Protein AF-A0A4Q3JW71-F1 (afdb_monomer_lite)

pLDDT: mean 79.0, std 19.93, range [20.83, 98.12]

Sequence (378 aa):
MLLPPRVASVVAAPVLVPLIALILALAACSSLPSPPLSARQPPAASALAGDWLDGGSSLRRAHLERLLDVASQDPEAIALLERAAKALHRSGPGDLFELLTVCERGEADEGGHTFLKFDIGVFSLDVDSLLTPGKLSPVAQAQLDAASKGDDLMRLERQDFADYIMVKRSRVPHFCLARGIDVASAYEALLHELVHAALRDPHFTTRKASESDDASFLEAFVQAPGDEVDAYLAGSRARIRLERGRGRVHRPLQPLLDDQGNLVAGRLIMARAILAPPPAGLGYAAGALRDARRKSLEAEAAERTTRQRVVDETLALRREQRRVLETNVGVHQHNVAAHRQNAAQAQAAGQAAAAQQSLGKAREAEKLLADTQRQLPA

Foldseek 3Di:
DDDPDDDWDWPFLQLFLQQDDDDDDDDDDDDDDDDDDDDDDDDDDQPLRDPPFPLAAWDDLVLLQVLLVSLCSDPLSLVLLQLLCVQLVHPGSVVCSVQEAADDPRRDPQFKDKRKGKIKTKFFQDPVPLLDDPDGDPVRVVVVVVVCDDPFWRDWDWDDDNTIIMIMTIGQMHMYGYGNGTSLSNSLRVQLNSLLRRWNDSCLLLVLLVVDDLVCSQLCQCLDRSHVLVSLLRSQLSQLVSVVLPRDRLPLCVVQADSNSDGDPDSSVLSCQCCDPPPNHVHRPSVSSVVSSVSSVVSVVVVVVVVVVSNVVSVVNLVVVLVVLVVLLVVLVVLLVVLCVQLVVCVVVVNNVSNVVSVVSSVVSVVVNVVSVVSNDD

Secondary structure (DSSP, 8-state):
--PPPPPPEEE-----------------------PPP--PPPPS--GGGSS---TTSPP-HHHHHHHHHHHHHSHHHHHHHHHHHHHTT-SSGGGGGGGEEEPPTTS-SSSEEEE--EEEEEEEPPHHHHHSTT---HHHHHHHHHHT--TTEEEEEEEE-SSEEEEEEEEPPEEEE-TTS-HHHHHHHHHHHHHHHHH--TTHHHHHHHHS-HHHHHHHHHHSTTSHHHHHHHHHHHHHHHTTT-----TTTGGGB-TTS-BSS-HHHHHHHHHSPTTTS----HHHHHHHHHHHHHHHHHHHHHHHHHHHHHHHHHHHHHHHHHHHHHHHHHHHHHHHHHHHHHHHTT-HHHHHHHHHHHHHHHHHHHHHHHHS--

Radius of gyration: 33.01 Å; chains: 1; bounding box: 85×39×102 Å

Structure (mmCIF, N/CA/C/O backbone):
data_AF-A0A4Q3JW71-F1
#
_entry.id   AF-A0A4Q3JW71-F1
#
loop_
_atom_site.group_PDB
_atom_site.id
_atom_site.type_symbol
_atom_site.label_atom_id
_atom_site.label_alt_id
_atom_site.label_comp_id
_atom_site.label_asym_id
_atom_site.label_entity_id
_atom_site.label_seq_id
_atom_site.pdbx_PDB_ins_code
_atom_site.Cartn_x
_atom_site.Cartn_y
_atom_site.Cartn_z
_atom_site.occupancy
_atom_site.B_iso_or_equiv
_atom_site.auth_seq_id
_atom_site.auth_comp_id
_atom_site.auth_asym_id
_atom_site.auth_atom_id
_atom_site.pdbx_PDB_model_num
ATOM 1 N N . MET A 1 1 ? -30.069 -5.895 22.288 1.00 30.59 1 MET A N 1
ATOM 2 C CA . MET A 1 1 ? -30.273 -5.349 20.928 1.00 30.59 1 MET A CA 1
ATOM 3 C C . MET A 1 1 ? -28.939 -5.414 20.208 1.00 30.59 1 MET A C 1
ATOM 5 O O . MET A 1 1 ? -28.026 -4.714 20.616 1.00 30.59 1 MET A O 1
ATOM 9 N N . LEU A 1 2 ? -28.797 -6.301 19.222 1.00 26.59 2 LEU A N 1
ATOM 10 C CA . LEU A 1 2 ? -27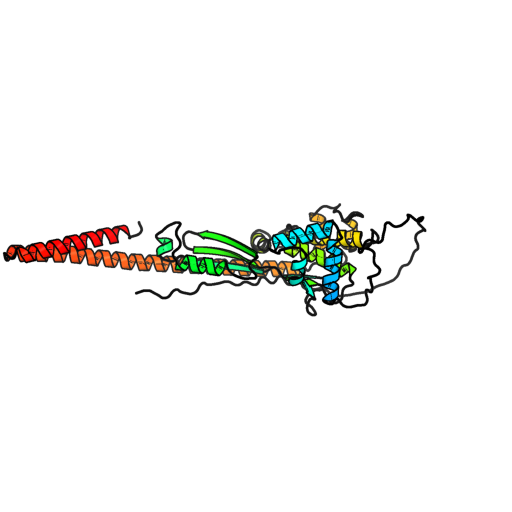.601 -6.373 18.377 1.00 26.59 2 LEU A CA 1
ATOM 11 C C . LEU A 1 2 ? -27.760 -5.327 17.269 1.00 26.59 2 LEU A C 1
ATOM 13 O O . LEU A 1 2 ? -28.672 -5.432 16.450 1.00 26.59 2 LEU A O 1
ATOM 17 N N . LEU A 1 3 ? -26.932 -4.283 17.294 1.00 27.77 3 LEU A N 1
ATOM 18 C CA . LEU A 1 3 ? -26.816 -3.349 16.175 1.00 27.77 3 LEU A CA 1
ATOM 19 C C . LEU A 1 3 ? -26.200 -4.098 14.978 1.00 27.77 3 LEU A C 1
ATOM 21 O O . LEU A 1 3 ? -25.284 -4.896 15.183 1.00 27.77 3 LEU A O 1
ATOM 25 N N . PRO A 1 4 ? -26.679 -3.877 13.742 1.00 26.03 4 PRO A N 1
ATOM 26 C CA . PRO A 1 4 ? -26.087 -4.505 12.567 1.00 26.03 4 PRO A CA 1
ATOM 27 C C . PRO A 1 4 ? -24.628 -4.041 12.384 1.00 26.03 4 PRO A C 1
ATOM 29 O O . PRO A 1 4 ? -24.328 -2.876 12.669 1.00 26.03 4 PRO A O 1
ATOM 32 N N . PRO A 1 5 ? -23.724 -4.910 11.890 1.00 32.38 5 PRO A N 1
ATOM 33 C CA . PRO A 1 5 ? -22.340 -4.535 11.620 1.00 32.38 5 PRO A CA 1
ATOM 34 C C . PRO A 1 5 ? -22.308 -3.438 10.550 1.00 32.38 5 PRO A C 1
ATOM 36 O O . PRO A 1 5 ? -22.814 -3.618 9.440 1.00 32.38 5 PRO A O 1
ATOM 39 N N . ARG A 1 6 ? -21.755 -2.271 10.899 1.00 43.81 6 ARG A N 1
ATOM 40 C CA . ARG A 1 6 ? -21.594 -1.148 9.969 1.00 43.81 6 ARG A CA 1
ATOM 41 C C . ARG A 1 6 ? -20.322 -1.330 9.137 1.00 43.81 6 ARG A C 1
ATOM 43 O O . ARG A 1 6 ? -19.301 -1.809 9.616 1.00 43.81 6 ARG A O 1
ATOM 50 N N . VAL A 1 7 ? -20.471 -1.000 7.859 1.00 37.59 7 VAL A N 1
ATOM 51 C CA . VAL A 1 7 ? -19.587 -1.306 6.730 1.00 37.59 7 VAL A CA 1
ATOM 52 C C . VAL A 1 7 ? -18.175 -0.741 6.926 1.00 37.59 7 VAL A C 1
ATOM 54 O O . VAL A 1 7 ? -18.012 0.411 7.322 1.00 37.59 7 VAL A O 1
ATOM 57 N N . ALA A 1 8 ? -17.163 -1.551 6.600 1.00 43.09 8 ALA A N 1
ATOM 58 C CA . ALA A 1 8 ? -15.767 -1.136 6.518 1.00 43.09 8 ALA A CA 1
ATOM 59 C C . ALA A 1 8 ? -15.613 0.039 5.540 1.00 43.09 8 ALA A C 1
ATOM 61 O O . ALA A 1 8 ? -16.041 -0.035 4.389 1.00 43.09 8 ALA A O 1
ATOM 62 N N . SER A 1 9 ? -14.984 1.125 5.981 1.00 43.78 9 SER A N 1
ATOM 63 C CA . SER A 1 9 ? -14.689 2.257 5.104 1.00 43.78 9 SER A CA 1
ATOM 64 C C . SER A 1 9 ? -13.366 1.993 4.401 1.00 43.78 9 SER A C 1
ATOM 66 O O . SER A 1 9 ? -12.296 2.256 4.946 1.00 43.78 9 SER A O 1
ATOM 68 N N . VAL A 1 10 ? -13.437 1.438 3.195 1.00 40.59 10 VAL A N 1
ATOM 69 C CA . VAL A 1 10 ? -12.266 1.271 2.333 1.00 40.59 10 VAL A CA 1
ATOM 70 C C . VAL A 1 10 ? -12.001 2.605 1.645 1.00 40.59 10 VAL A C 1
ATOM 72 O O . VAL A 1 10 ? -12.790 3.037 0.807 1.00 40.59 10 VAL A O 1
ATOM 75 N N . VAL A 1 11 ? -10.891 3.262 1.985 1.00 41.47 11 VAL A N 1
ATOM 76 C CA . VAL A 1 11 ? -10.364 4.347 1.154 1.00 41.47 11 VAL A CA 1
ATOM 77 C C . VAL A 1 11 ? -9.571 3.679 0.036 1.00 41.47 11 VAL A C 1
ATOM 79 O O . VAL A 1 11 ? -8.381 3.402 0.163 1.00 41.47 11 VAL A O 1
ATOM 82 N N . ALA A 1 12 ? -10.258 3.359 -1.059 1.00 34.16 12 ALA A N 1
ATOM 83 C CA . ALA A 1 12 ? -9.586 3.045 -2.308 1.00 34.16 12 ALA A CA 1
ATOM 84 C C . ALA A 1 12 ? -9.074 4.374 -2.871 1.00 34.16 12 ALA A C 1
ATOM 86 O O . ALA A 1 12 ? -9.824 5.123 -3.494 1.00 34.16 12 ALA A O 1
ATOM 87 N N . ALA A 1 13 ? -7.817 4.703 -2.591 1.00 32.31 13 ALA A N 1
ATOM 88 C CA . ALA A 1 13 ? -7.115 5.742 -3.319 1.00 32.31 13 ALA A CA 1
ATOM 89 C C . ALA A 1 13 ? -6.326 5.035 -4.424 1.00 32.31 13 ALA A C 1
ATOM 91 O O . ALA A 1 13 ? -5.209 4.590 -4.163 1.00 32.31 13 ALA A O 1
ATOM 92 N N . PRO A 1 14 ? -6.867 4.885 -5.649 1.00 29.95 14 PRO A N 1
ATOM 93 C CA . PRO A 1 14 ? -6.023 4.526 -6.769 1.00 29.95 14 PRO A CA 1
ATOM 94 C C . PRO A 1 14 ? -5.051 5.689 -6.965 1.00 29.95 14 PRO A C 1
ATOM 96 O O . PRO A 1 14 ? -5.366 6.680 -7.625 1.00 29.95 14 PRO A O 1
ATOM 99 N N . VAL A 1 15 ? -3.859 5.595 -6.378 1.00 32.19 15 VAL A N 1
ATOM 100 C CA . VAL A 1 15 ? -2.743 6.440 -6.788 1.00 32.19 15 VAL A CA 1
ATOM 101 C C . VAL A 1 15 ? -2.286 5.895 -8.135 1.00 32.19 15 VAL A C 1
ATOM 103 O O . VAL A 1 15 ? -1.305 5.172 -8.247 1.00 32.19 15 VAL A O 1
ATOM 106 N N . LEU A 1 16 ? -3.054 6.218 -9.176 1.00 29.20 16 LEU A N 1
ATOM 107 C CA . LEU A 1 16 ? -2.534 6.245 -10.528 1.00 29.20 16 LEU A CA 1
ATOM 108 C C . LEU A 1 16 ? -1.471 7.341 -10.521 1.00 29.20 16 LEU A C 1
ATOM 110 O O . LEU A 1 16 ? -1.793 8.525 -10.343 1.00 29.20 16 LEU A O 1
ATOM 114 N N . VAL A 1 17 ? -0.219 6.928 -10.681 1.00 31.03 17 VAL A N 1
ATOM 115 C CA . VAL A 1 17 ? 0.873 7.795 -11.113 1.00 31.03 17 VAL A CA 1
ATOM 116 C C . VAL A 1 17 ? 0.899 7.708 -12.640 1.00 31.03 17 VAL A C 1
ATOM 118 O O . VAL A 1 17 ? 1.629 6.880 -13.168 1.00 31.03 17 VAL A O 1
ATOM 121 N N . PRO A 1 18 ? 0.068 8.472 -13.375 1.00 29.88 18 PRO A N 1
ATOM 122 C CA . PRO A 1 18 ? 0.245 8.580 -14.808 1.00 29.88 18 PRO A CA 1
ATOM 123 C C . PRO A 1 18 ? 1.516 9.399 -15.031 1.00 29.88 18 PRO A C 1
ATOM 125 O O . PRO A 1 18 ? 1.629 10.528 -14.546 1.00 29.88 18 PRO A O 1
ATOM 128 N N . LEU A 1 19 ? 2.485 8.822 -15.729 1.00 32.81 19 LEU A N 1
ATOM 129 C CA . LEU A 1 19 ? 3.624 9.579 -16.222 1.00 32.81 19 LEU A CA 1
ATOM 130 C C . LEU A 1 19 ? 3.188 10.168 -17.569 1.00 32.81 19 LEU A C 1
ATOM 132 O O . LEU A 1 19 ? 2.951 9.414 -18.506 1.00 32.81 19 LEU A O 1
ATOM 136 N N . ILE A 1 20 ? 2.955 11.486 -17.637 1.00 27.47 20 ILE A N 1
ATOM 137 C CA . ILE A 1 20 ? 2.435 12.156 -18.845 1.00 27.47 20 ILE A CA 1
ATOM 138 C C . ILE A 1 20 ? 3.343 13.319 -19.289 1.00 27.47 20 ILE A C 1
ATOM 140 O O . ILE A 1 20 ? 3.529 14.286 -18.549 1.00 27.47 20 ILE A O 1
ATOM 144 N N . ALA A 1 21 ? 3.787 13.179 -20.548 1.00 36.34 21 ALA A N 1
ATOM 145 C CA . ALA A 1 21 ? 4.072 14.118 -21.647 1.00 36.34 21 ALA A CA 1
ATOM 146 C C . ALA A 1 21 ? 5.161 15.219 -21.594 1.00 36.34 21 ALA A C 1
ATOM 148 O O . ALA A 1 21 ? 5.059 16.187 -20.838 1.00 36.34 21 ALA A O 1
ATOM 149 N N . LEU A 1 22 ? 6.036 15.197 -22.629 1.00 25.19 22 LEU A N 1
ATOM 150 C CA . LEU A 1 22 ? 6.118 16.240 -23.686 1.00 25.19 22 LEU A CA 1
ATOM 151 C C . LEU A 1 22 ? 6.675 15.701 -25.045 1.00 25.19 22 LEU A C 1
ATOM 153 O O . LEU A 1 22 ? 7.456 14.759 -25.082 1.00 25.19 22 LEU A O 1
ATOM 157 N N . ILE A 1 23 ? 6.270 16.329 -26.165 1.00 30.38 23 ILE A N 1
ATOM 158 C CA . ILE A 1 23 ? 6.213 15.847 -27.570 1.00 30.38 23 ILE A CA 1
ATOM 159 C C . ILE A 1 23 ? 7.303 16.401 -28.549 1.00 30.38 23 ILE A C 1
ATOM 161 O O . ILE A 1 23 ? 7.552 17.601 -28.579 1.00 30.38 23 ILE A O 1
ATOM 165 N N . LEU A 1 24 ? 7.830 15.483 -29.396 1.00 23.69 24 LEU A N 1
ATOM 166 C CA . LEU A 1 24 ? 8.285 15.449 -30.829 1.00 23.69 24 LEU A CA 1
ATOM 167 C C . LEU A 1 24 ? 9.338 16.384 -31.523 1.00 23.69 24 LEU A C 1
ATOM 169 O O . LEU A 1 24 ? 9.130 17.571 -31.733 1.00 23.69 24 LEU A O 1
ATOM 173 N N . ALA A 1 25 ? 10.334 15.679 -32.114 1.00 25.20 25 ALA A N 1
ATOM 174 C CA . ALA A 1 25 ? 10.978 15.736 -33.457 1.00 25.20 25 ALA A CA 1
ATOM 175 C C . ALA A 1 25 ? 11.774 16.960 -33.983 1.00 25.20 25 ALA A C 1
ATOM 177 O O . ALA A 1 25 ? 11.211 18.006 -34.276 1.00 25.20 25 ALA A O 1
ATOM 178 N N . LEU A 1 26 ? 13.048 16.724 -34.362 1.00 23.62 26 LEU A N 1
ATOM 179 C CA . LEU A 1 26 ? 13.481 16.636 -35.776 1.00 23.62 26 LEU A CA 1
ATOM 180 C C . LEU A 1 26 ? 14.954 16.208 -35.940 1.00 23.62 26 LEU A C 1
ATOM 182 O O . LEU A 1 26 ? 15.846 16.597 -35.189 1.00 23.62 26 LEU A O 1
ATOM 186 N N . ALA A 1 27 ? 15.177 15.408 -36.981 1.00 29.83 27 ALA A N 1
ATOM 187 C CA . ALA A 1 27 ? 16.473 15.016 -37.512 1.00 29.83 27 ALA A CA 1
ATOM 188 C C . ALA A 1 27 ? 17.140 16.166 -38.288 1.00 29.83 27 ALA A C 1
ATOM 190 O O . ALA A 1 27 ? 16.469 16.865 -39.042 1.00 29.83 27 ALA A O 1
ATOM 191 N N . ALA A 1 28 ? 18.469 16.279 -38.195 1.00 20.83 28 ALA A N 1
ATOM 192 C CA . ALA A 1 28 ? 19.297 16.839 -39.263 1.00 20.83 28 ALA A CA 1
ATOM 193 C C . ALA A 1 28 ? 20.740 16.297 -39.202 1.00 20.83 28 ALA A C 1
ATOM 195 O O . ALA A 1 28 ? 21.427 16.386 -38.188 1.00 20.83 28 ALA A O 1
ATOM 196 N N . CYS A 1 29 ? 21.131 15.698 -40.327 1.00 23.11 29 CYS A N 1
ATOM 197 C CA . CYS A 1 29 ? 22.448 15.375 -40.876 1.00 23.11 29 CYS A CA 1
ATOM 198 C C . CYS A 1 29 ? 23.724 15.789 -40.121 1.00 23.11 29 CYS A C 1
ATOM 200 O O . CYS A 1 29 ? 23.997 16.975 -39.963 1.00 23.11 29 CYS A O 1
ATOM 202 N N . SER A 1 30 ? 24.628 14.823 -39.907 1.00 22.86 30 SER A N 1
ATOM 203 C CA . SER A 1 30 ? 26.022 14.912 -40.395 1.00 22.86 30 SER A CA 1
ATOM 204 C C . SER A 1 30 ? 26.692 13.530 -40.392 1.00 22.86 30 SER A C 1
ATOM 206 O O . SER A 1 30 ? 26.758 12.841 -39.378 1.00 22.86 30 SER A O 1
ATOM 208 N N . SER A 1 31 ? 27.169 13.127 -41.563 1.00 29.88 31 SER A N 1
ATOM 209 C CA . SER A 1 31 ? 28.030 11.976 -41.837 1.00 29.88 31 SER A CA 1
ATOM 210 C C . SER A 1 31 ? 29.493 12.290 -41.527 1.00 29.88 31 SER A C 1
ATOM 212 O O . SER A 1 31 ? 29.939 13.367 -41.907 1.00 29.88 31 SER A O 1
ATOM 214 N N . LEU A 1 32 ? 30.248 11.329 -40.979 1.00 24.70 32 LEU A N 1
ATOM 215 C CA . LEU A 1 32 ? 31.693 11.140 -41.209 1.00 24.70 32 LEU A CA 1
ATOM 216 C C . LEU A 1 32 ? 32.066 9.664 -40.911 1.00 24.70 32 LEU A C 1
ATOM 218 O O . LEU A 1 32 ? 31.452 9.057 -40.030 1.00 24.70 32 LEU A O 1
ATOM 222 N N . PRO A 1 33 ? 33.013 9.062 -41.658 1.00 30.42 33 PRO A N 1
ATOM 223 C CA . PRO A 1 33 ? 33.310 7.634 -41.607 1.00 30.42 33 PRO A CA 1
ATOM 224 C C . PRO A 1 33 ? 34.338 7.314 -40.515 1.00 30.42 33 PRO A C 1
ATOM 226 O O . PRO A 1 33 ? 35.118 8.167 -40.095 1.00 30.42 33 PRO A O 1
ATOM 229 N N . SER A 1 34 ? 34.378 6.064 -40.063 1.00 26.64 34 SER A N 1
ATOM 230 C CA . SER A 1 34 ? 35.435 5.559 -39.181 1.00 26.64 34 SER A CA 1
ATOM 231 C C . SER A 1 34 ? 35.769 4.099 -39.523 1.00 26.64 34 SER A C 1
ATOM 233 O O . SER A 1 34 ? 34.954 3.422 -40.152 1.00 26.64 34 SER A O 1
ATOM 235 N N . PRO A 1 35 ? 37.010 3.669 -39.233 1.00 27.22 35 PRO A N 1
ATOM 236 C CA . PRO A 1 35 ? 37.833 2.814 -40.094 1.00 27.22 35 PRO A CA 1
ATOM 237 C C . PRO A 1 35 ? 37.520 1.313 -39.956 1.00 27.22 35 PRO A C 1
ATOM 239 O O . PRO A 1 35 ? 36.825 0.913 -39.020 1.00 27.22 35 PRO A O 1
ATOM 242 N N . PRO A 1 36 ? 38.036 0.454 -40.861 1.00 30.03 36 PRO A N 1
ATOM 243 C CA . PRO A 1 36 ? 37.770 -0.975 -40.802 1.00 30.03 36 PRO A CA 1
ATOM 244 C C . PRO A 1 36 ? 38.559 -1.610 -39.654 1.00 30.03 36 PRO A C 1
ATOM 246 O O . PRO A 1 36 ? 39.789 -1.607 -39.645 1.00 30.03 36 PRO A O 1
ATOM 249 N N . LEU A 1 37 ? 37.842 -2.180 -38.688 1.00 32.41 37 LEU A N 1
ATOM 250 C CA . LEU A 1 37 ? 38.421 -3.066 -37.685 1.00 32.41 37 LEU A CA 1
ATOM 251 C C . LEU A 1 37 ? 38.353 -4.508 -38.189 1.00 32.41 37 LEU A C 1
ATOM 253 O O . LEU A 1 37 ? 37.284 -5.026 -38.515 1.00 32.41 37 LEU A O 1
ATOM 257 N N . SER A 1 38 ? 39.535 -5.119 -38.254 1.00 32.25 38 SER A N 1
ATOM 258 C CA . SER A 1 38 ? 39.795 -6.503 -38.633 1.00 32.25 38 SER A CA 1
ATOM 259 C C . SER A 1 38 ? 38.841 -7.504 -37.988 1.00 32.25 38 SER A C 1
ATOM 261 O O . SER A 1 38 ? 38.506 -7.425 -36.805 1.00 32.25 38 SER A O 1
ATOM 263 N N . ALA A 1 39 ? 38.460 -8.487 -38.802 1.00 32.06 39 ALA A N 1
ATOM 264 C CA . ALA A 1 39 ? 37.542 -9.564 -38.484 1.00 32.06 39 ALA A CA 1
ATOM 265 C C . ALA A 1 39 ? 37.998 -10.376 -37.263 1.00 32.06 39 ALA A C 1
ATOM 267 O O . ALA A 1 39 ? 38.888 -11.222 -37.339 1.00 32.06 39 ALA A O 1
ATOM 268 N N . ARG A 1 40 ? 37.313 -10.161 -36.141 1.00 32.84 40 ARG A N 1
ATOM 269 C CA . ARG A 1 40 ? 37.193 -11.155 -35.077 1.00 32.84 40 ARG A CA 1
ATOM 270 C C . ARG A 1 40 ? 36.053 -12.084 -35.496 1.00 32.84 40 ARG A C 1
ATOM 272 O O . ARG A 1 40 ? 34.942 -11.606 -35.719 1.00 32.84 40 ARG A O 1
ATOM 279 N N . GLN A 1 41 ? 36.331 -13.377 -35.671 1.00 31.08 41 GLN A N 1
ATOM 280 C CA . GLN A 1 41 ? 35.292 -14.371 -35.963 1.00 31.08 41 GLN A CA 1
ATOM 281 C C . GLN A 1 41 ? 34.162 -14.253 -34.925 1.00 31.08 41 GLN A C 1
ATOM 283 O O . GLN A 1 41 ? 34.458 -14.231 -33.725 1.00 31.08 41 GLN A O 1
ATOM 288 N N . PRO A 1 42 ? 32.890 -14.134 -35.349 1.00 32.56 42 PRO A N 1
ATOM 289 C CA . PRO A 1 42 ? 31.795 -13.981 -34.412 1.00 32.56 42 PRO A CA 1
ATOM 290 C C . PRO A 1 42 ? 31.590 -15.293 -33.640 1.00 32.56 42 PRO A C 1
ATOM 292 O O . PRO A 1 42 ? 31.593 -16.364 -34.253 1.00 32.56 42 PRO A O 1
ATOM 295 N N . PRO A 1 43 ? 31.381 -15.238 -32.313 1.00 39.03 43 PRO A N 1
ATOM 296 C CA . PRO A 1 43 ? 30.810 -16.370 -31.597 1.00 39.03 43 PRO A CA 1
ATOM 297 C C . PRO A 1 43 ? 29.440 -16.710 -32.205 1.00 39.03 43 PRO A C 1
ATOM 299 O O . PRO A 1 43 ? 28.775 -15.834 -32.770 1.00 39.03 43 PRO A O 1
ATOM 302 N N . ALA A 1 44 ? 29.043 -17.982 -32.103 1.00 38.94 44 ALA A N 1
ATOM 303 C CA . ALA A 1 44 ? 27.761 -18.494 -32.587 1.00 38.94 44 ALA A CA 1
ATOM 304 C C . ALA A 1 44 ? 26.610 -17.517 -32.281 1.00 38.94 44 ALA A C 1
ATOM 306 O O . ALA A 1 44 ? 26.572 -16.918 -31.204 1.00 38.94 44 ALA A O 1
ATOM 307 N N . ALA A 1 45 ? 25.716 -17.312 -33.253 1.00 43.66 45 ALA A N 1
ATOM 308 C CA . ALA A 1 45 ? 24.658 -16.310 -33.194 1.00 43.66 45 ALA A CA 1
ATOM 309 C C . ALA A 1 45 ? 23.764 -16.518 -31.960 1.00 43.66 45 ALA A C 1
ATOM 311 O O . ALA A 1 45 ? 22.857 -17.342 -31.962 1.00 43.66 45 ALA A O 1
ATOM 312 N N . SER A 1 46 ? 24.040 -15.767 -30.892 1.00 51.62 46 SER A N 1
ATOM 313 C CA . SER A 1 46 ? 23.104 -15.575 -29.786 1.00 51.62 46 SER A CA 1
ATOM 314 C C . SER A 1 46 ? 21.770 -15.088 -30.359 1.00 51.62 46 SER A C 1
ATOM 316 O O . SER A 1 46 ? 21.780 -14.249 -31.262 1.00 51.62 46 SER A O 1
ATOM 318 N N . ALA A 1 47 ? 20.632 -15.564 -29.845 1.00 54.00 47 ALA A N 1
ATOM 319 C CA . ALA A 1 47 ? 19.317 -15.047 -30.236 1.00 54.00 47 ALA A CA 1
ATOM 320 C C . ALA A 1 47 ? 19.186 -13.525 -30.011 1.00 54.00 47 ALA A C 1
ATOM 322 O O . ALA A 1 47 ? 18.397 -12.878 -30.696 1.00 54.00 47 ALA A O 1
ATOM 323 N N . LEU A 1 48 ? 20.033 -12.946 -29.144 1.00 53.88 48 LEU A N 1
ATOM 324 C CA . LEU A 1 48 ? 20.209 -11.499 -28.960 1.00 53.88 48 LEU A CA 1
ATOM 325 C C . LEU A 1 48 ? 20.713 -10.780 -30.227 1.00 53.88 48 LEU A C 1
ATOM 327 O O . LEU A 1 48 ? 20.632 -9.563 -30.310 1.00 53.88 48 LEU A O 1
ATOM 331 N N . ALA A 1 49 ? 21.235 -11.514 -31.213 1.00 49.78 49 ALA A N 1
ATOM 332 C CA . ALA A 1 49 ? 21.882 -10.992 -32.414 1.00 49.78 49 ALA A CA 1
ATOM 333 C C . ALA A 1 49 ? 21.165 -11.332 -33.729 1.00 49.78 49 ALA A C 1
ATOM 335 O O . ALA A 1 49 ? 21.776 -11.215 -34.792 1.00 49.78 49 ALA A O 1
ATOM 336 N N . GLY A 1 50 ? 19.915 -11.803 -33.677 1.00 51.38 50 GLY A N 1
ATOM 337 C CA . GLY A 1 50 ? 19.130 -11.990 -34.898 1.00 51.38 50 GLY A CA 1
ATOM 338 C C . GLY A 1 50 ? 18.850 -10.656 -35.609 1.00 51.38 50 GLY A C 1
ATOM 339 O O . GLY A 1 50 ? 18.811 -9.605 -34.974 1.00 51.38 50 GLY A O 1
ATOM 340 N N . ASP A 1 51 ? 18.565 -10.698 -36.908 1.00 49.09 51 ASP A N 1
ATOM 341 C CA . ASP A 1 51 ? 17.987 -9.568 -37.649 1.00 49.09 51 ASP A CA 1
ATOM 342 C C . ASP A 1 51 ? 16.462 -9.529 -37.417 1.00 49.09 51 ASP A C 1
ATOM 344 O O . ASP A 1 51 ? 15.665 -9.897 -38.273 1.00 49.09 51 ASP A O 1
ATOM 348 N N . TRP A 1 52 ? 16.032 -9.167 -36.206 1.00 55.50 52 TRP A N 1
ATOM 349 C CA . TRP A 1 52 ? 14.611 -8.964 -35.843 1.00 55.50 52 TRP A CA 1
ATOM 350 C C . TRP A 1 52 ? 14.213 -7.475 -35.867 1.00 55.50 52 TRP A C 1
ATOM 352 O O . TRP A 1 52 ? 13.091 -7.122 -35.511 1.00 55.50 52 TRP A O 1
ATOM 362 N N . LEU A 1 53 ? 15.135 -6.617 -36.317 1.00 51.66 53 LEU A N 1
ATOM 363 C CA . LEU A 1 53 ? 15.086 -5.152 -36.330 1.00 51.66 53 LEU A CA 1
ATOM 364 C C . LEU A 1 53 ? 14.290 -4.564 -37.511 1.00 51.66 53 LEU A C 1
ATOM 366 O O . LEU A 1 53 ? 14.733 -3.599 -38.132 1.00 51.66 53 LEU A O 1
ATOM 370 N N . ASP A 1 54 ? 13.092 -5.067 -37.805 1.00 52.00 54 ASP A N 1
ATOM 371 C CA . ASP A 1 54 ? 12.175 -4.324 -38.683 1.00 52.00 54 ASP A CA 1
ATOM 372 C C . ASP A 1 54 ? 11.477 -3.223 -37.867 1.00 52.00 54 ASP A C 1
ATOM 374 O O . ASP A 1 54 ? 10.301 -3.313 -37.496 1.00 52.00 54 ASP A O 1
ATOM 378 N N . GLY A 1 55 ? 12.233 -2.152 -37.585 1.00 46.97 55 GLY A N 1
ATOM 379 C CA . GLY A 1 55 ? 11.833 -0.969 -36.805 1.00 46.97 55 GLY A CA 1
ATOM 380 C C . GLY A 1 55 ? 10.675 -0.145 -37.389 1.00 46.97 55 GLY A C 1
ATOM 381 O O . GLY A 1 55 ? 10.386 0.941 -36.899 1.00 46.97 55 GLY A O 1
ATOM 382 N N . GLY A 1 56 ? 10.006 -0.640 -38.435 1.00 52.97 56 GLY A N 1
ATOM 383 C CA . GLY A 1 56 ? 8.805 -0.043 -39.022 1.00 52.97 56 GLY A CA 1
ATOM 384 C C . GLY A 1 56 ? 7.485 -0.685 -38.578 1.00 52.97 56 GLY A C 1
ATOM 385 O O . GLY A 1 56 ? 6.421 -0.224 -38.991 1.00 52.97 56 GLY A O 1
ATOM 386 N N . SER A 1 57 ? 7.514 -1.757 -37.776 1.00 58.97 57 SER A N 1
ATOM 387 C CA . SER A 1 57 ? 6.314 -2.519 -37.405 1.00 58.97 57 SER A CA 1
ATOM 388 C C . SER A 1 57 ? 5.834 -2.210 -35.980 1.00 58.97 57 SER A C 1
ATOM 390 O O . SER A 1 57 ? 6.611 -2.182 -35.035 1.00 58.97 57 SER A O 1
ATOM 392 N N . SER A 1 58 ? 4.528 -1.964 -35.806 1.00 71.50 58 SER A N 1
ATOM 393 C CA . SER A 1 58 ? 3.948 -1.721 -34.476 1.00 71.50 58 SER A CA 1
ATOM 394 C C . SER A 1 58 ? 4.034 -2.959 -33.580 1.00 71.50 58 SER A C 1
ATOM 396 O O . SER A 1 58 ? 3.770 -4.075 -34.042 1.00 71.50 58 SER A O 1
ATOM 398 N N . LEU A 1 59 ? 4.282 -2.753 -32.285 1.00 75.12 59 LEU A N 1
ATOM 399 C CA . LEU A 1 59 ? 4.290 -3.813 -31.280 1.00 75.12 59 LEU A CA 1
ATOM 400 C C . LEU A 1 59 ? 2.930 -4.541 -31.235 1.00 75.12 59 LEU A C 1
ATOM 402 O O . LEU A 1 59 ? 1.864 -3.918 -31.247 1.00 75.12 59 LEU A O 1
ATOM 406 N N . ARG A 1 60 ? 2.968 -5.876 -31.209 1.00 79.44 60 ARG A N 1
ATOM 407 C CA . ARG A 1 60 ? 1.813 -6.780 -31.095 1.00 79.44 60 ARG A CA 1
ATOM 408 C C . ARG A 1 60 ? 2.087 -7.792 -29.987 1.00 79.44 60 ARG A C 1
ATOM 410 O O . ARG A 1 60 ? 3.234 -7.982 -29.601 1.00 79.44 60 ARG A O 1
ATOM 417 N N . ARG A 1 61 ? 1.055 -8.519 -29.551 1.00 79.75 61 ARG A N 1
ATOM 418 C CA . ARG A 1 61 ? 1.177 -9.555 -28.511 1.00 79.75 61 ARG A CA 1
ATOM 419 C C . ARG A 1 61 ? 2.263 -10.603 -28.799 1.00 79.75 61 ARG A C 1
ATOM 421 O O . ARG A 1 61 ? 3.065 -10.876 -27.923 1.00 79.75 61 ARG A O 1
ATOM 428 N N . ALA A 1 62 ? 2.363 -11.097 -30.034 1.00 79.62 62 ALA A N 1
ATOM 429 C CA . ALA A 1 62 ? 3.415 -12.046 -30.424 1.00 79.62 62 ALA A CA 1
ATOM 430 C C . ALA A 1 62 ? 4.843 -11.475 -30.278 1.00 79.62 62 ALA A C 1
ATOM 432 O O . ALA A 1 62 ? 5.802 -12.219 -30.102 1.00 79.62 62 ALA A O 1
ATOM 433 N N . HIS A 1 63 ? 5.007 -10.147 -30.340 1.00 83.44 63 HIS A N 1
ATOM 434 C CA . HIS A 1 63 ? 6.304 -9.513 -30.097 1.00 83.44 63 HIS A CA 1
ATOM 435 C C . HIS A 1 63 ? 6.656 -9.521 -28.605 1.00 83.44 63 HIS A C 1
ATOM 437 O O . HIS A 1 63 ? 7.824 -9.665 -28.272 1.00 83.44 63 HIS A O 1
ATOM 443 N N . LEU A 1 64 ? 5.662 -9.422 -27.717 1.00 84.00 64 LEU A N 1
ATOM 444 C CA . LEU A 1 64 ? 5.858 -9.493 -26.266 1.00 84.00 64 LEU A CA 1
ATOM 445 C C . LEU A 1 64 ? 6.354 -10.881 -25.827 1.00 84.00 64 LEU A C 1
ATOM 447 O O . LEU A 1 64 ? 7.276 -10.970 -25.024 1.00 84.00 64 LEU A O 1
ATOM 451 N N . GLU A 1 65 ? 5.796 -11.953 -26.400 1.00 82.50 65 GLU A N 1
ATOM 452 C CA . GLU A 1 65 ? 6.257 -13.336 -26.163 1.00 82.50 65 GLU A CA 1
ATOM 453 C C . GLU A 1 65 ? 7.729 -13.480 -26.557 1.00 82.50 65 GLU A C 1
ATOM 455 O O . GLU A 1 65 ? 8.568 -13.902 -25.764 1.00 82.50 65 GLU A O 1
ATOM 460 N N . ARG A 1 66 ? 8.069 -12.991 -27.753 1.00 82.12 66 ARG A N 1
ATOM 461 C CA . ARG A 1 66 ? 9.444 -13.012 -28.247 1.00 82.12 66 ARG A CA 1
ATOM 462 C C . ARG A 1 66 ? 10.404 -12.187 -27.382 1.00 82.12 66 ARG A C 1
ATOM 464 O O . ARG A 1 66 ? 11.554 -12.582 -27.229 1.00 82.12 66 ARG A O 1
ATOM 471 N N . LEU A 1 67 ? 9.968 -11.055 -26.825 1.00 86.06 67 LEU A N 1
ATOM 472 C CA . LEU A 1 67 ? 10.791 -10.250 -25.915 1.00 86.06 67 LEU A CA 1
ATOM 473 C C . LEU A 1 67 ? 11.153 -11.024 -24.639 1.00 86.06 67 LEU A C 1
ATOM 475 O O . LEU A 1 67 ? 12.301 -10.961 -24.201 1.00 86.06 67 LEU A O 1
ATOM 479 N N . LEU A 1 68 ? 10.207 -11.779 -24.075 1.00 85.94 68 LEU A N 1
ATOM 480 C CA . LEU A 1 68 ? 10.458 -12.628 -22.907 1.00 85.94 68 LEU A CA 1
ATOM 481 C C . LEU A 1 68 ? 11.377 -13.806 -23.245 1.00 85.94 68 LEU A C 1
ATOM 483 O O . LEU A 1 68 ? 12.290 -14.101 -22.475 1.00 85.94 68 LEU A O 1
ATOM 487 N N . ASP A 1 69 ? 11.210 -14.420 -24.418 1.00 84.50 69 ASP A N 1
ATOM 488 C CA . ASP A 1 69 ? 12.110 -15.475 -24.896 1.00 84.50 69 ASP A CA 1
ATOM 489 C C . ASP A 1 69 ? 13.551 -14.972 -25.034 1.00 84.50 69 ASP A C 1
ATOM 491 O O . ASP A 1 69 ? 14.496 -15.663 -24.651 1.00 84.50 69 ASP A O 1
ATOM 495 N N . VAL A 1 70 ? 13.732 -13.757 -25.557 1.00 84.62 70 VAL A N 1
ATOM 496 C CA . VAL A 1 70 ? 15.044 -13.104 -25.653 1.00 84.62 70 VAL A CA 1
ATOM 497 C C . VAL A 1 70 ? 15.604 -12.802 -24.261 1.00 84.62 70 VAL A C 1
ATOM 499 O O . VAL A 1 70 ? 16.754 -13.142 -23.984 1.00 84.62 70 VAL A O 1
ATOM 502 N N . ALA A 1 71 ? 14.789 -12.240 -23.365 1.00 88.06 71 ALA A N 1
ATOM 503 C CA . ALA A 1 71 ? 15.184 -11.951 -21.987 1.00 88.06 71 ALA A CA 1
ATOM 504 C C . ALA A 1 71 ? 15.592 -13.223 -21.224 1.00 88.06 71 ALA A C 1
ATOM 506 O O . ALA A 1 71 ? 16.529 -13.190 -20.432 1.00 88.06 71 ALA A O 1
ATOM 507 N N . SER A 1 72 ? 14.960 -14.366 -21.506 1.00 87.44 72 SER A N 1
ATOM 508 C CA . SER A 1 72 ? 15.311 -15.647 -20.882 1.00 87.44 72 SER A CA 1
ATOM 509 C C . SER A 1 72 ? 16.714 -16.161 -21.236 1.00 87.44 72 SER A C 1
ATOM 511 O O . SER A 1 72 ? 17.280 -16.979 -20.513 1.00 87.44 72 SER A O 1
ATOM 513 N N . GLN A 1 73 ? 17.290 -15.662 -22.333 1.00 86.69 73 GLN A N 1
ATOM 514 C CA . GLN A 1 73 ? 18.613 -16.035 -22.834 1.00 86.69 73 GLN A CA 1
ATOM 515 C C . GLN A 1 73 ? 19.697 -15.002 -22.488 1.00 86.69 73 GLN A C 1
ATOM 517 O O . GLN A 1 73 ? 20.883 -15.270 -22.690 1.00 86.69 73 GLN A O 1
ATOM 522 N N . ASP A 1 74 ? 19.312 -13.828 -21.980 1.00 87.50 74 ASP A N 1
ATOM 523 C CA . ASP A 1 74 ? 20.216 -12.806 -21.448 1.00 87.50 74 ASP A CA 1
ATOM 524 C C . ASP A 1 74 ? 20.430 -13.056 -19.941 1.00 87.50 74 ASP A C 1
ATOM 526 O O . ASP A 1 74 ? 19.482 -12.917 -19.168 1.00 87.50 74 ASP A O 1
ATOM 530 N N . PRO A 1 75 ? 21.659 -13.391 -19.491 1.00 87.88 75 PRO A N 1
ATOM 531 C CA . PRO A 1 75 ? 21.945 -13.728 -18.094 1.00 87.88 75 PRO A CA 1
ATOM 532 C C . PRO A 1 75 ? 21.525 -12.667 -17.067 1.00 87.88 75 PRO A C 1
ATOM 534 O O . PRO A 1 75 ? 21.149 -13.012 -15.948 1.00 87.88 75 PRO A O 1
ATOM 537 N N . GLU A 1 76 ? 21.586 -11.380 -17.415 1.00 89.00 76 GLU A N 1
ATOM 538 C CA . GLU A 1 76 ? 21.149 -10.316 -16.504 1.00 89.00 76 GLU A CA 1
ATOM 539 C C . GLU A 1 76 ? 19.629 -10.137 -16.531 1.00 89.00 76 GLU A C 1
ATOM 541 O O . GLU A 1 76 ? 19.014 -9.904 -15.488 1.00 89.00 76 GLU A O 1
ATOM 546 N N . ALA A 1 77 ? 19.014 -10.273 -17.707 1.00 91.12 77 ALA A N 1
ATOM 547 C CA . ALA A 1 77 ? 17.571 -10.139 -17.850 1.00 91.12 77 ALA A CA 1
ATOM 548 C C . ALA A 1 77 ? 16.822 -11.321 -17.220 1.00 91.12 77 ALA A C 1
ATOM 550 O O . ALA A 1 77 ? 15.831 -11.099 -16.528 1.00 91.12 77 ALA A O 1
ATOM 551 N N . ILE A 1 78 ? 17.313 -12.558 -17.365 1.00 92.56 78 ILE A N 1
ATOM 552 C CA . ILE A 1 78 ? 16.696 -13.728 -16.724 1.00 92.56 78 ILE A CA 1
ATOM 553 C C . ILE A 1 78 ? 16.762 -13.631 -15.198 1.00 92.56 78 ILE A C 1
ATOM 555 O O . ILE A 1 78 ? 15.765 -13.892 -14.532 1.00 92.56 78 ILE A O 1
ATOM 559 N N . ALA A 1 79 ? 17.867 -13.136 -14.633 1.00 92.12 79 ALA A N 1
ATOM 560 C CA . ALA A 1 79 ? 17.962 -12.896 -13.194 1.00 92.12 79 ALA A CA 1
ATOM 561 C C . ALA A 1 79 ? 16.952 -11.834 -12.711 1.00 92.12 79 ALA A C 1
ATOM 563 O O . ALA A 1 79 ? 16.415 -11.942 -11.603 1.00 92.12 79 ALA A O 1
ATOM 564 N N . LEU A 1 80 ? 16.674 -10.809 -13.529 1.00 93.12 80 LEU A N 1
ATOM 565 C CA . LEU A 1 80 ? 15.624 -9.828 -13.246 1.00 93.12 80 LEU A CA 1
ATOM 566 C C . LEU A 1 80 ? 14.227 -10.452 -13.358 1.00 93.12 80 LEU A C 1
ATOM 568 O O . LEU A 1 80 ? 13.413 -10.244 -12.462 1.00 93.12 80 LEU A O 1
ATOM 572 N N . LEU A 1 81 ? 13.961 -11.251 -14.395 1.00 92.69 81 LEU A N 1
ATOM 573 C CA . LEU A 1 81 ? 12.694 -11.962 -14.576 1.00 92.69 81 LEU A CA 1
ATOM 574 C C . LEU A 1 81 ? 12.408 -12.929 -13.424 1.00 92.69 81 LEU A C 1
ATOM 576 O O . LEU A 1 81 ? 11.305 -12.942 -12.893 1.00 92.69 81 LEU A O 1
ATOM 580 N N . GLU A 1 82 ? 13.387 -13.715 -12.984 1.00 93.31 82 GLU A N 1
ATOM 581 C CA . GLU A 1 82 ? 13.232 -14.620 -11.840 1.00 93.31 82 GLU A CA 1
ATOM 582 C C . GLU A 1 82 ? 12.935 -13.850 -10.550 1.00 93.31 82 GLU A C 1
ATOM 584 O O . GLU A 1 82 ? 12.066 -14.233 -9.760 1.00 93.31 82 GLU A O 1
ATOM 589 N N . ARG A 1 83 ? 13.625 -12.723 -10.345 1.00 91.38 83 ARG A N 1
ATOM 590 C CA . ARG A 1 83 ? 13.381 -11.847 -9.199 1.00 91.38 83 ARG A CA 1
ATOM 591 C C . ARG A 1 83 ? 11.987 -11.225 -9.254 1.00 91.38 83 ARG A C 1
ATOM 593 O O . ARG A 1 83 ? 11.317 -11.194 -8.225 1.00 91.38 83 ARG A O 1
ATOM 600 N N . ALA A 1 84 ? 11.554 -10.776 -10.429 1.00 91.00 84 ALA A N 1
ATOM 601 C CA . ALA A 1 84 ? 10.221 -10.237 -10.663 1.00 91.00 84 ALA A CA 1
ATOM 602 C C . ALA A 1 84 ? 9.148 -11.302 -10.425 1.00 91.00 84 ALA A C 1
ATOM 604 O O . ALA A 1 84 ? 8.224 -11.068 -9.655 1.00 91.00 84 ALA A O 1
ATOM 605 N N . ALA A 1 85 ? 9.308 -12.503 -10.984 1.00 91.25 85 ALA A N 1
ATOM 606 C CA . ALA A 1 85 ? 8.387 -13.613 -10.767 1.00 91.25 85 ALA A CA 1
ATOM 607 C C . ALA A 1 85 ? 8.244 -13.927 -9.272 1.00 91.25 85 ALA A C 1
ATOM 609 O O . ALA A 1 85 ? 7.130 -14.014 -8.761 1.00 91.25 85 ALA A O 1
ATOM 610 N N . LYS A 1 86 ? 9.361 -13.984 -8.537 1.00 90.69 86 LYS A N 1
ATOM 611 C CA . LYS A 1 86 ? 9.344 -14.186 -7.085 1.00 90.69 86 LYS A CA 1
ATOM 612 C C . LYS A 1 86 ? 8.644 -13.048 -6.337 1.00 90.69 86 LYS A C 1
ATOM 614 O O . LYS A 1 86 ? 7.841 -13.323 -5.448 1.00 90.69 86 LYS A O 1
ATOM 619 N N . ALA A 1 87 ? 8.961 -11.794 -6.660 1.00 87.81 87 ALA A N 1
ATOM 620 C CA . ALA A 1 87 ? 8.375 -10.620 -6.010 1.00 87.81 87 ALA A CA 1
ATOM 621 C C . ALA A 1 87 ? 6.860 -10.523 -6.250 1.00 87.81 87 ALA A C 1
ATOM 623 O O . ALA A 1 87 ? 6.118 -10.121 -5.360 1.00 87.81 87 ALA A O 1
ATOM 624 N N . LEU A 1 88 ? 6.411 -10.948 -7.431 1.00 87.50 88 LEU A N 1
ATOM 625 C CA . LEU A 1 88 ? 5.019 -10.893 -7.872 1.00 87.50 88 LEU A CA 1
ATOM 626 C C . LEU A 1 88 ? 4.246 -12.197 -7.620 1.00 87.50 88 LEU A C 1
ATOM 628 O O . LEU A 1 88 ? 3.151 -12.363 -8.158 1.00 87.50 88 LEU A O 1
ATOM 632 N N . HIS A 1 89 ? 4.809 -13.113 -6.822 1.00 88.94 89 HIS A N 1
ATOM 633 C CA . HIS A 1 89 ? 4.220 -14.410 -6.467 1.00 88.94 89 HIS A CA 1
ATOM 634 C C . HIS A 1 89 ? 3.785 -15.257 -7.676 1.00 88.94 89 HIS A C 1
ATOM 636 O O . HIS A 1 89 ? 2.735 -15.895 -7.669 1.00 88.94 89 HIS A O 1
ATOM 642 N N . ARG A 1 90 ? 4.617 -15.272 -8.718 1.00 90.62 90 ARG A N 1
ATOM 643 C CA . ARG A 1 90 ? 4.441 -16.069 -9.935 1.00 90.62 90 ARG A CA 1
ATOM 644 C C . ARG A 1 90 ? 5.277 -17.344 -9.892 1.00 90.62 90 ARG A C 1
ATOM 646 O O . ARG A 1 90 ? 6.311 -17.389 -9.224 1.00 90.62 90 ARG A O 1
ATOM 653 N N . SER A 1 91 ? 4.844 -18.375 -10.618 1.00 88.69 91 SER A N 1
ATOM 654 C CA . SER A 1 91 ? 5.506 -19.689 -10.618 1.00 88.69 91 SER A CA 1
ATOM 655 C C . SER A 1 91 ? 6.850 -19.649 -11.345 1.00 88.69 91 SER A C 1
ATOM 657 O O . SER A 1 91 ? 7.746 -20.434 -11.042 1.00 88.69 91 SER A O 1
ATOM 659 N N . GLY A 1 92 ? 7.004 -18.715 -12.287 1.00 89.38 92 GLY A N 1
ATOM 660 C CA . GLY A 1 92 ? 8.257 -18.464 -12.985 1.00 89.38 92 GLY A CA 1
ATOM 661 C C . GLY A 1 92 ? 8.168 -17.310 -13.988 1.00 89.38 92 GLY A C 1
ATOM 662 O O . GLY A 1 92 ? 7.123 -16.668 -14.100 1.00 89.38 92 GLY A O 1
ATOM 663 N N . PRO A 1 93 ? 9.255 -17.049 -14.738 1.00 85.69 93 PRO A N 1
ATOM 664 C CA . PRO A 1 93 ? 9.324 -15.980 -15.737 1.00 85.69 93 PRO A CA 1
ATOM 665 C C . PRO A 1 93 ? 8.219 -16.008 -16.801 1.00 85.69 93 PRO A C 1
ATOM 667 O O . PRO A 1 93 ? 7.763 -14.950 -17.221 1.00 85.69 93 PRO A O 1
ATOM 670 N N . GLY A 1 94 ? 7.766 -17.197 -17.218 1.00 84.44 94 GLY A N 1
ATOM 671 C CA . GLY A 1 94 ? 6.711 -17.340 -18.232 1.00 84.44 94 GLY A CA 1
ATOM 672 C C . GLY A 1 94 ? 5.370 -16.735 -17.806 1.00 84.44 94 GLY A C 1
ATOM 673 O O . GLY A 1 94 ? 4.678 -16.136 -18.625 1.00 84.44 94 GLY A O 1
ATOM 674 N N . ASP A 1 95 ? 5.049 -16.793 -16.512 1.00 87.19 95 ASP A N 1
ATOM 675 C CA . ASP A 1 95 ? 3.806 -16.250 -15.950 1.00 87.19 95 ASP A CA 1
ATOM 676 C C . ASP A 1 95 ? 3.805 -14.707 -15.914 1.00 87.19 95 ASP A C 1
ATOM 678 O O . ASP A 1 95 ? 2.750 -14.088 -15.780 1.00 87.19 95 ASP A O 1
ATOM 682 N N . LEU A 1 96 ? 4.969 -14.049 -16.047 1.00 86.31 96 LEU A N 1
ATOM 683 C CA . LEU A 1 96 ? 5.051 -12.581 -16.122 1.00 86.31 96 LEU A CA 1
ATOM 684 C C . LEU A 1 96 ? 4.411 -12.031 -17.398 1.00 86.31 96 LEU A C 1
ATOM 686 O O . LEU A 1 96 ? 3.997 -10.873 -17.426 1.00 86.31 96 LEU A O 1
ATOM 690 N N . PHE A 1 97 ? 4.287 -12.861 -18.437 1.00 85.50 97 PHE A N 1
ATOM 691 C CA . PHE A 1 97 ? 3.608 -12.499 -19.675 1.00 85.50 97 PHE A CA 1
ATOM 692 C C . PHE A 1 97 ? 2.157 -12.067 -19.451 1.00 85.50 97 PHE A C 1
ATOM 694 O O . PHE A 1 97 ? 1.663 -11.183 -20.144 1.00 85.50 97 PHE A O 1
ATOM 701 N N . GLU A 1 98 ? 1.476 -12.646 -18.460 1.00 87.12 98 GLU A N 1
ATOM 702 C CA . GLU A 1 98 ? 0.090 -12.296 -18.136 1.00 87.12 98 GLU A CA 1
ATOM 703 C C . GLU A 1 98 ? -0.055 -10.860 -17.610 1.00 87.12 98 GLU A C 1
ATOM 705 O O . GLU A 1 98 ? -1.143 -10.286 -17.667 1.00 87.12 98 GLU A O 1
ATOM 710 N N . LEU A 1 99 ? 1.038 -10.272 -17.113 1.00 87.00 99 LEU A N 1
ATOM 711 C CA . LEU A 1 99 ? 1.084 -8.907 -16.583 1.00 87.00 99 LEU A CA 1
ATOM 712 C C . LEU A 1 99 ? 1.488 -7.872 -17.636 1.00 87.00 99 LEU A C 1
ATOM 714 O O . LEU A 1 99 ? 1.291 -6.675 -17.411 1.00 87.00 99 LEU A O 1
ATOM 718 N N . LEU A 1 100 ? 2.031 -8.338 -18.764 1.00 88.44 100 LEU A N 1
ATOM 719 C CA . LEU A 1 100 ? 2.573 -7.527 -19.842 1.00 88.44 100 LEU A CA 1
ATOM 720 C C . LEU A 1 100 ? 1.530 -7.309 -20.939 1.00 88.44 100 LEU A C 1
ATOM 722 O O . LEU A 1 100 ? 1.013 -8.243 -21.553 1.00 88.44 100 LEU A O 1
ATOM 726 N N . THR A 1 101 ? 1.253 -6.045 -21.235 1.00 89.44 101 THR A N 1
ATOM 727 C CA . THR A 1 101 ? 0.294 -5.649 -22.274 1.00 89.44 101 THR A CA 1
ATOM 728 C C . THR A 1 101 ? 0.911 -4.666 -23.270 1.00 89.44 101 THR A C 1
ATOM 730 O O . THR A 1 101 ? 2.038 -4.203 -23.107 1.00 89.44 101 THR A O 1
ATOM 733 N N . VAL A 1 102 ? 0.193 -4.364 -24.352 1.00 86.88 102 VAL A N 1
ATOM 734 C CA . VAL A 1 102 ? 0.524 -3.222 -25.216 1.00 86.88 102 VAL A CA 1
ATOM 735 C C . VAL A 1 102 ? -0.326 -2.053 -24.745 1.00 86.88 102 VAL A C 1
ATOM 737 O O . VAL A 1 102 ? -1.538 -2.221 -24.624 1.00 86.88 102 VAL A O 1
ATOM 740 N N . CYS A 1 103 ? 0.293 -0.900 -24.499 1.00 85.00 103 CYS A N 1
ATOM 741 C CA . CYS A 1 103 ? -0.414 0.275 -23.997 1.00 85.00 103 CYS A CA 1
ATOM 742 C C . CYS A 1 103 ? -1.515 0.728 -24.970 1.00 85.00 103 CYS A C 1
ATOM 744 O O . CYS A 1 103 ? -1.357 0.636 -26.201 1.00 85.00 103 CYS A O 1
ATOM 746 N N . GLU A 1 104 ? -2.615 1.263 -24.439 1.00 81.94 104 GLU A N 1
ATOM 747 C CA . GLU A 1 104 ? -3.612 1.953 -25.250 1.00 81.94 104 GLU A CA 1
ATOM 748 C C . GLU A 1 104 ? -3.016 3.241 -25.853 1.00 81.94 104 GLU A C 1
ATOM 750 O O . GLU A 1 104 ? -1.939 3.722 -25.480 1.00 81.94 104 GLU A O 1
ATOM 755 N N . ARG A 1 105 ? -3.674 3.801 -26.876 1.00 71.25 105 ARG A N 1
ATOM 756 C CA . ARG A 1 105 ? -3.153 5.004 -27.546 1.00 71.25 105 ARG A CA 1
ATOM 757 C C . ARG A 1 105 ? -3.111 6.177 -26.561 1.00 71.25 105 ARG A C 1
ATOM 759 O O . ARG A 1 105 ? -4.159 6.615 -26.108 1.00 71.25 105 ARG A O 1
ATOM 766 N N . GLY A 1 106 ? -1.915 6.725 -26.340 1.00 64.62 106 GLY A N 1
ATOM 767 C CA . GLY A 1 106 ? -1.689 7.875 -25.459 1.00 64.62 106 GLY A CA 1
ATOM 768 C C . GLY A 1 106 ? -1.368 7.517 -24.005 1.00 64.62 106 GLY A C 1
ATOM 769 O O . GLY A 1 106 ? -1.285 8.424 -23.188 1.00 64.62 106 GLY A O 1
ATOM 770 N N . GLU A 1 107 ? -1.193 6.230 -23.677 1.00 62.19 107 GLU A N 1
ATOM 771 C CA . GLU A 1 107 ? -0.859 5.789 -22.312 1.00 62.19 107 GLU A CA 1
ATOM 772 C C . GLU A 1 107 ? 0.647 5.724 -22.012 1.00 62.19 107 GLU A C 1
ATOM 774 O O . GLU A 1 107 ? 1.020 5.767 -20.844 1.00 62.19 107 GLU A O 1
ATOM 779 N N . ALA A 1 108 ? 1.515 5.624 -23.026 1.00 58.12 108 ALA A N 1
ATOM 780 C CA . ALA A 1 108 ? 2.964 5.557 -22.827 1.00 58.12 108 ALA A CA 1
ATOM 781 C C . ALA A 1 108 ? 3.725 6.357 -23.889 1.00 58.12 108 ALA A C 1
ATOM 783 O O . ALA A 1 108 ? 3.711 6.004 -25.074 1.00 58.12 108 ALA A O 1
ATOM 784 N N . ASP A 1 109 ? 4.418 7.401 -23.433 1.00 59.00 109 ASP A N 1
ATOM 785 C CA . ASP A 1 109 ? 5.309 8.232 -24.248 1.00 59.00 109 ASP A CA 1
ATOM 786 C C . ASP A 1 109 ? 6.775 7.738 -24.195 1.00 59.00 109 ASP A C 1
ATOM 788 O O . ASP A 1 109 ? 7.533 7.972 -25.135 1.00 59.00 109 ASP A O 1
ATOM 792 N N . GLU A 1 110 ? 7.165 6.992 -23.149 1.00 61.72 110 GLU A N 1
ATOM 793 C CA . GLU A 1 110 ? 8.549 6.552 -22.865 1.00 61.72 110 GLU A CA 1
ATOM 794 C C . GLU A 1 110 ? 8.773 5.042 -23.073 1.00 61.72 110 GLU A C 1
ATOM 796 O O . GLU A 1 110 ? 9.513 4.376 -22.359 1.00 61.72 110 GLU A O 1
ATOM 801 N N . GLY A 1 111 ? 8.115 4.460 -24.074 1.00 72.81 111 GLY A N 1
ATOM 802 C CA . GLY A 1 111 ? 8.315 3.053 -24.436 1.00 72.81 111 GLY A CA 1
ATOM 803 C C . GLY A 1 111 ? 7.613 2.037 -23.528 1.00 72.81 111 GLY A C 1
ATOM 804 O O . GLY A 1 111 ? 7.298 0.945 -24.003 1.00 72.81 111 GLY A O 1
ATOM 805 N N . GLY A 1 112 ? 7.264 2.400 -22.294 1.00 83.94 112 GLY A N 1
ATOM 806 C CA . GLY A 1 112 ? 6.476 1.576 -21.382 1.00 83.94 112 GLY A CA 1
ATOM 807 C C . GLY A 1 112 ? 5.814 2.365 -20.253 1.00 83.94 112 GLY A C 1
ATOM 808 O O . GLY A 1 112 ? 5.928 3.589 -20.185 1.00 83.94 112 GLY A O 1
ATOM 809 N N . HIS A 1 113 ? 5.033 1.658 -19.434 1.00 85.44 113 HIS A N 1
ATOM 810 C CA . HIS A 1 113 ? 4.476 2.189 -18.194 1.00 85.44 113 HIS A CA 1
ATOM 811 C C . HIS A 1 113 ? 4.142 1.075 -17.193 1.00 85.44 113 HIS A C 1
ATOM 813 O O . HIS A 1 113 ? 3.518 0.079 -17.568 1.00 85.44 113 HIS A O 1
ATOM 819 N N . THR A 1 114 ? 4.459 1.284 -15.911 1.00 86.88 114 THR A N 1
ATOM 820 C CA . THR A 1 114 ? 4.107 0.384 -14.801 1.00 86.88 114 THR A CA 1
ATOM 821 C C . THR A 1 114 ? 3.094 1.021 -13.858 1.00 86.88 114 THR A C 1
ATOM 823 O O . THR A 1 114 ? 3.360 2.011 -13.176 1.00 86.88 114 THR A O 1
ATOM 826 N N . PHE A 1 115 ? 1.941 0.371 -13.724 1.00 82.75 115 PHE A N 1
ATOM 827 C CA . PHE A 1 115 ? 0.874 0.757 -12.812 1.00 82.75 115 PHE A CA 1
ATOM 828 C C . PHE A 1 115 ? 1.013 0.019 -11.477 1.00 82.75 115 PHE A C 1
ATOM 830 O O . PHE A 1 115 ? 0.555 -1.118 -11.322 1.00 82.75 115 PHE A O 1
ATOM 837 N N . LEU A 1 116 ? 1.597 0.688 -10.483 1.00 82.75 116 LEU A N 1
ATOM 838 C CA . LEU A 1 116 ? 1.588 0.216 -9.098 1.00 82.75 116 LEU A CA 1
ATOM 839 C C . LEU A 1 116 ? 0.278 0.620 -8.417 1.00 82.75 116 LEU A C 1
ATOM 841 O O . LEU A 1 116 ? -0.106 1.788 -8.436 1.00 82.75 116 LEU A O 1
ATOM 845 N N . LYS A 1 117 ? -0.405 -0.338 -7.787 1.00 81.88 117 LYS A N 1
ATOM 846 C CA . L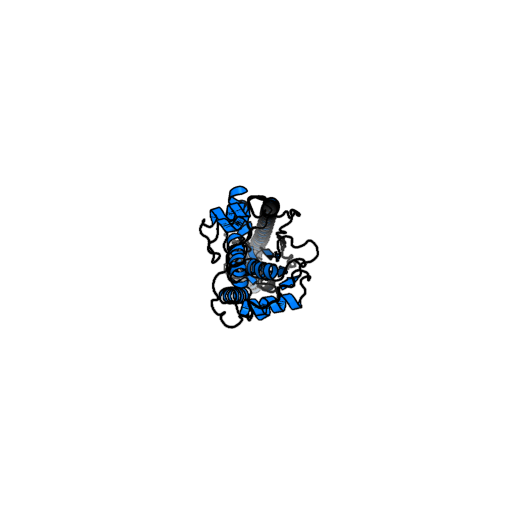YS A 1 117 ? -1.646 -0.088 -7.044 1.00 81.88 117 LYS A CA 1
ATOM 847 C C . LYS A 1 117 ? -1.475 -0.496 -5.590 1.00 81.88 117 LYS A C 1
ATOM 849 O O . LYS A 1 117 ? -1.020 -1.602 -5.297 1.00 81.88 117 LYS A O 1
ATOM 854 N N . PHE A 1 118 ? -1.895 0.374 -4.683 1.00 85.69 118 PHE A N 1
ATOM 855 C CA . PHE A 1 118 ? -2.018 0.043 -3.273 1.00 85.69 118 PHE A CA 1
ATOM 856 C C . PHE A 1 118 ? -3.297 0.642 -2.690 1.00 85.69 118 PHE A C 1
ATOM 858 O O . PHE A 1 118 ? -3.770 1.671 -3.157 1.00 85.69 118 PHE A O 1
ATOM 865 N N . ASP A 1 119 ? -3.839 -0.001 -1.660 1.00 85.06 119 ASP A N 1
ATOM 866 C CA . ASP A 1 119 ? -4.997 0.477 -0.909 1.00 85.06 119 ASP A CA 1
ATOM 867 C C . ASP A 1 119 ? -4.687 0.485 0.586 1.00 85.06 119 ASP A C 1
ATOM 869 O O . ASP A 1 119 ? -3.908 -0.338 1.074 1.00 85.06 119 ASP A O 1
ATOM 873 N N . ILE A 1 120 ? -5.346 1.373 1.327 1.00 85.31 120 ILE A N 1
ATOM 874 C CA . ILE A 1 120 ? -5.263 1.417 2.787 1.00 85.31 120 ILE A CA 1
ATOM 875 C C . ILE A 1 120 ? -6.670 1.224 3.354 1.00 85.31 120 ILE A C 1
ATOM 877 O O . ILE A 1 120 ? -7.594 1.985 3.068 1.00 85.31 120 ILE A O 1
ATOM 881 N N . GLY A 1 121 ? -6.839 0.173 4.150 1.00 86.31 121 GLY A N 1
ATOM 882 C CA . GLY A 1 121 ? -8.049 -0.105 4.911 1.00 86.31 121 GLY A CA 1
ATOM 883 C C . GLY A 1 121 ? -7.859 0.263 6.377 1.00 86.31 121 GLY A C 1
ATOM 884 O O . GLY A 1 121 ? -6.826 -0.053 6.966 1.00 86.31 121 GLY A O 1
ATOM 885 N N . VAL A 1 122 ? -8.865 0.902 6.972 1.00 87.12 122 VAL A N 1
ATOM 886 C CA . VAL A 1 122 ? -8.926 1.164 8.415 1.00 87.12 122 VAL A CA 1
ATOM 887 C C . VAL A 1 122 ? -10.186 0.497 8.959 1.00 87.12 122 VAL A C 1
ATOM 889 O O . VAL A 1 122 ? -11.297 0.814 8.531 1.00 87.12 122 VAL A O 1
ATOM 892 N N . PHE A 1 123 ? -10.008 -0.433 9.891 1.00 86.31 123 PHE A N 1
ATOM 893 C CA . PHE A 1 123 ? -11.072 -1.247 10.469 1.00 86.31 123 PHE A CA 1
ATOM 894 C C . PHE A 1 123 ? -11.243 -0.883 11.938 1.00 86.31 123 PHE A C 1
ATOM 896 O O . PHE A 1 123 ? -10.308 -1.024 12.725 1.00 86.31 123 PHE A O 1
ATOM 903 N N . SER A 1 124 ? -12.432 -0.418 12.315 1.00 84.06 124 SER A N 1
ATOM 904 C CA . SER A 1 124 ? -12.790 -0.233 13.721 1.00 84.06 124 SER A CA 1
ATOM 905 C C . SER A 1 124 ? -12.780 -1.578 14.438 1.00 84.06 124 SER A C 1
ATOM 907 O O . SER A 1 124 ? -13.343 -2.549 13.927 1.00 84.06 124 SER A O 1
ATOM 909 N N . LEU A 1 125 ? -12.210 -1.626 15.638 1.00 85.62 125 LEU A N 1
ATOM 910 C CA . LEU A 1 125 ? -12.403 -2.772 16.516 1.00 85.62 125 LEU A CA 1
ATOM 911 C C . LEU A 1 125 ? -13.807 -2.716 17.119 1.00 85.62 125 LEU A C 1
ATOM 913 O O . LEU A 1 125 ? -14.272 -1.661 17.552 1.00 85.62 125 LEU A O 1
ATOM 917 N N . ASP A 1 126 ? -14.483 -3.859 17.152 1.00 83.56 126 ASP A N 1
ATOM 918 C CA . ASP A 1 126 ? -15.715 -3.968 17.917 1.00 83.56 126 ASP A CA 1
ATOM 919 C C . ASP A 1 126 ? -15.432 -4.122 19.412 1.00 83.56 126 ASP A C 1
ATOM 921 O O . ASP A 1 126 ? -14.307 -4.336 19.858 1.00 83.56 126 ASP A O 1
ATOM 925 N N . VAL A 1 127 ? -16.500 -4.020 20.189 1.00 80.25 127 VAL A N 1
ATOM 926 C CA . VAL A 1 127 ? -16.501 -4.131 21.648 1.00 80.25 127 VAL A CA 1
ATOM 927 C C . VAL A 1 127 ? -15.694 -5.322 22.135 1.00 80.25 127 VAL A C 1
ATOM 929 O O . VAL A 1 127 ? -14.836 -5.168 22.998 1.00 80.25 127 VAL A O 1
ATOM 932 N N . ASP A 1 128 ? -15.997 -6.507 21.612 1.00 82.12 128 ASP A N 1
ATOM 933 C CA . ASP A 1 128 ? -15.438 -7.752 22.124 1.00 82.12 128 ASP A CA 1
ATOM 934 C C . ASP A 1 128 ? -13.920 -7.777 21.913 1.00 82.12 128 ASP A C 1
ATOM 936 O O . ASP A 1 128 ? -13.170 -8.201 22.799 1.00 82.12 128 ASP A O 1
ATOM 940 N N . SER A 1 129 ? -13.469 -7.230 20.778 1.00 86.00 129 SER A N 1
ATOM 941 C CA . SER A 1 129 ? -12.052 -7.038 20.466 1.00 86.00 129 SER A CA 1
ATOM 942 C C . SER A 1 129 ? -11.393 -5.986 21.365 1.00 86.00 129 SER A C 1
ATOM 944 O O . SER A 1 129 ? -10.248 -6.152 21.780 1.00 86.00 129 SER A O 1
ATOM 946 N N . LEU A 1 130 ? -12.106 -4.908 21.708 1.00 81.81 130 LEU A N 1
ATOM 947 C CA . LEU A 1 130 ? -11.599 -3.851 22.593 1.00 81.81 130 LEU A CA 1
ATOM 948 C C . LEU A 1 130 ? -11.474 -4.319 24.049 1.00 81.81 130 LEU A C 1
ATOM 950 O O . LEU A 1 130 ? -10.573 -3.875 24.758 1.00 81.81 130 LEU A O 1
ATOM 954 N N . LEU A 1 131 ? -12.372 -5.199 24.498 1.00 79.44 131 LEU A N 1
ATOM 955 C CA . LEU A 1 131 ? -12.374 -5.750 25.856 1.00 79.44 131 LEU A CA 1
ATOM 956 C C . LEU A 1 131 ? -11.368 -6.893 26.039 1.00 79.44 131 LEU A C 1
ATOM 958 O O . LEU A 1 131 ? -11.026 -7.225 27.175 1.00 79.44 131 LEU A O 1
ATOM 962 N N . THR A 1 132 ? -10.877 -7.482 24.944 1.00 81.44 132 THR A N 1
ATOM 963 C CA . THR A 1 132 ? -9.976 -8.640 24.985 1.00 81.44 132 THR A CA 1
ATOM 964 C C . THR A 1 132 ? -8.679 -8.361 24.221 1.00 81.44 132 THR A C 1
ATOM 966 O O . THR A 1 132 ? -8.522 -8.816 23.085 1.00 81.44 132 THR A O 1
ATOM 969 N N . PRO A 1 133 ? -7.708 -7.648 24.827 1.00 74.19 133 PRO A N 1
ATOM 970 C CA . PRO A 1 133 ? -6.446 -7.323 24.171 1.00 74.19 133 PRO A CA 1
ATOM 971 C C . PRO A 1 133 ? -5.777 -8.555 23.550 1.00 74.19 133 PRO A C 1
ATOM 973 O O . PRO A 1 133 ? -5.625 -9.595 24.193 1.00 74.19 133 PRO A O 1
ATOM 976 N N . GLY A 1 134 ? -5.385 -8.438 22.282 1.00 77.69 134 GLY A N 1
ATOM 977 C CA . GLY A 1 134 ? -4.744 -9.518 21.528 1.00 77.69 134 GLY A CA 1
ATOM 978 C C . GLY A 1 134 ? -5.699 -10.558 20.929 1.00 77.69 134 GLY A C 1
ATOM 979 O O . GLY A 1 134 ? -5.224 -11.473 20.258 1.00 77.69 134 GLY A O 1
ATOM 980 N N . LYS A 1 135 ? -7.022 -10.435 21.115 1.00 86.56 135 LYS A N 1
ATOM 981 C CA . LYS A 1 135 ? -8.014 -11.278 20.433 1.00 86.56 135 LYS A CA 1
ATOM 982 C C . LYS A 1 135 ? -8.974 -10.428 19.613 1.00 86.56 135 LYS A C 1
ATOM 984 O O . LYS A 1 135 ? -9.616 -9.526 20.133 1.00 86.56 135 LYS A O 1
ATOM 989 N N . LEU A 1 136 ? -9.091 -10.760 18.331 1.00 88.38 136 LEU A N 1
ATOM 990 C CA . LEU A 1 136 ? -10.125 -10.205 17.468 1.00 88.38 136 LEU A CA 1
ATOM 991 C C . LEU A 1 136 ? -11.416 -10.991 17.655 1.00 88.38 136 LEU A C 1
ATOM 993 O O . LEU A 1 136 ? -11.396 -12.219 17.786 1.00 88.38 136 LEU A O 1
ATOM 997 N N . SER A 1 137 ? -12.539 -10.287 17.640 1.00 87.81 137 SER A N 1
ATOM 998 C CA . SER A 1 137 ? -13.841 -10.922 17.515 1.00 87.81 137 SER A CA 1
ATOM 999 C C . SER A 1 137 ? -13.945 -11.675 16.181 1.00 87.81 137 SER A C 1
ATOM 1001 O O . SER A 1 137 ? -13.218 -11.372 15.227 1.00 87.81 137 SER A O 1
ATOM 1003 N N . PRO A 1 138 ? -14.903 -12.607 16.046 1.00 89.88 138 PRO A N 1
ATOM 1004 C CA . PRO A 1 138 ? -15.178 -13.252 14.765 1.00 89.88 138 PRO A CA 1
ATOM 1005 C C . PRO A 1 138 ? -15.498 -12.260 13.637 1.00 89.88 138 PRO A C 1
ATOM 1007 O O . PRO A 1 138 ? -15.167 -12.521 12.484 1.00 89.88 138 PRO A O 1
ATOM 1010 N N . VAL A 1 139 ? -16.115 -11.114 13.952 1.00 85.44 139 VAL A N 1
ATOM 1011 C CA . VAL A 1 139 ? -16.469 -10.090 12.957 1.00 85.44 139 VAL A CA 1
ATOM 1012 C C . VAL A 1 139 ? -15.224 -9.338 12.491 1.00 85.44 139 VAL A C 1
ATOM 1014 O O . VAL A 1 139 ? -15.004 -9.219 11.286 1.00 85.44 139 VAL A O 1
ATOM 1017 N N . ALA A 1 140 ? -14.389 -8.875 13.425 1.00 85.88 140 ALA A N 1
ATOM 1018 C CA . ALA A 1 140 ? -13.137 -8.195 13.104 1.00 85.88 140 ALA A CA 1
ATOM 1019 C C . ALA A 1 140 ? -12.170 -9.132 12.360 1.00 85.88 140 ALA A C 1
ATOM 1021 O O . ALA A 1 140 ? -11.546 -8.730 11.377 1.00 85.88 140 ALA A O 1
ATOM 1022 N N . GLN A 1 141 ? -12.107 -10.405 12.765 1.00 91.25 141 GLN A N 1
ATOM 1023 C CA . GLN A 1 141 ? -11.329 -11.424 12.065 1.00 91.25 141 GLN A CA 1
ATOM 1024 C C . GLN A 1 141 ? -11.856 -11.654 10.645 1.00 91.25 141 GLN A C 1
ATOM 1026 O O . GLN A 1 141 ? -11.069 -11.640 9.707 1.00 91.25 141 GLN A O 1
ATOM 1031 N N . ALA A 1 142 ? -13.174 -11.778 10.452 1.00 89.88 142 ALA A N 1
ATOM 1032 C CA . ALA A 1 142 ? -13.756 -11.950 9.122 1.00 89.88 142 ALA A CA 1
ATOM 1033 C C . ALA A 1 142 ? -13.486 -10.751 8.195 1.00 89.88 142 ALA A C 1
ATOM 1035 O O . ALA A 1 142 ? -13.262 -10.938 7.000 1.00 89.88 142 ALA A O 1
ATOM 1036 N N . GLN A 1 143 ? -13.478 -9.522 8.725 1.00 86.19 143 GLN A N 1
ATOM 1037 C CA . GLN A 1 143 ? -13.104 -8.329 7.957 1.00 86.19 143 GLN A CA 1
ATOM 1038 C C . GLN A 1 143 ? -11.628 -8.350 7.551 1.00 86.19 143 GLN A C 1
ATOM 1040 O O . GLN A 1 143 ? -11.307 -8.059 6.397 1.00 86.19 143 GLN A O 1
ATOM 1045 N N . LEU A 1 144 ? -10.737 -8.730 8.469 1.00 88.81 144 LEU A N 1
ATOM 1046 C CA . LEU A 1 144 ? -9.314 -8.874 8.175 1.00 88.81 144 LEU A CA 1
ATOM 1047 C C . LEU A 1 144 ? -9.060 -9.993 7.151 1.00 88.81 144 LEU A C 1
ATOM 1049 O O . LEU A 1 144 ? -8.293 -9.796 6.211 1.00 88.81 144 LEU A O 1
ATOM 1053 N N . ASP A 1 145 ? -9.753 -11.123 7.287 1.00 91.50 145 ASP A N 1
ATOM 1054 C CA . ASP A 1 145 ? -9.699 -12.249 6.352 1.00 91.50 145 ASP A CA 1
ATOM 1055 C C . ASP A 1 145 ? -10.261 -11.881 4.974 1.00 91.50 145 ASP A C 1
ATOM 1057 O O . ASP A 1 145 ? -9.834 -12.422 3.959 1.00 91.50 145 ASP A O 1
ATOM 1061 N N . ALA A 1 146 ? -11.241 -10.979 4.908 1.00 88.75 146 ALA A N 1
ATOM 1062 C CA . ALA A 1 146 ? -11.725 -10.445 3.641 1.00 88.75 146 ALA A CA 1
ATOM 1063 C C . ALA A 1 146 ? -10.699 -9.492 3.010 1.00 88.75 146 ALA A C 1
ATOM 1065 O O . ALA A 1 146 ? -10.516 -9.503 1.795 1.00 88.75 146 ALA A O 1
ATOM 1066 N N . ALA A 1 147 ? -10.001 -8.692 3.821 1.00 86.62 147 ALA A N 1
ATOM 1067 C CA . ALA A 1 147 ? -8.965 -7.777 3.349 1.00 86.62 147 ALA A CA 1
ATOM 1068 C C . ALA A 1 147 ? -7.701 -8.497 2.849 1.00 86.62 147 ALA A C 1
ATOM 1070 O O . ALA A 1 147 ? -6.994 -7.943 2.006 1.00 86.62 147 ALA A O 1
ATOM 1071 N N . SER A 1 148 ? -7.433 -9.708 3.351 1.00 87.56 148 SER A N 1
ATOM 1072 C CA . SER A 1 148 ? -6.310 -10.568 2.956 1.00 87.56 148 SER A CA 1
ATOM 1073 C C . SER A 1 148 ? -6.597 -11.467 1.749 1.00 87.56 148 SER A C 1
ATOM 1075 O O . SER A 1 148 ? -5.739 -12.258 1.359 1.00 87.56 148 SER A O 1
ATOM 1077 N N . LYS A 1 149 ? -7.786 -11.353 1.146 1.00 87.38 149 LYS A N 1
ATOM 1078 C CA . LYS A 1 149 ? -8.183 -12.091 -0.059 1.00 87.38 149 LYS A CA 1
ATOM 1079 C C . LYS A 1 149 ? -8.174 -11.182 -1.288 1.00 87.38 149 LYS A C 1
ATOM 1081 O O . LYS A 1 149 ? -8.466 -9.991 -1.196 1.00 87.38 149 LYS A O 1
ATOM 1086 N N . GLY A 1 150 ? -7.891 -11.778 -2.441 1.00 81.94 150 GLY A N 1
ATOM 1087 C CA . GLY A 1 150 ? -7.922 -11.136 -3.753 1.00 81.94 150 GLY A CA 1
ATOM 1088 C C . GLY A 1 150 ? -6.882 -11.757 -4.676 1.00 81.94 150 GLY A C 1
ATOM 1089 O O . GLY A 1 150 ? -5.731 -11.908 -4.275 1.00 81.94 150 GLY A O 1
ATOM 1090 N N . ASP A 1 151 ? -7.283 -12.099 -5.900 1.00 80.12 151 ASP A N 1
ATOM 1091 C CA . ASP A 1 151 ? -6.390 -12.714 -6.897 1.00 80.12 151 ASP A CA 1
ATOM 1092 C C . ASP A 1 151 ? -5.260 -11.763 -7.331 1.00 80.12 151 ASP A C 1
ATOM 1094 O O . ASP A 1 151 ? -4.235 -12.189 -7.859 1.00 80.12 151 ASP A O 1
ATOM 1098 N N . ASP A 1 152 ? -5.433 -10.464 -7.081 1.00 85.12 152 ASP A N 1
ATOM 1099 C CA . ASP A 1 152 ? -4.459 -9.414 -7.339 1.00 85.12 152 ASP A CA 1
ATOM 1100 C C . ASP A 1 152 ? -3.720 -8.945 -6.078 1.00 85.12 152 ASP A C 1
ATOM 1102 O O . ASP A 1 152 ? -2.989 -7.964 -6.156 1.00 85.12 152 ASP A O 1
ATOM 1106 N N . LEU A 1 153 ? -3.872 -9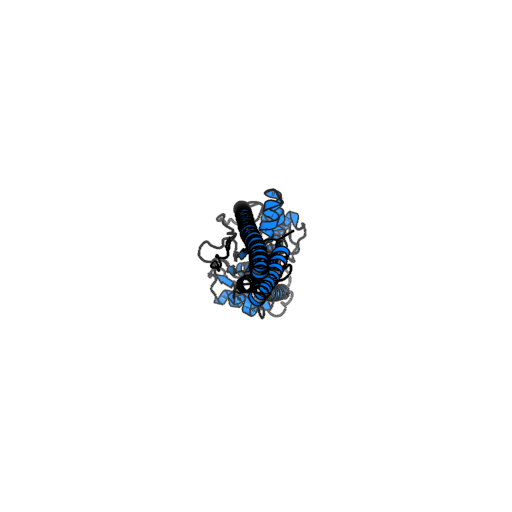.584 -4.913 1.00 88.31 153 LEU A N 1
ATOM 1107 C CA . LEU A 1 153 ? -3.151 -9.177 -3.704 1.00 88.31 153 LEU A CA 1
ATOM 1108 C C . LEU A 1 153 ? -1.704 -9.689 -3.739 1.00 88.31 153 LEU A C 1
ATOM 1110 O O . LEU A 1 153 ? -1.458 -10.890 -3.713 1.00 88.31 153 LEU A O 1
ATOM 1114 N N . MET A 1 154 ? -0.738 -8.770 -3.729 1.00 87.44 154 MET A N 1
ATOM 1115 C CA . MET A 1 154 ? 0.692 -9.095 -3.679 1.00 87.44 154 MET A CA 1
ATOM 1116 C C . MET A 1 154 ? 1.228 -9.067 -2.246 1.00 87.44 154 MET A C 1
ATOM 1118 O O . MET A 1 154 ? 1.935 -9.972 -1.822 1.00 87.44 154 MET A O 1
ATOM 1122 N N . ARG A 1 155 ? 0.913 -8.018 -1.478 1.00 88.75 155 ARG A N 1
ATOM 1123 C CA . ARG A 1 155 ? 1.434 -7.846 -0.115 1.00 88.75 155 ARG A CA 1
ATOM 1124 C C . ARG A 1 155 ? 0.376 -7.262 0.801 1.00 88.75 155 ARG A C 1
ATOM 1126 O O . ARG A 1 155 ? -0.345 -6.345 0.418 1.00 88.75 155 ARG A O 1
ATOM 1133 N N . LEU A 1 156 ? 0.340 -7.765 2.030 1.00 89.56 156 LEU A N 1
ATOM 1134 C CA . LEU A 1 156 ? -0.508 -7.269 3.103 1.00 89.56 156 LEU A CA 1
ATOM 1135 C C . LEU A 1 156 ? 0.362 -6.840 4.282 1.00 89.56 156 LEU A C 1
ATOM 1137 O O . LEU A 1 156 ? 1.091 -7.656 4.841 1.00 89.56 156 LEU A O 1
ATOM 1141 N N . GLU A 1 157 ? 0.267 -5.581 4.690 1.00 91.38 157 GLU A N 1
ATOM 1142 C CA . GLU A 1 157 ? 0.875 -5.096 5.927 1.00 91.38 157 GLU A CA 1
ATOM 1143 C C . GLU A 1 157 ? -0.212 -4.753 6.934 1.00 91.38 157 GLU A C 1
ATOM 1145 O O . GLU A 1 157 ? -1.070 -3.913 6.668 1.00 91.38 157 GLU A O 1
ATOM 1150 N N . ARG A 1 158 ? -0.162 -5.384 8.106 1.00 92.69 158 ARG A N 1
ATOM 1151 C CA . ARG A 1 158 ? -1.084 -5.129 9.212 1.00 92.69 158 ARG A CA 1
ATOM 1152 C C . ARG A 1 158 ? -0.392 -4.295 10.284 1.00 92.69 158 ARG A C 1
ATOM 1154 O O . ARG A 1 158 ? 0.734 -4.597 10.673 1.00 92.69 158 ARG A O 1
ATOM 1161 N N . GLN A 1 159 ? -1.086 -3.276 10.774 1.00 91.56 159 GLN A N 1
ATOM 1162 C CA . GLN A 1 159 ? -0.677 -2.463 11.914 1.00 91.56 159 GLN A CA 1
ATOM 1163 C C . GLN A 1 159 ? -1.836 -2.376 12.906 1.00 91.56 159 GLN A C 1
ATOM 1165 O O . GLN A 1 159 ? -2.929 -1.929 12.554 1.00 91.56 159 GLN A O 1
ATOM 1170 N N . ASP A 1 160 ? -1.586 -2.809 14.137 1.00 90.44 160 ASP A N 1
ATOM 1171 C CA . ASP A 1 160 ? -2.587 -2.832 15.198 1.00 90.44 160 ASP A CA 1
ATOM 1172 C C . ASP A 1 160 ? -2.475 -1.582 16.069 1.00 90.44 160 ASP A C 1
ATOM 1174 O O . ASP A 1 160 ? -1.397 -1.243 16.559 1.00 90.44 160 ASP A O 1
ATOM 1178 N N . PHE A 1 161 ? -3.607 -0.916 16.283 1.00 89.81 161 PHE A N 1
ATOM 1179 C CA . PHE A 1 161 ? -3.748 0.213 17.195 1.00 89.81 161 PHE A CA 1
ATOM 1180 C C . PHE A 1 161 ? -4.752 -0.135 18.294 1.00 89.81 161 PHE A C 1
ATOM 1182 O O . PHE A 1 161 ? -5.508 -1.100 18.192 1.00 89.81 161 PHE A O 1
ATOM 1189 N N . ALA A 1 162 ? -4.781 0.674 19.354 1.00 86.75 162 ALA A N 1
ATOM 1190 C CA . ALA A 1 162 ? -5.668 0.443 20.495 1.00 86.75 162 ALA A CA 1
ATOM 1191 C C . ALA A 1 162 ? -7.165 0.436 20.122 1.00 86.75 162 ALA A C 1
ATOM 1193 O O . ALA A 1 162 ? -7.959 -0.224 20.789 1.00 86.75 162 ALA A O 1
ATOM 1194 N N . ASP A 1 163 ? -7.545 1.170 19.072 1.00 85.88 163 ASP A N 1
ATOM 1195 C CA . ASP A 1 163 ? -8.948 1.414 18.714 1.00 85.88 163 ASP A CA 1
ATOM 1196 C C . ASP A 1 163 ? -9.326 0.902 17.314 1.00 85.88 163 ASP A C 1
ATOM 1198 O O . ASP A 1 163 ? -10.507 0.867 16.958 1.00 85.88 163 ASP A O 1
ATOM 1202 N N . TYR A 1 164 ? -8.334 0.528 16.504 1.00 89.38 164 TYR A N 1
ATOM 1203 C CA . TYR A 1 164 ? -8.522 0.129 15.113 1.00 89.38 164 TYR A CA 1
ATOM 1204 C C . TYR A 1 164 ? -7.362 -0.725 14.599 1.00 89.38 164 TYR A C 1
ATOM 1206 O O . TYR A 1 164 ? -6.280 -0.763 15.181 1.00 89.38 164 TYR A O 1
ATOM 1214 N N . ILE A 1 165 ? -7.578 -1.375 13.461 1.00 90.44 165 ILE A N 1
ATOM 1215 C CA . ILE A 1 165 ? -6.543 -2.056 12.683 1.00 90.44 165 ILE A CA 1
ATOM 1216 C C . ILE A 1 165 ? -6.380 -1.301 11.374 1.00 90.44 165 ILE A C 1
ATOM 1218 O O . ILE A 1 165 ? -7.365 -1.006 10.695 1.00 90.44 165 ILE A O 1
ATOM 1222 N N . MET A 1 166 ? -5.143 -1.006 10.996 1.00 90.75 166 MET A N 1
ATOM 1223 C CA . MET A 1 166 ? -4.826 -0.512 9.664 1.00 90.75 166 MET A CA 1
ATOM 1224 C C . MET A 1 166 ? -4.206 -1.632 8.838 1.00 90.75 166 MET A C 1
ATOM 1226 O O . MET A 1 166 ? -3.331 -2.362 9.303 1.00 90.75 166 MET A O 1
ATOM 1230 N N . VAL A 1 167 ? -4.646 -1.748 7.592 1.00 91.06 167 VAL A N 1
ATOM 1231 C CA . VAL A 1 167 ? -4.137 -2.727 6.639 1.00 91.06 167 VAL A CA 1
ATOM 1232 C C . VAL A 1 167 ? -3.725 -2.003 5.369 1.00 91.06 167 VAL A C 1
ATOM 1234 O O . VAL A 1 167 ? -4.540 -1.317 4.757 1.00 91.06 167 VAL A O 1
ATOM 1237 N N . LYS A 1 168 ? -2.473 -2.168 4.952 1.00 89.94 168 LYS A N 1
ATOM 1238 C CA . LYS A 1 168 ? -1.975 -1.680 3.665 1.00 89.94 168 LYS A CA 1
ATOM 1239 C C . LYS A 1 168 ? -1.877 -2.855 2.708 1.00 89.94 168 LYS A C 1
ATOM 1241 O O . LYS A 1 168 ? -1.295 -3.884 3.045 1.00 89.94 168 LYS A O 1
ATOM 1246 N N . ARG A 1 169 ? -2.487 -2.718 1.538 1.00 89.25 169 ARG A N 1
ATOM 1247 C CA . ARG A 1 169 ? -2.548 -3.759 0.515 1.00 89.25 169 ARG A CA 1
ATOM 1248 C C . ARG A 1 169 ? -1.796 -3.279 -0.703 1.00 89.25 169 ARG A C 1
ATOM 1250 O O . ARG A 1 169 ? -2.196 -2.277 -1.283 1.00 89.25 169 ARG A O 1
ATOM 1257 N N . SER A 1 170 ? -0.769 -3.999 -1.115 1.00 89.69 170 SER A N 1
ATOM 1258 C CA . SER A 1 170 ? -0.144 -3.806 -2.420 1.00 89.69 170 SER A CA 1
ATOM 1259 C C . SER A 1 170 ? -0.717 -4.830 -3.376 1.00 89.69 170 SER A C 1
ATOM 1261 O O . SER A 1 170 ? -0.788 -6.015 -3.039 1.00 89.69 170 SER A O 1
ATOM 1263 N N . ARG A 1 171 ? -1.132 -4.381 -4.554 1.00 89.12 171 ARG A N 1
ATOM 1264 C CA . ARG A 1 171 ? -1.679 -5.255 -5.586 1.00 89.12 171 ARG A CA 1
ATOM 1265 C C . ARG A 1 171 ? -0.615 -5.624 -6.609 1.00 89.12 171 ARG A C 1
ATOM 1267 O O . ARG A 1 171 ? 0.394 -4.931 -6.738 1.00 89.12 171 ARG A O 1
ATOM 1274 N N . VAL A 1 172 ? -0.864 -6.708 -7.331 1.00 88.38 172 VAL A N 1
ATOM 1275 C CA . VAL A 1 172 ? -0.076 -7.121 -8.486 1.00 88.38 172 VAL A CA 1
ATOM 1276 C C . VAL A 1 172 ? -0.053 -5.953 -9.480 1.00 88.38 172 VAL A C 1
ATOM 1278 O O . VAL A 1 172 ? -1.116 -5.445 -9.853 1.00 88.38 172 VAL A O 1
ATOM 1281 N N . PRO A 1 173 ? 1.138 -5.485 -9.879 1.00 88.62 173 PRO A N 1
ATOM 1282 C CA . PRO A 1 173 ? 1.254 -4.418 -10.847 1.00 88.62 173 PRO A CA 1
ATOM 1283 C C . PRO A 1 173 ? 0.916 -4.933 -12.243 1.00 88.62 173 PRO A C 1
ATOM 1285 O O . PRO A 1 173 ? 1.141 -6.096 -12.577 1.00 88.62 173 PRO A O 1
ATOM 1288 N N . HIS A 1 174 ? 0.415 -4.027 -13.069 1.00 84.50 174 HIS A N 1
ATOM 1289 C CA . HIS A 1 174 ? 0.305 -4.247 -14.505 1.00 84.50 174 HIS A CA 1
ATOM 1290 C C . HIS A 1 174 ? 1.277 -3.310 -15.192 1.00 84.50 174 HIS A C 1
ATOM 1292 O O . HIS A 1 174 ? 1.436 -2.172 -14.752 1.00 84.50 174 HIS A O 1
ATOM 1298 N N . PHE A 1 175 ? 1.899 -3.765 -16.268 1.00 88.06 175 PHE A N 1
ATOM 1299 C CA . PHE A 1 175 ? 2.758 -2.907 -17.064 1.00 88.06 175 PHE A CA 1
ATOM 1300 C C . PHE A 1 175 ? 2.504 -3.127 -18.548 1.00 88.06 175 PHE A C 1
ATOM 1302 O O . PHE A 1 175 ? 2.040 -4.182 -18.994 1.00 88.06 175 PHE A O 1
ATOM 1309 N N . CYS A 1 176 ? 2.736 -2.079 -19.318 1.00 88.81 176 CYS A N 1
ATOM 1310 C CA . CYS A 1 176 ? 2.483 -2.078 -20.743 1.00 88.81 176 CYS A CA 1
ATOM 1311 C C . CYS A 1 176 ? 3.680 -1.508 -21.494 1.00 88.81 176 CYS A C 1
ATOM 1313 O O . CYS A 1 176 ? 4.448 -0.726 -20.943 1.00 88.81 176 CYS A O 1
ATOM 1315 N N . LEU A 1 177 ? 3.829 -1.903 -22.758 1.00 88.81 177 LEU A N 1
ATOM 1316 C CA . LEU A 1 177 ? 4.825 -1.343 -23.671 1.00 88.81 177 LEU A CA 1
ATOM 1317 C C . LEU A 1 177 ? 4.148 -0.527 -24.767 1.00 88.81 177 LEU A C 1
ATOM 1319 O O . LEU A 1 177 ? 3.092 -0.905 -25.291 1.00 88.81 177 LEU A O 1
ATOM 1323 N N . ALA A 1 178 ? 4.760 0.595 -25.131 1.00 85.38 178 ALA A N 1
ATOM 1324 C CA . ALA A 1 178 ? 4.237 1.495 -26.139 1.00 85.38 178 ALA A CA 1
ATOM 1325 C C . ALA A 1 178 ? 4.157 0.794 -27.502 1.00 85.38 178 ALA A C 1
ATOM 1327 O O . ALA A 1 178 ? 5.037 0.048 -27.924 1.00 85.38 178 ALA A O 1
ATOM 1328 N N . ARG A 1 179 ? 3.081 1.059 -28.244 1.00 81.00 179 ARG A N 1
ATOM 1329 C CA . ARG A 1 179 ? 2.811 0.376 -29.519 1.00 81.00 179 ARG A CA 1
ATOM 1330 C C . ARG A 1 179 ? 3.754 0.786 -30.660 1.00 81.00 179 ARG A C 1
ATOM 1332 O O . ARG A 1 179 ? 3.898 0.037 -31.626 1.00 81.00 179 ARG A O 1
ATOM 1339 N N . GLY A 1 180 ? 4.319 1.989 -30.591 1.00 75.44 180 GLY A N 1
ATOM 1340 C CA . GLY A 1 180 ? 5.053 2.642 -31.682 1.00 75.44 180 GLY A CA 1
ATOM 1341 C C . GLY A 1 180 ? 6.576 2.578 -31.584 1.00 75.44 180 GLY A C 1
ATOM 1342 O O . GLY A 1 180 ? 7.233 3.356 -32.268 1.00 75.44 180 GLY A O 1
ATOM 1343 N N . ILE A 1 181 ? 7.128 1.716 -30.731 1.00 76.81 181 ILE A N 1
ATOM 1344 C CA . ILE A 1 181 ? 8.577 1.582 -30.539 1.00 76.81 181 ILE A CA 1
ATOM 1345 C C . ILE A 1 181 ? 9.140 0.401 -31.326 1.00 76.81 181 ILE A C 1
ATOM 1347 O O . ILE A 1 181 ? 8.448 -0.595 -31.553 1.00 76.81 181 ILE A O 1
ATOM 1351 N N . ASP A 1 182 ? 10.408 0.515 -31.720 1.00 75.62 182 ASP A N 1
ATOM 1352 C CA . ASP A 1 182 ? 11.145 -0.614 -32.276 1.00 75.62 182 ASP A CA 1
ATOM 1353 C C . ASP A 1 182 ? 11.401 -1.685 -31.206 1.00 75.62 182 ASP A C 1
ATOM 1355 O O . ASP A 1 182 ? 11.245 -1.460 -30.003 1.00 75.62 182 ASP A O 1
ATOM 1359 N N . VAL A 1 183 ? 11.781 -2.884 -31.641 1.00 76.00 183 VAL A N 1
ATOM 1360 C CA . VAL A 1 183 ? 11.877 -4.023 -30.727 1.00 76.00 183 VAL A CA 1
ATOM 1361 C C . VAL A 1 183 ? 13.064 -3.919 -29.759 1.00 76.00 183 VAL A C 1
ATOM 1363 O O . VAL A 1 183 ? 12.994 -4.465 -28.660 1.00 76.00 183 VAL A O 1
ATOM 1366 N N . ALA A 1 184 ? 14.125 -3.186 -30.111 1.00 76.38 184 ALA A N 1
ATOM 1367 C CA . ALA A 1 184 ? 15.244 -2.944 -29.203 1.00 76.38 184 ALA A CA 1
ATOM 1368 C C . ALA A 1 184 ? 14.838 -1.981 -28.078 1.00 76.38 184 ALA A C 1
ATOM 1370 O O . ALA A 1 184 ? 15.117 -2.245 -26.910 1.00 76.38 184 ALA A O 1
ATOM 1371 N N . SER A 1 185 ? 14.103 -0.921 -28.417 1.00 80.25 185 SER A N 1
ATOM 1372 C CA . SER A 1 185 ? 13.460 -0.031 -27.450 1.00 80.25 185 SER A CA 1
ATOM 1373 C C . SER A 1 185 ? 12.393 -0.753 -26.627 1.00 80.25 185 SER A C 1
ATOM 1375 O O . SER A 1 185 ? 12.275 -0.491 -25.438 1.00 80.25 185 SER A O 1
ATOM 1377 N N . ALA A 1 186 ? 11.651 -1.701 -27.207 1.00 83.94 186 ALA A N 1
ATOM 1378 C CA . ALA A 1 186 ? 10.699 -2.520 -26.457 1.00 83.94 186 ALA A CA 1
ATOM 1379 C C . ALA A 1 186 ? 11.390 -3.462 -25.462 1.00 83.94 186 ALA A C 1
ATOM 1381 O O . ALA A 1 186 ? 10.871 -3.684 -24.374 1.00 83.94 186 ALA A O 1
ATOM 1382 N N . TYR A 1 187 ? 12.558 -4.005 -25.813 1.00 86.38 187 TYR A N 1
ATOM 1383 C CA . TYR A 1 187 ? 13.364 -4.825 -24.908 1.00 86.38 187 TYR A CA 1
ATOM 1384 C C . TYR A 1 187 ? 13.942 -4.004 -23.752 1.00 86.38 187 TYR A C 1
ATOM 1386 O O . TYR A 1 187 ? 13.864 -4.418 -22.598 1.00 86.38 187 TYR A O 1
ATOM 1394 N N . GLU A 1 188 ? 14.468 -2.816 -24.052 1.00 87.56 188 GLU A N 1
ATOM 1395 C CA . GLU A 1 188 ? 14.903 -1.842 -23.048 1.00 87.56 188 GLU A CA 1
ATOM 1396 C C . GLU A 1 188 ? 13.756 -1.464 -22.100 1.00 87.56 188 GLU A C 1
ATOM 1398 O O . GLU A 1 188 ? 13.901 -1.597 -20.883 1.00 87.56 188 GLU A O 1
ATOM 1403 N N . ALA A 1 189 ? 12.601 -1.085 -22.654 1.00 89.06 189 ALA A N 1
ATOM 1404 C CA . ALA A 1 189 ? 11.415 -0.724 -21.887 1.00 89.06 189 ALA A CA 1
ATOM 1405 C C . ALA A 1 189 ? 10.879 -1.901 -21.058 1.00 89.06 189 ALA A C 1
ATOM 1407 O O . ALA A 1 189 ? 10.530 -1.719 -19.900 1.00 89.06 189 ALA A O 1
ATOM 1408 N N . LEU A 1 190 ? 10.881 -3.132 -21.584 1.00 91.25 190 LEU A N 1
ATOM 1409 C CA . LEU A 1 190 ? 10.474 -4.318 -20.823 1.00 91.25 190 LEU A CA 1
ATOM 1410 C C . LEU A 1 190 ? 11.267 -4.453 -19.521 1.00 91.25 190 LEU A C 1
ATOM 1412 O O . LEU A 1 190 ? 10.682 -4.666 -18.461 1.00 91.25 190 LEU A O 1
ATOM 1416 N N . LEU A 1 191 ? 12.593 -4.346 -19.589 1.00 92.94 191 LEU A N 1
ATOM 1417 C CA . LEU A 1 191 ? 13.424 -4.496 -18.397 1.00 92.94 191 LEU A CA 1
ATOM 1418 C C . LEU A 1 191 ? 13.330 -3.281 -17.475 1.00 92.94 191 LEU A C 1
ATOM 1420 O O . LEU A 1 191 ? 13.369 -3.458 -16.260 1.00 92.94 191 LEU A O 1
ATOM 1424 N N . HIS A 1 192 ? 13.156 -2.083 -18.035 1.00 92.94 192 HIS A N 1
ATOM 1425 C CA . HIS A 1 192 ? 12.859 -0.871 -17.275 1.00 92.94 192 HIS A CA 1
ATOM 1426 C C . HIS A 1 192 ? 11.581 -1.052 -16.435 1.00 92.94 192 HIS A C 1
ATOM 1428 O O . HIS A 1 192 ? 11.619 -0.962 -15.208 1.00 92.94 192 HIS A O 1
ATOM 1434 N N . GLU A 1 193 ? 10.469 -1.428 -17.067 1.00 91.50 193 GLU A N 1
ATOM 1435 C CA . GLU A 1 193 ? 9.193 -1.636 -16.377 1.00 91.50 193 GLU A CA 1
ATOM 1436 C C . GLU A 1 193 ? 9.242 -2.808 -15.387 1.00 91.50 193 GLU A C 1
ATOM 1438 O O . GLU A 1 193 ? 8.682 -2.741 -14.292 1.00 91.50 193 GLU A O 1
ATOM 1443 N N . LEU A 1 194 ? 9.975 -3.878 -15.707 1.00 92.31 194 LEU A N 1
ATOM 1444 C CA . LEU A 1 194 ? 10.168 -4.991 -14.776 1.00 92.31 194 LEU A CA 1
ATOM 1445 C C . LEU A 1 194 ? 10.926 -4.580 -13.514 1.00 92.31 194 LEU A C 1
ATOM 1447 O O . LEU A 1 194 ? 10.644 -5.126 -12.446 1.00 92.31 194 LEU A O 1
ATOM 1451 N N . VAL A 1 195 ? 11.859 -3.626 -13.595 1.00 93.81 195 VAL A N 1
ATOM 1452 C CA . VAL A 1 195 ? 12.501 -3.068 -12.398 1.00 93.81 195 VAL A CA 1
ATOM 1453 C C . VAL A 1 195 ? 11.461 -2.398 -11.504 1.00 93.81 195 VAL A C 1
ATOM 1455 O O . VAL A 1 195 ? 11.421 -2.704 -10.308 1.00 93.81 195 VAL A O 1
ATOM 1458 N N . HIS A 1 196 ? 10.583 -1.567 -12.067 1.00 91.06 196 HIS A N 1
ATOM 1459 C CA . HIS A 1 196 ? 9.498 -0.954 -11.305 1.00 91.06 196 HIS A CA 1
ATOM 1460 C C . HIS A 1 196 ? 8.572 -1.998 -10.689 1.00 91.06 196 HIS A C 1
ATOM 1462 O O . HIS A 1 196 ? 8.296 -1.948 -9.492 1.00 91.06 196 HIS A O 1
ATOM 1468 N N . ALA A 1 197 ? 8.127 -2.976 -11.474 1.00 87.75 197 ALA A N 1
ATOM 1469 C CA . ALA A 1 197 ? 7.216 -4.006 -10.999 1.00 87.75 197 ALA A CA 1
ATOM 1470 C C . ALA A 1 197 ? 7.833 -4.873 -9.884 1.00 87.75 197 ALA A C 1
ATOM 1472 O O . ALA A 1 197 ? 7.144 -5.245 -8.937 1.00 87.75 197 ALA A O 1
ATOM 1473 N N . ALA A 1 198 ? 9.125 -5.198 -9.982 1.00 87.75 198 ALA A N 1
ATOM 1474 C CA . ALA A 1 198 ? 9.780 -6.151 -9.089 1.00 87.75 198 ALA A CA 1
ATOM 1475 C C . ALA A 1 198 ? 10.370 -5.526 -7.822 1.00 87.75 198 ALA A C 1
ATOM 1477 O O . ALA A 1 198 ? 10.432 -6.186 -6.783 1.00 87.75 198 ALA A O 1
ATOM 1478 N N . LEU A 1 199 ? 10.902 -4.308 -7.927 1.00 89.38 199 LEU A N 1
ATOM 1479 C CA . LEU A 1 199 ? 11.782 -3.738 -6.906 1.00 89.38 199 LEU A CA 1
ATOM 1480 C C . LEU A 1 199 ? 11.203 -2.507 -6.221 1.00 89.38 199 LEU A C 1
ATOM 1482 O O . LEU A 1 199 ? 11.630 -2.188 -5.110 1.00 89.38 199 LEU A O 1
ATOM 1486 N N . ARG A 1 200 ? 10.256 -1.817 -6.860 1.00 87.75 200 ARG A N 1
ATOM 1487 C CA . ARG A 1 200 ? 9.732 -0.560 -6.338 1.00 87.75 200 ARG A CA 1
ATOM 1488 C C . ARG A 1 200 ? 8.826 -0.810 -5.145 1.00 87.75 200 ARG A C 1
ATOM 1490 O O . ARG A 1 200 ? 7.904 -1.622 -5.194 1.00 87.75 200 ARG A O 1
ATOM 1497 N N . ASP A 1 201 ? 9.062 -0.073 -4.065 1.00 85.69 201 ASP A N 1
ATOM 1498 C CA . ASP A 1 201 ? 8.162 -0.082 -2.916 1.00 85.69 201 ASP A CA 1
ATOM 1499 C C . ASP A 1 201 ? 6.931 0.796 -3.216 1.00 85.69 201 ASP A C 1
ATOM 1501 O O . ASP A 1 201 ? 7.062 2.024 -3.287 1.00 85.69 201 ASP A O 1
ATOM 1505 N N . PRO A 1 202 ? 5.720 0.216 -3.336 1.00 81.50 202 PRO A N 1
ATOM 1506 C CA . PRO A 1 202 ? 4.512 0.971 -3.664 1.00 81.50 202 PRO A CA 1
ATOM 1507 C C . PRO A 1 202 ? 4.123 1.988 -2.580 1.00 81.50 202 PRO A C 1
ATOM 1509 O O . PRO A 1 202 ? 3.359 2.911 -2.848 1.00 81.50 202 PRO A O 1
ATOM 1512 N N . HIS A 1 203 ? 4.652 1.862 -1.359 1.00 81.56 203 HIS A N 1
ATOM 1513 C CA . HIS A 1 203 ? 4.403 2.794 -0.260 1.00 81.56 203 HIS A CA 1
ATOM 1514 C C . HIS A 1 203 ? 5.455 3.905 -0.148 1.00 81.56 203 HIS A C 1
ATOM 1516 O O . HIS A 1 203 ? 5.301 4.796 0.694 1.00 81.56 203 HIS A O 1
ATOM 1522 N N . PHE A 1 204 ? 6.516 3.881 -0.964 1.00 85.50 204 PHE A N 1
ATOM 1523 C CA . PHE A 1 204 ? 7.597 4.866 -0.893 1.00 85.50 204 PHE A CA 1
ATOM 1524 C C . PHE A 1 204 ? 7.083 6.295 -1.088 1.00 85.50 204 PHE A C 1
ATOM 1526 O O . PHE A 1 204 ? 7.371 7.166 -0.264 1.00 85.50 204 PHE A O 1
ATOM 1533 N N . THR A 1 205 ? 6.274 6.516 -2.129 1.00 80.88 205 THR A N 1
ATOM 1534 C CA . THR A 1 205 ? 5.734 7.834 -2.486 1.00 80.88 205 THR A CA 1
ATOM 1535 C C . THR A 1 205 ? 4.985 8.463 -1.319 1.00 80.88 205 THR A C 1
ATOM 1537 O O . THR A 1 205 ? 5.275 9.597 -0.955 1.00 80.88 205 THR A O 1
ATOM 1540 N N . THR A 1 206 ? 4.083 7.716 -0.675 1.00 79.06 206 THR A N 1
ATOM 1541 C CA . THR A 1 206 ? 3.300 8.217 0.463 1.00 79.06 206 THR A CA 1
ATOM 1542 C C . THR A 1 206 ? 4.187 8.564 1.654 1.00 79.06 206 THR A C 1
ATOM 1544 O O . THR A 1 206 ? 4.002 9.618 2.249 1.00 79.06 206 THR A O 1
ATOM 1547 N N . ARG A 1 207 ? 5.187 7.730 1.983 1.00 83.94 207 ARG A N 1
ATOM 1548 C CA . ARG A 1 207 ? 6.112 8.027 3.093 1.00 83.94 207 ARG A CA 1
ATOM 1549 C C . ARG A 1 207 ? 6.961 9.266 2.816 1.00 83.94 207 ARG A C 1
ATOM 1551 O O . ARG A 1 207 ? 7.172 10.075 3.708 1.00 83.94 207 ARG A O 1
ATOM 1558 N N . LYS A 1 208 ? 7.452 9.432 1.584 1.00 86.31 208 LYS A N 1
ATOM 1559 C CA . LYS A 1 208 ? 8.326 10.561 1.239 1.00 86.31 208 LYS A CA 1
ATOM 1560 C C . LYS A 1 208 ? 7.602 11.860 0.947 1.00 86.31 208 LYS A C 1
ATOM 1562 O O . LYS A 1 208 ? 8.177 12.917 1.209 1.00 86.31 208 LYS A O 1
ATOM 1567 N N . ALA A 1 209 ? 6.370 11.804 0.451 1.00 85.00 209 ALA A N 1
ATOM 1568 C CA . ALA A 1 209 ? 5.616 12.992 0.075 1.00 85.00 209 ALA A CA 1
ATOM 1569 C C . ALA A 1 209 ? 5.480 13.991 1.236 1.00 85.00 209 ALA A C 1
ATOM 1571 O O . ALA A 1 209 ? 5.652 15.190 1.015 1.00 85.00 209 ALA A O 1
ATOM 1572 N N . SER A 1 210 ? 5.235 13.514 2.460 1.00 83.62 210 SER A N 1
ATOM 1573 C CA . SER A 1 210 ? 5.063 14.360 3.650 1.00 83.62 210 SER A CA 1
ATOM 1574 C C . SER A 1 210 ? 6.357 14.710 4.391 1.00 83.62 210 SER A C 1
ATOM 1576 O O . SER A 1 210 ? 6.376 15.686 5.136 1.00 83.62 210 SER A O 1
ATOM 1578 N N . GLU A 1 211 ? 7.445 13.967 4.175 1.00 86.06 211 GLU A N 1
ATOM 1579 C CA . GLU A 1 211 ? 8.732 14.162 4.865 1.00 86.06 211 GLU A CA 1
ATOM 1580 C C . GLU A 1 211 ? 9.664 15.182 4.192 1.00 86.06 211 GLU A C 1
ATOM 1582 O O . GLU A 1 211 ? 10.678 15.563 4.775 1.00 86.06 211 GLU A O 1
ATOM 1587 N N . SER A 1 212 ? 9.382 15.583 2.951 1.00 85.38 212 SER A N 1
ATOM 1588 C CA . SER A 1 212 ? 10.334 16.326 2.119 1.00 85.38 212 SER A CA 1
ATOM 1589 C C . SER A 1 212 ? 9.680 17.458 1.331 1.00 85.38 212 SER A C 1
ATOM 1591 O O . SER A 1 212 ? 8.487 17.405 1.019 1.00 85.38 212 SER A O 1
ATOM 1593 N N . ASP A 1 213 ? 10.463 18.495 1.018 1.00 90.88 213 ASP A N 1
ATOM 1594 C CA . ASP A 1 213 ? 10.084 19.507 0.029 1.00 90.88 213 ASP A CA 1
ATOM 1595 C C . ASP A 1 213 ? 10.027 18.909 -1.391 1.00 90.88 213 ASP A C 1
ATOM 1597 O O . ASP A 1 213 ? 10.428 17.767 -1.612 1.00 90.88 213 ASP A O 1
ATOM 1601 N N . ASP A 1 214 ? 9.526 19.673 -2.364 1.00 88.56 214 ASP A N 1
ATOM 1602 C CA . ASP A 1 214 ? 9.360 19.187 -3.739 1.00 88.56 214 ASP A CA 1
ATOM 1603 C C . ASP A 1 214 ? 10.674 18.725 -4.384 1.00 88.56 214 ASP A C 1
ATOM 1605 O O . ASP A 1 214 ? 10.688 17.698 -5.055 1.00 88.56 214 ASP A O 1
ATOM 1609 N N . ALA A 1 215 ? 11.777 19.455 -4.210 1.00 88.19 215 ALA A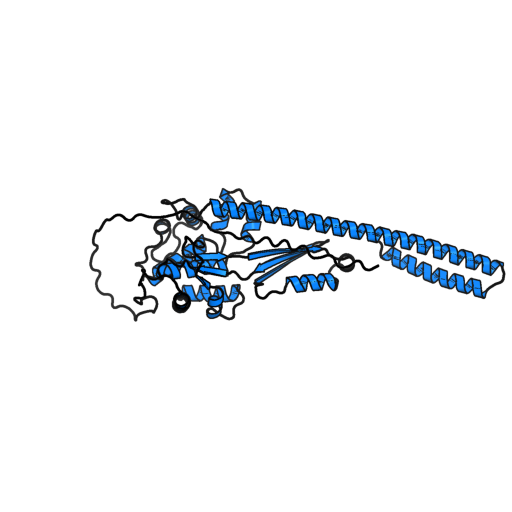 N 1
ATOM 1610 C CA . ALA A 1 215 ? 13.043 19.107 -4.853 1.00 88.19 215 ALA A CA 1
ATOM 1611 C C . ALA A 1 215 ? 13.638 17.835 -4.233 1.00 88.19 215 ALA A C 1
ATOM 1613 O O . ALA A 1 215 ? 14.010 16.902 -4.947 1.00 88.19 215 ALA A O 1
ATOM 1614 N N . SER A 1 216 ? 13.641 17.778 -2.903 1.00 89.50 216 SER A N 1
ATOM 1615 C CA . SER A 1 216 ? 14.083 16.630 -2.118 1.00 89.50 216 SER A CA 1
ATOM 1616 C C . SER A 1 216 ? 13.227 15.390 -2.396 1.00 89.50 216 SER A C 1
ATOM 1618 O O . SER A 1 216 ? 13.761 14.287 -2.503 1.00 89.50 216 SER A O 1
ATOM 1620 N N . PHE A 1 217 ? 11.911 15.556 -2.566 1.00 90.56 217 PHE A N 1
ATOM 1621 C CA . PHE A 1 217 ? 11.000 14.476 -2.943 1.00 90.56 217 PHE A CA 1
ATOM 1622 C C . PHE A 1 217 ? 11.350 13.901 -4.318 1.00 90.56 217 PHE A C 1
ATOM 1624 O O . PHE A 1 217 ? 11.485 12.686 -4.445 1.00 90.56 217 PHE A O 1
ATOM 1631 N N . LEU A 1 218 ? 11.513 14.758 -5.333 1.00 90.06 218 LEU A N 1
ATOM 1632 C CA . LEU A 1 218 ? 11.813 14.332 -6.703 1.00 90.06 218 LEU A CA 1
ATOM 1633 C C . LEU A 1 218 ? 13.132 13.555 -6.770 1.00 90.06 218 LEU A C 1
ATOM 1635 O O . LEU A 1 218 ? 13.177 12.467 -7.343 1.00 90.06 218 LEU A O 1
ATOM 1639 N N . GLU A 1 219 ? 14.189 14.085 -6.147 1.00 89.81 219 GLU A N 1
ATOM 1640 C CA . GLU A 1 219 ? 15.487 13.408 -6.098 1.00 89.81 219 GLU A CA 1
ATOM 1641 C C . GLU A 1 219 ? 15.406 12.085 -5.322 1.00 89.81 219 GLU A C 1
ATOM 1643 O O . GLU A 1 219 ? 15.998 11.094 -5.751 1.00 89.81 219 GLU A O 1
ATOM 1648 N N . ALA A 1 220 ? 14.693 12.040 -4.191 1.00 90.50 220 ALA A N 1
ATOM 1649 C CA . ALA A 1 220 ? 14.557 10.823 -3.392 1.00 90.50 220 ALA A CA 1
ATOM 1650 C C . ALA A 1 220 ? 13.741 9.740 -4.109 1.00 90.50 220 ALA A C 1
ATOM 1652 O O . ALA A 1 220 ? 14.083 8.565 -4.005 1.00 90.50 220 ALA A O 1
ATOM 1653 N N . PHE A 1 221 ? 12.688 10.134 -4.827 1.00 89.75 221 PHE A N 1
ATOM 1654 C CA . PHE A 1 221 ? 11.831 9.244 -5.604 1.00 89.75 221 PHE A CA 1
ATOM 1655 C C . PHE A 1 221 ? 12.618 8.543 -6.702 1.00 89.75 221 PHE A C 1
ATOM 1657 O O . PHE A 1 221 ? 12.755 7.330 -6.665 1.00 89.75 221 PHE A O 1
ATOM 1664 N N . VAL A 1 222 ? 13.252 9.308 -7.589 1.00 91.19 222 VAL A N 1
ATOM 1665 C CA . VAL A 1 222 ? 14.014 8.775 -8.731 1.00 91.19 222 VAL A CA 1
ATOM 1666 C C . VAL A 1 222 ? 15.192 7.891 -8.294 1.00 91.19 222 VAL A C 1
ATOM 1668 O O . VAL A 1 222 ? 15.614 6.994 -9.022 1.00 91.19 222 VAL A O 1
ATOM 1671 N N . GLN A 1 223 ? 15.739 8.125 -7.096 1.00 92.38 223 GLN A N 1
ATOM 1672 C CA . GLN A 1 223 ? 16.834 7.327 -6.533 1.00 92.38 223 GLN A CA 1
ATOM 1673 C C . GLN A 1 223 ? 16.379 6.103 -5.739 1.00 92.38 223 GLN A C 1
ATOM 1675 O O . GLN A 1 223 ? 17.240 5.284 -5.380 1.00 92.38 223 GLN A O 1
ATOM 1680 N N . ALA A 1 224 ? 15.086 5.988 -5.425 1.00 91.69 224 ALA A N 1
ATOM 1681 C CA . ALA A 1 224 ? 14.569 4.902 -4.614 1.00 91.69 224 ALA A CA 1
ATOM 1682 C C . ALA A 1 224 ? 14.868 3.544 -5.275 1.00 91.69 224 ALA A C 1
ATOM 1684 O O . ALA A 1 224 ? 14.928 3.451 -6.504 1.00 91.69 224 ALA A O 1
ATOM 1685 N N . PRO A 1 225 ? 15.094 2.481 -4.485 1.00 91.62 225 PRO A N 1
ATOM 1686 C CA . PRO A 1 225 ? 15.281 1.148 -5.041 1.00 91.62 225 PRO A CA 1
ATOM 1687 C C . PRO A 1 225 ? 14.104 0.753 -5.938 1.00 91.62 225 PRO A C 1
ATOM 1689 O O . PRO A 1 225 ? 12.949 0.850 -5.522 1.00 91.62 225 PRO A O 1
ATOM 1692 N N . GLY A 1 226 ? 14.407 0.310 -7.156 1.00 90.50 226 GLY A N 1
ATOM 1693 C CA . GLY A 1 226 ? 13.403 -0.051 -8.157 1.00 90.50 226 GLY A CA 1
ATOM 1694 C C . GLY A 1 226 ? 12.732 1.119 -8.871 1.00 90.50 226 GLY A C 1
ATOM 1695 O O . GLY A 1 226 ? 11.773 0.905 -9.607 1.00 90.50 226 GLY A O 1
ATOM 1696 N N . ASP A 1 227 ? 13.196 2.344 -8.650 1.00 91.12 227 ASP A N 1
ATOM 1697 C CA . ASP A 1 227 ? 12.704 3.538 -9.335 1.00 91.12 227 ASP A CA 1
ATOM 1698 C C . ASP A 1 227 ? 13.616 3.900 -10.526 1.00 91.12 227 ASP A C 1
ATOM 1700 O O . ASP A 1 227 ? 14.456 3.096 -10.945 1.00 91.12 227 ASP A O 1
ATOM 1704 N N . GLU A 1 228 ? 13.439 5.088 -11.100 1.00 90.75 228 GLU A N 1
ATOM 1705 C CA . GLU A 1 228 ? 13.972 5.444 -12.422 1.00 90.75 228 GLU A CA 1
ATOM 1706 C C . GLU A 1 228 ? 15.477 5.207 -12.601 1.00 90.75 228 GLU A C 1
ATOM 1708 O O . GLU A 1 228 ? 15.905 4.723 -13.647 1.00 90.75 228 GLU A O 1
ATOM 1713 N N . VAL A 1 229 ? 16.316 5.494 -11.597 1.00 92.50 229 VAL A N 1
ATOM 1714 C CA . VAL A 1 229 ? 17.766 5.242 -11.720 1.00 92.50 229 VAL A CA 1
ATOM 1715 C C . VAL A 1 229 ? 18.052 3.758 -11.951 1.00 92.50 229 VAL A C 1
ATOM 1717 O O . VAL A 1 229 ? 18.878 3.424 -12.798 1.00 92.50 229 VAL A O 1
ATOM 1720 N N . ASP A 1 230 ? 17.389 2.862 -11.220 1.00 93.31 230 ASP A N 1
ATOM 1721 C CA . ASP A 1 230 ? 17.597 1.419 -11.380 1.00 93.31 230 ASP A CA 1
ATOM 1722 C C . ASP A 1 230 ? 17.008 0.922 -12.702 1.00 93.31 230 ASP A C 1
ATOM 1724 O O . ASP A 1 230 ? 17.623 0.092 -13.378 1.00 93.31 230 ASP A O 1
ATOM 1728 N N . ALA A 1 231 ? 15.847 1.456 -13.085 1.00 92.06 231 ALA A N 1
ATOM 1729 C CA . ALA A 1 231 ? 15.138 1.082 -14.300 1.00 92.06 231 ALA A CA 1
ATOM 1730 C C . ALA A 1 231 ? 15.922 1.488 -15.559 1.00 92.06 231 ALA A C 1
ATOM 1732 O O . ALA A 1 231 ? 16.164 0.659 -16.440 1.00 92.06 231 ALA A O 1
ATOM 1733 N N . TYR A 1 232 ? 16.448 2.717 -15.599 1.00 90.12 232 TYR A N 1
ATOM 1734 C CA . TYR A 1 232 ? 17.321 3.182 -16.678 1.00 90.12 232 TYR A CA 1
ATOM 1735 C C . TYR A 1 232 ? 18.643 2.422 -16.750 1.00 90.12 232 TYR A C 1
ATOM 1737 O O . TYR A 1 232 ? 19.133 2.167 -17.852 1.00 90.12 232 TYR A O 1
ATOM 1745 N N . LEU A 1 233 ? 19.225 2.032 -15.611 1.00 91.44 233 LEU A N 1
ATOM 1746 C CA . LEU A 1 233 ? 20.429 1.200 -15.607 1.00 91.44 233 LEU A CA 1
ATOM 1747 C C . LEU A 1 233 ? 20.152 -0.186 -16.198 1.00 91.44 233 LEU A C 1
ATOM 1749 O O . LEU A 1 233 ? 20.925 -0.653 -17.034 1.00 91.44 233 LEU A O 1
ATOM 1753 N N . ALA A 1 234 ? 19.051 -0.833 -15.810 1.00 92.19 234 ALA A N 1
ATOM 1754 C CA . ALA A 1 234 ? 18.673 -2.134 -16.356 1.00 92.19 234 ALA A CA 1
ATOM 1755 C C . ALA A 1 234 ? 18.402 -2.063 -17.868 1.00 92.19 234 ALA A C 1
ATOM 1757 O O . ALA A 1 234 ? 18.977 -2.846 -18.629 1.00 92.19 234 ALA A O 1
ATOM 1758 N N . GLY A 1 235 ? 17.599 -1.087 -18.305 1.00 89.19 235 GLY A N 1
ATOM 1759 C CA . GLY A 1 235 ? 17.278 -0.872 -19.716 1.00 89.19 235 GLY A CA 1
ATOM 1760 C C . GLY A 1 235 ? 18.512 -0.550 -20.569 1.00 89.19 235 GLY A C 1
ATOM 1761 O O . GLY A 1 235 ? 18.752 -1.202 -21.587 1.00 89.19 235 GLY A O 1
ATOM 1762 N N . SER A 1 236 ? 19.364 0.378 -20.117 1.00 86.62 236 SER A N 1
ATOM 1763 C CA . SER A 1 236 ? 20.559 0.800 -20.868 1.00 86.62 236 SER A CA 1
ATOM 1764 C C . SER A 1 236 ? 21.569 -0.337 -21.042 1.00 86.62 236 SER A C 1
ATOM 1766 O O . SER A 1 236 ? 22.105 -0.537 -22.134 1.00 86.62 236 SER A O 1
ATOM 1768 N N . ARG A 1 237 ? 21.822 -1.123 -19.988 1.00 88.31 237 ARG A N 1
ATOM 1769 C CA . ARG A 1 237 ? 22.717 -2.291 -20.065 1.00 88.31 237 ARG A CA 1
ATOM 1770 C C . ARG A 1 237 ? 22.200 -3.332 -21.048 1.00 88.31 237 ARG A C 1
ATOM 1772 O O . ARG A 1 237 ? 22.964 -3.895 -21.833 1.00 88.31 237 ARG A O 1
ATOM 1779 N N . ALA A 1 238 ? 20.893 -3.554 -21.038 1.00 85.44 238 ALA A N 1
ATOM 1780 C CA . ALA A 1 238 ? 20.248 -4.475 -21.951 1.00 85.44 238 ALA A CA 1
ATOM 1781 C C . ALA A 1 238 ? 20.348 -4.018 -23.405 1.00 85.44 238 ALA A C 1
ATOM 1783 O O . ALA A 1 238 ? 20.745 -4.815 -24.254 1.00 85.44 238 ALA A O 1
ATOM 1784 N N . ARG A 1 239 ? 20.105 -2.730 -23.681 1.00 82.12 239 ARG A N 1
ATOM 1785 C CA . ARG A 1 239 ? 20.328 -2.116 -24.999 1.00 82.12 239 ARG A CA 1
ATOM 1786 C C . ARG A 1 239 ? 21.756 -2.353 -25.495 1.00 82.12 239 ARG A C 1
ATOM 1788 O O . ARG A 1 239 ? 21.956 -2.810 -26.620 1.00 82.12 239 ARG A O 1
ATOM 1795 N N . ILE A 1 240 ? 22.750 -2.074 -24.649 1.00 81.00 240 ILE A N 1
ATOM 1796 C CA . ILE A 1 240 ? 24.171 -2.257 -24.970 1.00 81.00 240 ILE A CA 1
ATOM 1797 C C . ILE A 1 240 ? 24.466 -3.715 -25.329 1.00 81.00 240 ILE A C 1
ATOM 1799 O O . ILE A 1 240 ? 25.106 -3.968 -26.351 1.00 81.00 240 ILE A O 1
ATOM 1803 N N . ARG A 1 241 ? 23.999 -4.684 -24.531 1.00 82.12 241 ARG A N 1
ATOM 1804 C CA . ARG A 1 241 ? 24.220 -6.114 -24.805 1.00 82.12 241 ARG A CA 1
ATOM 1805 C C . ARG A 1 241 ? 23.537 -6.567 -26.091 1.00 82.12 241 ARG A C 1
ATOM 1807 O O . ARG A 1 241 ? 24.170 -7.249 -26.898 1.00 82.12 241 ARG A O 1
ATOM 1814 N N . LEU A 1 242 ? 22.286 -6.155 -26.291 1.00 76.56 242 LEU A N 1
ATOM 1815 C CA . LEU A 1 242 ? 21.483 -6.477 -27.468 1.00 76.56 242 LEU A CA 1
ATOM 1816 C C . LEU A 1 242 ? 22.174 -6.018 -28.758 1.00 76.56 242 LEU A C 1
ATOM 1818 O O . LEU A 1 242 ? 22.334 -6.781 -29.705 1.00 76.56 242 LEU A O 1
ATOM 1822 N N . GLU A 1 243 ? 22.688 -4.790 -28.759 1.00 73.62 243 GLU A N 1
ATOM 1823 C CA . GLU A 1 243 ? 23.407 -4.214 -29.897 1.00 73.62 243 GLU A CA 1
ATOM 1824 C C . GLU A 1 243 ? 24.924 -4.520 -29.876 1.00 73.62 243 GLU A C 1
ATOM 1826 O O . GLU A 1 243 ? 25.694 -3.928 -30.635 1.00 73.62 243 GLU A O 1
ATOM 1831 N N . ARG A 1 244 ? 25.391 -5.455 -29.029 1.00 68.44 244 ARG A N 1
ATOM 1832 C CA . ARG A 1 244 ? 26.804 -5.880 -28.896 1.00 68.44 244 ARG A CA 1
ATOM 1833 C C . ARG A 1 244 ? 27.792 -4.716 -28.707 1.00 68.44 244 ARG A C 1
ATOM 1835 O O . ARG A 1 244 ? 28.845 -4.674 -29.344 1.00 68.44 244 ARG A O 1
ATOM 1842 N N . GLY A 1 245 ? 27.438 -3.748 -27.868 1.00 59.47 245 GLY A N 1
ATOM 1843 C CA . GLY A 1 245 ? 28.240 -2.550 -27.601 1.00 59.47 245 GLY A CA 1
ATOM 1844 C C . GLY A 1 245 ? 28.136 -1.464 -28.674 1.00 59.47 245 GLY A C 1
ATOM 1845 O O . GLY A 1 245 ? 28.800 -0.440 -28.568 1.00 59.47 245 GLY A O 1
ATOM 1846 N N . ARG A 1 246 ? 27.307 -1.657 -29.711 1.00 61.50 246 ARG A N 1
ATOM 1847 C CA . ARG A 1 246 ? 26.978 -0.612 -30.703 1.00 61.50 246 ARG A CA 1
ATOM 1848 C C . ARG A 1 246 ? 25.750 0.217 -30.307 1.00 61.50 246 ARG A C 1
ATOM 1850 O O . ARG A 1 246 ? 25.465 1.216 -30.967 1.00 61.50 246 ARG A O 1
ATOM 1857 N N . GLY A 1 247 ? 25.103 -0.187 -29.209 1.00 60.78 247 GLY A N 1
ATOM 1858 C CA . GLY A 1 247 ? 23.990 0.471 -28.532 1.00 60.78 247 GLY A CA 1
ATOM 1859 C C . GLY A 1 247 ? 24.239 1.942 -28.294 1.00 60.78 247 GLY A C 1
ATOM 1860 O O . GLY A 1 247 ? 25.097 2.298 -27.489 1.00 60.78 247 GLY A O 1
ATOM 1861 N N . ARG A 1 248 ? 23.455 2.812 -28.933 1.00 66.19 248 ARG A N 1
ATOM 1862 C CA . ARG A 1 248 ? 23.377 4.207 -28.492 1.00 66.19 248 ARG A CA 1
ATOM 1863 C C . ARG A 1 248 ? 22.473 4.259 -27.268 1.00 66.19 248 ARG A C 1
ATOM 1865 O O . ARG A 1 248 ? 21.256 4.277 -27.408 1.00 66.19 248 ARG A O 1
ATOM 1872 N N . VAL A 1 249 ? 23.079 4.296 -26.082 1.00 65.94 249 VAL A N 1
ATOM 1873 C CA . VAL A 1 249 ? 22.397 4.737 -24.857 1.00 65.94 249 VAL A CA 1
ATOM 1874 C C . VAL A 1 249 ? 21.728 6.085 -25.135 1.00 65.94 249 VAL A C 1
ATOM 1876 O O . VAL A 1 249 ? 22.262 6.895 -25.905 1.00 65.94 249 VAL A O 1
ATOM 1879 N N . HIS A 1 250 ? 20.577 6.345 -24.509 1.00 68.31 250 HIS A N 1
ATOM 1880 C CA . HIS A 1 250 ? 19.951 7.664 -24.533 1.00 68.31 250 HIS A CA 1
ATOM 1881 C C . HIS A 1 250 ? 21.003 8.764 -24.327 1.00 68.31 250 HIS A C 1
ATOM 1883 O O . HIS A 1 250 ? 21.726 8.771 -23.332 1.00 68.31 250 HIS A O 1
ATOM 1889 N N . ARG A 1 251 ? 21.108 9.694 -25.288 1.00 70.12 251 ARG A N 1
ATOM 1890 C CA . ARG A 1 251 ? 22.175 10.715 -25.323 1.00 70.12 251 ARG A CA 1
ATOM 1891 C C . ARG A 1 251 ? 22.388 11.456 -23.994 1.00 70.12 251 ARG A C 1
ATOM 1893 O O . ARG A 1 251 ? 23.550 11.661 -23.658 1.00 70.12 251 ARG A O 1
ATOM 1900 N N . PRO A 1 252 ? 21.343 11.836 -23.232 1.00 76.19 252 PRO A N 1
ATOM 1901 C CA . PRO A 1 252 ? 21.535 12.490 -21.936 1.00 76.19 252 PRO A CA 1
ATOM 1902 C C . PRO A 1 252 ? 22.212 11.604 -20.879 1.00 76.19 252 PRO A C 1
ATOM 1904 O O . PRO A 1 252 ? 22.863 12.119 -19.975 1.00 76.19 252 PRO A O 1
ATOM 1907 N N . LEU A 1 253 ? 22.091 10.279 -20.999 1.00 80.88 253 LEU A N 1
ATOM 1908 C CA . LEU A 1 253 ? 22.651 9.298 -20.068 1.00 80.88 253 LEU A CA 1
ATOM 1909 C C . LEU A 1 253 ? 24.023 8.771 -20.490 1.00 80.88 253 LEU A C 1
ATOM 1911 O O . LEU A 1 253 ? 24.772 8.289 -19.647 1.00 80.88 253 LEU A O 1
ATOM 1915 N N . GLN A 1 254 ? 24.377 8.884 -21.772 1.00 83.25 254 GLN A N 1
ATOM 1916 C CA . GLN A 1 254 ? 25.653 8.402 -22.303 1.00 83.25 254 GLN A CA 1
ATOM 1917 C C . GLN A 1 254 ? 26.887 8.904 -21.519 1.00 83.25 254 GLN A C 1
ATOM 1919 O O . GLN A 1 254 ? 27.775 8.096 -21.275 1.00 83.25 254 GLN A O 1
ATOM 1924 N N . PRO A 1 255 ? 26.973 10.172 -21.057 1.00 85.94 255 PRO A N 1
ATOM 1925 C CA . PRO A 1 255 ? 28.115 10.633 -20.259 1.00 85.94 255 PRO A CA 1
ATOM 1926 C C . PRO A 1 255 ? 28.175 10.043 -18.842 1.00 85.94 255 PRO A C 1
ATOM 1928 O O . PRO A 1 255 ? 29.154 10.254 -18.130 1.00 85.94 255 PRO A O 1
ATOM 1931 N N . LEU A 1 256 ? 27.105 9.381 -18.397 1.00 89.44 256 LEU A N 1
ATOM 1932 C CA . LEU A 1 256 ? 26.934 8.892 -17.029 1.00 89.44 256 LEU A CA 1
ATOM 1933 C C . LEU A 1 256 ? 27.180 7.390 -16.913 1.00 89.44 256 LEU A C 1
ATOM 1935 O O . LEU A 1 256 ? 27.305 6.898 -15.788 1.00 89.44 256 LEU A O 1
ATOM 1939 N N . LEU A 1 257 ? 27.257 6.684 -18.043 1.00 89.44 257 LEU A N 1
ATOM 1940 C CA . LEU A 1 257 ? 27.443 5.241 -18.118 1.00 89.44 257 LEU A CA 1
ATOM 1941 C C . LEU A 1 257 ? 28.746 4.885 -18.851 1.00 89.44 257 LEU A C 1
ATOM 1943 O O . LEU A 1 257 ? 29.165 5.605 -19.754 1.00 89.44 257 LEU A O 1
ATOM 1947 N N . ASP A 1 258 ? 29.379 3.775 -18.470 1.00 87.75 258 ASP A N 1
ATOM 1948 C CA . ASP A 1 258 ? 30.471 3.171 -19.244 1.00 87.75 258 ASP A CA 1
ATOM 1949 C C . ASP A 1 258 ? 29.948 2.359 -20.450 1.00 87.75 258 ASP A C 1
ATOM 1951 O O . ASP A 1 258 ? 28.739 2.220 -20.663 1.00 87.75 258 ASP A O 1
ATOM 1955 N N . ASP A 1 259 ? 30.865 1.784 -21.233 1.00 83.50 259 ASP A N 1
ATOM 1956 C CA . ASP A 1 259 ? 30.550 0.968 -22.417 1.00 83.50 259 ASP A CA 1
ATOM 1957 C C . ASP A 1 259 ? 29.802 -0.339 -22.082 1.00 83.50 259 ASP A C 1
ATOM 1959 O O . ASP A 1 259 ? 29.349 -1.050 -22.981 1.00 83.50 259 ASP A O 1
ATOM 1963 N N . GLN A 1 260 ? 29.681 -0.681 -20.798 1.00 84.44 260 GLN A N 1
ATOM 1964 C CA . GLN A 1 260 ? 28.921 -1.815 -20.284 1.00 84.44 260 GLN A CA 1
ATOM 1965 C C . GLN A 1 260 ? 27.587 -1.380 -19.658 1.00 84.44 260 GLN A C 1
ATOM 1967 O O . GLN A 1 260 ? 26.822 -2.236 -19.221 1.00 84.44 260 GLN A O 1
ATOM 1972 N N . GLY A 1 261 ? 27.285 -0.078 -19.617 1.00 85.25 261 GLY A N 1
ATOM 1973 C CA . GLY A 1 261 ? 26.079 0.476 -19.004 1.00 85.25 261 GLY A CA 1
ATOM 1974 C C . GLY A 1 261 ? 26.152 0.580 -17.478 1.00 85.25 261 GLY A C 1
ATOM 1975 O O . GLY A 1 261 ? 25.118 0.660 -16.813 1.00 85.25 261 GLY A O 1
ATOM 1976 N N . ASN A 1 262 ? 27.342 0.528 -16.879 1.00 89.00 262 ASN A N 1
ATOM 1977 C CA . ASN A 1 262 ? 27.523 0.787 -15.454 1.00 89.00 262 ASN A CA 1
ATOM 1978 C C . ASN A 1 262 ? 27.621 2.280 -15.180 1.00 89.00 262 ASN A C 1
ATOM 1980 O O . ASN A 1 262 ? 28.219 3.036 -15.936 1.00 89.00 262 ASN A O 1
ATOM 1984 N N . LEU A 1 263 ? 27.083 2.687 -14.037 1.00 91.81 263 LEU A N 1
ATOM 1985 C CA . LEU A 1 263 ? 27.090 4.072 -13.604 1.00 91.81 263 LEU A CA 1
ATOM 1986 C C . LEU A 1 263 ? 28.496 4.543 -13.206 1.00 91.81 263 LEU A C 1
ATOM 1988 O O . LEU A 1 263 ? 29.069 4.014 -12.255 1.00 91.81 263 LEU A O 1
ATOM 1992 N N . VAL A 1 264 ? 29.003 5.590 -13.864 1.00 92.88 264 VAL A N 1
ATOM 1993 C CA . VAL A 1 264 ? 30.307 6.210 -13.548 1.00 92.88 264 VAL A CA 1
ATOM 1994 C C . VAL A 1 264 ? 30.184 7.529 -12.777 1.00 92.88 264 VAL A C 1
ATOM 1996 O O . VAL A 1 264 ? 31.080 7.886 -12.020 1.00 92.88 264 VAL A O 1
ATOM 1999 N N . ALA A 1 265 ? 29.057 8.237 -12.911 1.00 84.38 265 ALA A N 1
ATOM 2000 C CA . ALA A 1 265 ? 28.838 9.554 -12.299 1.00 84.38 265 ALA A CA 1
ATOM 2001 C C . ALA A 1 265 ? 28.103 9.507 -10.937 1.00 84.38 265 ALA A C 1
ATOM 2003 O O . ALA A 1 265 ? 27.843 10.537 -10.320 1.00 84.38 265 ALA A O 1
ATOM 2004 N N . GLY A 1 266 ? 27.763 8.315 -10.439 1.00 90.31 266 GLY A N 1
ATOM 2005 C CA . GLY A 1 266 ? 26.988 8.135 -9.206 1.00 90.31 266 GLY A CA 1
ATOM 2006 C C . GLY A 1 266 ? 25.483 8.418 -9.359 1.00 90.31 266 GLY A C 1
ATOM 2007 O O . GLY A 1 266 ? 25.026 9.063 -10.304 1.00 90.31 266 GLY A O 1
ATOM 2008 N N . ARG A 1 267 ? 24.680 7.890 -8.421 1.00 93.00 267 ARG A N 1
ATOM 2009 C CA . ARG A 1 267 ? 23.201 7.849 -8.524 1.00 93.00 267 ARG A CA 1
ATOM 2010 C C . ARG A 1 267 ? 22.551 9.226 -8.517 1.00 93.00 267 ARG A C 1
ATOM 2012 O O . ARG A 1 267 ? 21.609 9.452 -9.265 1.00 93.00 267 ARG A O 1
ATOM 2019 N N . LEU A 1 268 ? 23.073 10.149 -7.713 1.00 91.00 268 LEU A N 1
ATOM 2020 C CA . LEU A 1 268 ? 22.521 11.499 -7.613 1.00 91.00 268 LEU A CA 1
ATOM 2021 C C . LEU A 1 268 ? 22.672 12.279 -8.928 1.00 91.00 268 LEU A C 1
ATOM 2023 O O . LEU A 1 268 ? 21.758 12.997 -9.325 1.00 91.00 268 LEU A O 1
ATOM 2027 N N . ILE A 1 269 ? 23.803 12.124 -9.626 1.00 91.38 269 ILE A N 1
ATOM 2028 C CA . ILE A 1 269 ? 24.018 12.787 -10.921 1.00 91.38 269 ILE A CA 1
ATOM 2029 C C . ILE A 1 269 ? 23.085 12.188 -11.979 1.00 91.38 269 ILE A C 1
ATOM 2031 O O . ILE A 1 269 ? 22.456 12.939 -12.722 1.00 91.38 269 ILE A O 1
ATOM 2035 N N . MET A 1 270 ? 22.915 10.860 -11.981 1.00 90.19 270 MET A N 1
ATOM 2036 C CA . MET A 1 270 ? 21.921 10.176 -12.817 1.00 90.19 270 MET A CA 1
ATOM 2037 C C . MET A 1 270 ? 20.503 10.695 -12.566 1.00 90.19 270 MET A C 1
ATOM 2039 O O . MET A 1 270 ? 19.809 11.063 -13.506 1.00 90.19 270 MET A O 1
ATOM 2043 N N . ALA A 1 271 ? 20.092 10.789 -11.301 1.00 90.31 271 ALA A N 1
ATOM 2044 C CA . ALA A 1 271 ? 18.762 11.260 -10.934 1.00 90.31 271 ALA A CA 1
ATOM 2045 C C . ALA A 1 271 ? 18.489 12.681 -11.439 1.00 90.31 271 ALA A C 1
ATOM 2047 O O . ALA A 1 271 ? 17.427 12.962 -11.990 1.00 90.31 271 ALA A O 1
ATOM 2048 N N . ARG A 1 272 ? 19.478 13.572 -11.316 1.00 89.25 272 ARG A N 1
ATOM 2049 C CA . ARG A 1 272 ? 19.382 14.939 -11.840 1.00 89.25 272 ARG A CA 1
ATOM 2050 C C . ARG A 1 272 ? 19.290 14.979 -13.360 1.00 89.25 272 ARG A C 1
ATOM 2052 O O . ARG A 1 272 ? 18.549 15.803 -13.879 1.00 89.25 272 ARG A O 1
ATOM 2059 N N . ALA A 1 273 ? 20.001 14.101 -14.065 1.00 88.19 273 ALA A N 1
ATOM 2060 C CA . ALA A 1 273 ? 19.913 14.000 -15.521 1.00 88.19 273 ALA A CA 1
ATOM 2061 C C . ALA A 1 273 ? 18.565 13.429 -15.993 1.00 88.19 273 ALA A C 1
ATOM 2063 O O . ALA A 1 273 ? 18.031 13.884 -17.000 1.00 88.19 273 ALA A O 1
ATOM 2064 N N . ILE A 1 274 ? 17.983 12.484 -15.250 1.00 87.50 274 ILE A N 1
ATOM 2065 C CA . ILE A 1 274 ? 16.628 11.973 -15.507 1.00 87.50 274 ILE A CA 1
ATOM 2066 C C . ILE A 1 274 ? 15.605 13.110 -15.357 1.00 87.50 274 ILE A C 1
ATOM 2068 O O . ILE A 1 274 ? 14.815 13.358 -16.265 1.00 87.50 274 ILE A O 1
ATOM 2072 N N . LEU A 1 275 ? 15.674 13.855 -14.248 1.00 87.25 275 LEU A N 1
ATOM 2073 C CA . LEU A 1 275 ? 14.753 14.954 -13.926 1.00 87.25 275 LEU A CA 1
ATOM 2074 C C . LEU A 1 275 ? 14.969 16.229 -14.759 1.00 87.25 275 LEU A C 1
ATOM 2076 O O . LEU A 1 275 ? 14.101 17.106 -14.775 1.00 87.25 275 LEU A O 1
ATOM 2080 N N . ALA A 1 276 ? 16.129 16.386 -15.400 1.00 86.44 276 ALA A N 1
ATOM 2081 C CA . ALA A 1 276 ? 16.432 17.575 -16.184 1.00 86.44 276 ALA A CA 1
ATOM 2082 C C . ALA A 1 276 ? 15.567 17.626 -17.459 1.00 86.44 276 ALA A C 1
ATOM 2084 O O . ALA A 1 276 ? 15.366 16.604 -18.120 1.00 86.44 276 ALA A O 1
ATOM 2085 N N . PRO A 1 277 ? 15.058 18.812 -17.841 1.00 83.31 277 PRO A N 1
ATOM 2086 C CA . PRO A 1 277 ? 14.263 18.955 -19.053 1.00 83.31 277 PRO A CA 1
ATOM 2087 C C . PRO A 1 277 ? 15.115 18.714 -20.312 1.00 83.31 277 PRO A C 1
ATOM 2089 O O . PRO A 1 277 ? 16.330 18.958 -20.298 1.00 83.31 277 PRO A O 1
ATOM 2092 N N . PRO A 1 278 ? 14.506 18.303 -21.438 1.00 76.75 278 PRO A N 1
ATOM 2093 C CA . PRO A 1 278 ? 15.218 18.196 -22.703 1.00 76.75 278 PRO A CA 1
ATOM 2094 C C . PRO A 1 278 ? 15.757 19.573 -23.141 1.00 76.75 278 PRO A C 1
ATOM 2096 O O . PRO A 1 278 ? 15.133 20.597 -22.855 1.00 76.75 278 PRO A O 1
ATOM 2099 N N . PRO A 1 279 ? 16.902 19.635 -23.846 1.00 74.56 279 PRO A N 1
ATOM 2100 C CA . PRO A 1 279 ? 17.737 18.510 -24.278 1.00 74.56 279 PRO A CA 1
ATOM 2101 C C . PRO A 1 279 ? 18.765 18.051 -23.225 1.00 74.56 279 PRO A C 1
ATOM 2103 O O . PRO A 1 279 ? 19.541 17.140 -23.501 1.00 74.56 279 PRO A O 1
ATOM 2106 N N . ALA A 1 280 ? 18.821 18.702 -22.057 1.00 69.12 280 ALA A N 1
ATOM 2107 C CA . ALA A 1 280 ? 19.847 18.476 -21.034 1.00 69.12 280 ALA A CA 1
ATOM 2108 C C . ALA A 1 280 ? 19.607 17.219 -20.178 1.00 69.12 280 ALA A C 1
ATOM 2110 O O . ALA A 1 280 ? 20.514 16.774 -19.477 1.00 69.12 280 ALA A O 1
ATOM 2111 N N . GLY A 1 281 ? 18.404 16.655 -20.242 1.00 76.88 281 GLY A N 1
ATOM 2112 C CA . GLY A 1 281 ? 18.011 15.433 -19.557 1.00 76.88 281 GLY A CA 1
ATOM 2113 C C . GLY A 1 281 ? 16.973 14.646 -20.342 1.00 76.88 281 GLY A C 1
ATOM 2114 O O . GLY A 1 281 ? 16.722 14.928 -21.517 1.00 76.88 281 GLY A O 1
ATOM 2115 N N . LEU A 1 282 ? 16.382 13.649 -19.689 1.00 77.06 282 LEU A N 1
ATOM 2116 C CA . LEU A 1 282 ? 15.351 12.800 -20.296 1.00 77.06 282 LEU A CA 1
ATOM 2117 C C . LEU A 1 282 ? 13.982 13.472 -20.322 1.00 77.06 282 LEU A C 1
ATOM 2119 O O . LEU A 1 282 ? 13.135 13.101 -21.125 1.00 77.06 282 LEU A O 1
ATOM 2123 N N . GLY A 1 283 ? 13.791 14.513 -19.512 1.00 66.81 283 GLY A N 1
ATOM 2124 C CA . GLY A 1 283 ? 12.532 15.233 -19.477 1.00 66.81 283 GLY A CA 1
ATOM 2125 C C . GLY A 1 283 ? 11.426 14.501 -18.743 1.00 66.81 283 GLY A C 1
ATOM 2126 O O . GLY A 1 283 ? 10.269 14.845 -18.979 1.00 66.81 283 GLY A O 1
ATOM 2127 N N . TYR A 1 284 ? 11.771 13.576 -17.834 1.00 70.31 284 TYR A N 1
ATOM 2128 C CA . TYR A 1 284 ? 10.808 13.005 -16.896 1.00 70.31 284 TYR A CA 1
ATOM 2129 C C . TYR A 1 284 ? 10.013 14.156 -16.295 1.00 70.31 284 TYR A C 1
ATOM 2131 O O . TYR A 1 284 ? 10.588 15.069 -15.687 1.00 70.31 284 TYR A O 1
ATOM 2139 N N . ALA A 1 285 ? 8.701 14.166 -16.533 1.00 64.50 285 ALA A N 1
ATOM 2140 C CA . ALA A 1 285 ? 7.885 15.317 -16.209 1.00 64.50 285 ALA A CA 1
ATOM 2141 C C . ALA A 1 285 ? 7.884 15.504 -14.687 1.00 64.50 285 ALA A C 1
ATOM 2143 O O . ALA A 1 285 ? 7.099 14.896 -13.962 1.00 64.50 285 ALA A O 1
ATOM 2144 N N . ALA A 1 286 ? 8.734 16.405 -14.186 1.00 76.38 286 ALA A N 1
ATOM 2145 C CA . ALA A 1 286 ? 8.716 16.828 -12.789 1.00 76.38 286 ALA A CA 1
ATOM 2146 C C . ALA A 1 286 ? 7.302 17.281 -12.377 1.00 76.38 286 ALA A C 1
ATOM 2148 O O . ALA A 1 286 ? 6.929 17.162 -11.216 1.00 76.38 286 ALA A O 1
ATOM 2149 N N . GLY A 1 287 ? 6.493 17.750 -13.338 1.00 78.69 287 GLY A N 1
ATOM 2150 C CA . GLY A 1 287 ? 5.053 17.956 -13.182 1.00 78.69 287 GLY A CA 1
ATOM 2151 C C . GLY A 1 287 ? 4.290 16.687 -12.784 1.00 78.69 287 GLY A C 1
ATOM 2152 O O . GLY A 1 287 ? 3.619 16.706 -11.760 1.00 78.69 287 GLY A O 1
ATOM 2153 N N . ALA A 1 288 ? 4.440 15.577 -13.514 1.00 78.12 288 ALA A N 1
ATOM 2154 C CA . ALA A 1 288 ? 3.784 14.305 -13.201 1.00 78.12 288 ALA A CA 1
ATOM 2155 C C . ALA A 1 288 ? 4.199 13.755 -11.825 1.00 78.12 288 ALA A C 1
ATOM 2157 O O . ALA A 1 288 ? 3.357 13.290 -11.058 1.00 78.12 288 ALA A O 1
ATOM 2158 N N . LEU A 1 289 ? 5.478 13.877 -11.458 1.00 83.00 289 LEU A N 1
ATOM 2159 C CA . LEU A 1 289 ? 5.949 13.476 -10.130 1.00 83.00 289 LEU A CA 1
ATOM 2160 C C . LEU A 1 289 ? 5.435 14.402 -9.014 1.00 83.00 289 LEU A C 1
ATOM 2162 O O . LEU A 1 289 ? 5.076 13.925 -7.938 1.00 83.00 289 LEU A O 1
ATOM 2166 N N . ARG A 1 290 ? 5.326 15.715 -9.255 1.00 85.50 290 ARG A N 1
ATOM 2167 C CA . ARG A 1 290 ? 4.663 16.646 -8.321 1.00 85.50 290 ARG A CA 1
ATOM 2168 C C . ARG A 1 290 ? 3.169 16.357 -8.196 1.00 85.50 290 ARG A C 1
ATOM 2170 O O . ARG A 1 290 ? 2.624 16.441 -7.099 1.00 85.50 290 ARG A O 1
ATOM 2177 N N . ASP A 1 291 ? 2.509 15.983 -9.285 1.00 84.88 291 ASP A N 1
ATOM 2178 C CA . ASP A 1 291 ? 1.111 15.559 -9.271 1.00 84.88 291 ASP A CA 1
ATOM 2179 C C . ASP A 1 291 ? 0.940 14.262 -8.476 1.00 84.88 291 ASP A C 1
ATOM 2181 O O . ASP A 1 291 ? 0.019 14.161 -7.665 1.00 84.88 291 ASP A O 1
ATOM 2185 N N . ALA A 1 292 ? 1.853 13.301 -8.638 1.00 82.56 292 ALA A N 1
ATOM 2186 C CA . ALA A 1 292 ? 1.906 12.093 -7.823 1.00 82.56 292 ALA A CA 1
ATOM 2187 C C . ALA A 1 292 ? 2.103 12.429 -6.338 1.00 82.56 292 ALA A C 1
ATOM 2189 O O . ALA A 1 292 ? 1.359 11.924 -5.501 1.00 82.56 292 ALA A O 1
ATOM 2190 N N . ARG A 1 293 ? 3.025 13.349 -6.011 1.00 87.00 293 ARG A N 1
ATOM 2191 C CA . ARG A 1 293 ? 3.220 13.856 -4.643 1.00 87.00 293 ARG A CA 1
ATOM 2192 C C . ARG A 1 293 ? 1.935 14.457 -4.084 1.00 87.00 293 ARG A C 1
ATOM 2194 O O . ARG A 1 293 ? 1.527 14.097 -2.984 1.00 87.00 293 ARG A O 1
ATOM 2201 N N . ARG A 1 294 ? 1.277 15.342 -4.840 1.00 89.50 294 ARG A N 1
ATOM 2202 C CA . ARG A 1 294 ? 0.018 15.983 -4.436 1.00 89.50 294 ARG A CA 1
ATOM 2203 C C . ARG A 1 294 ? -1.066 14.942 -4.159 1.00 89.50 294 ARG A C 1
ATOM 2205 O O . ARG A 1 294 ? -1.648 14.966 -3.081 1.00 89.50 294 ARG A O 1
ATOM 2212 N N . LYS A 1 295 ? -1.275 13.988 -5.071 1.00 86.81 295 LYS A N 1
ATOM 2213 C CA . LYS A 1 295 ? -2.230 12.884 -4.881 1.00 86.81 295 LYS A CA 1
ATOM 2214 C C . LYS A 1 295 ? -1.892 12.032 -3.657 1.00 86.81 295 LYS A C 1
ATOM 2216 O O . LYS A 1 295 ? -2.793 11.636 -2.925 1.00 86.81 295 LYS A O 1
ATOM 2221 N N . SER A 1 296 ? -0.610 11.763 -3.402 1.00 85.19 296 SER A N 1
ATOM 2222 C CA . SER A 1 296 ? -0.177 11.052 -2.195 1.00 85.19 296 SER A CA 1
ATOM 2223 C C . SER A 1 296 ? -0.472 11.839 -0.917 1.00 85.19 296 SER A C 1
ATOM 2225 O O . SER A 1 296 ? -0.936 11.243 0.050 1.00 85.19 296 SER A O 1
ATOM 2227 N N . LEU A 1 297 ? -0.272 13.161 -0.910 1.00 87.31 297 LEU A N 1
ATOM 2228 C CA . LEU A 1 297 ? -0.626 14.023 0.226 1.00 87.31 297 LEU A CA 1
ATOM 2229 C C . LEU A 1 297 ? -2.144 14.081 0.456 1.00 87.31 297 LEU A C 1
ATOM 2231 O O . LEU A 1 297 ? -2.595 14.021 1.598 1.00 87.31 297 LEU A O 1
ATOM 2235 N N . GLU A 1 298 ? -2.938 14.163 -0.614 1.00 88.25 298 GLU A N 1
ATOM 2236 C CA . GLU A 1 298 ? -4.405 14.105 -0.553 1.00 88.25 298 GLU A CA 1
ATOM 2237 C C . GLU A 1 298 ? -4.890 12.757 -0.000 1.00 88.25 298 GLU A C 1
ATOM 2239 O O . GLU A 1 298 ? -5.742 12.720 0.890 1.00 88.25 298 GLU A O 1
ATOM 2244 N N . ALA A 1 299 ? -4.311 11.650 -0.476 1.00 84.19 299 ALA A N 1
ATOM 2245 C CA . ALA A 1 299 ? -4.608 10.309 0.019 1.00 84.19 299 ALA A CA 1
ATOM 2246 C C . ALA A 1 299 ? -4.227 10.152 1.497 1.00 84.19 299 ALA A C 1
ATOM 2248 O O . ALA A 1 299 ? -5.005 9.600 2.275 1.00 84.19 299 ALA A O 1
ATOM 2249 N N . GLU A 1 300 ? -3.073 10.684 1.910 1.00 85.81 300 GLU A N 1
ATOM 2250 C CA . GLU A 1 300 ? -2.660 10.682 3.311 1.00 85.81 300 GLU A CA 1
ATOM 2251 C C . GLU A 1 300 ? -3.641 11.489 4.171 1.00 85.81 300 GLU A C 1
ATOM 2253 O O . GLU A 1 300 ? -4.068 11.014 5.222 1.00 85.81 300 GLU A O 1
ATOM 2258 N N . ALA A 1 301 ? -4.059 12.678 3.725 1.00 88.31 301 ALA A N 1
ATOM 2259 C CA . ALA A 1 301 ? -5.057 13.485 4.424 1.00 88.31 301 ALA A CA 1
ATOM 2260 C C . ALA A 1 301 ? -6.394 12.736 4.581 1.00 88.31 301 ALA A C 1
ATOM 2262 O O . ALA A 1 301 ? -6.941 12.691 5.685 1.00 88.31 301 ALA A O 1
ATOM 2263 N N . ALA A 1 302 ? -6.878 12.084 3.518 1.00 86.12 302 ALA A N 1
ATOM 2264 C CA . ALA A 1 302 ? -8.087 11.260 3.551 1.00 86.12 302 ALA A CA 1
ATOM 2265 C C . ALA A 1 302 ? -7.956 10.055 4.503 1.00 86.12 302 ALA A C 1
ATOM 2267 O O . ALA A 1 302 ? -8.899 9.731 5.237 1.00 86.12 302 ALA A O 1
ATOM 2268 N N . GLU A 1 303 ? -6.781 9.419 4.546 1.00 85.81 303 GLU A N 1
ATOM 2269 C CA . GLU A 1 303 ? -6.455 8.385 5.531 1.00 85.81 303 GLU A CA 1
ATOM 2270 C C . GLU A 1 303 ? -6.548 8.954 6.953 1.00 85.81 303 GLU A C 1
ATOM 2272 O O . GLU A 1 303 ? -7.232 8.374 7.798 1.00 85.81 303 GLU A O 1
ATOM 2277 N N . ARG A 1 304 ? -5.939 10.121 7.228 1.00 89.75 304 ARG A N 1
ATOM 2278 C CA . ARG A 1 304 ? -5.996 10.750 8.562 1.00 89.75 304 ARG A CA 1
ATOM 2279 C C . ARG A 1 304 ? -7.435 11.020 8.995 1.00 89.75 304 ARG A C 1
ATOM 2281 O O . ARG A 1 304 ? -7.791 10.678 10.121 1.00 89.75 304 ARG A O 1
ATOM 2288 N N . THR A 1 305 ? -8.259 11.575 8.107 1.00 89.94 305 THR A N 1
ATOM 2289 C CA . THR A 1 305 ? -9.686 11.817 8.367 1.00 89.94 305 THR A CA 1
ATOM 2290 C C . THR A 1 305 ? -10.432 10.519 8.663 1.00 89.94 305 THR A C 1
ATOM 2292 O O . THR A 1 305 ? -11.218 10.462 9.607 1.00 89.94 305 THR A O 1
ATOM 2295 N N . THR A 1 306 ? -10.162 9.455 7.905 1.00 86.88 306 THR A N 1
ATOM 2296 C CA . THR A 1 306 ? -10.793 8.145 8.121 1.00 86.88 306 THR A CA 1
ATOM 2297 C C . THR A 1 306 ? -10.397 7.546 9.467 1.00 86.88 306 THR A C 1
ATOM 2299 O O . THR A 1 306 ? -11.268 7.078 10.198 1.00 86.88 306 THR A O 1
ATOM 2302 N N . ARG A 1 307 ? -9.111 7.616 9.836 1.00 88.81 307 ARG A N 1
ATOM 2303 C CA . ARG A 1 307 ? -8.624 7.172 11.152 1.00 88.81 307 ARG A CA 1
ATOM 2304 C C . ARG A 1 307 ? -9.297 7.944 12.281 1.00 88.81 307 ARG A C 1
ATOM 2306 O O . ARG A 1 307 ? -9.790 7.321 13.214 1.00 88.81 307 ARG A O 1
ATOM 2313 N N . GLN A 1 308 ? -9.369 9.273 12.176 1.00 92.19 308 GLN A N 1
ATOM 2314 C CA . GLN A 1 308 ? -10.024 10.100 13.189 1.00 92.19 308 GLN A CA 1
ATOM 2315 C C . GLN A 1 308 ? -11.498 9.717 13.350 1.00 92.19 308 GLN A C 1
ATOM 2317 O O . GLN A 1 308 ? -11.945 9.480 14.467 1.00 92.19 308 GLN A O 1
ATOM 2322 N N . ARG A 1 309 ? -12.227 9.562 12.238 1.00 90.62 309 ARG A N 1
ATOM 2323 C CA . ARG A 1 309 ? -13.630 9.134 12.264 1.00 90.62 309 ARG A CA 1
ATOM 2324 C C . ARG A 1 309 ? -13.802 7.779 12.956 1.00 90.62 309 ARG A C 1
ATOM 2326 O O . ARG A 1 309 ? -14.697 7.632 13.780 1.00 90.62 309 ARG A O 1
ATOM 2333 N N . VAL A 1 310 ? -12.947 6.804 12.643 1.00 86.19 310 VAL A N 1
ATOM 2334 C CA . VAL A 1 310 ? -12.981 5.476 13.276 1.00 86.19 310 VAL A CA 1
ATOM 2335 C C . VAL A 1 310 ? -12.711 5.571 14.780 1.00 86.19 310 VAL A C 1
ATOM 2337 O O . VAL A 1 310 ? -13.422 4.947 15.562 1.00 86.19 310 VAL A O 1
ATOM 2340 N N . VAL A 1 311 ? -11.734 6.378 15.202 1.00 88.44 311 VAL A N 1
ATOM 2341 C CA . VAL A 1 311 ? -11.458 6.617 16.628 1.00 88.44 311 VAL A CA 1
ATOM 2342 C C . VAL A 1 311 ? -12.668 7.246 17.321 1.00 88.44 311 VAL A C 1
ATOM 2344 O O . VAL A 1 311 ? -13.079 6.769 18.377 1.00 88.44 311 VAL A O 1
ATOM 2347 N N . ASP A 1 312 ? -13.278 8.269 16.723 1.00 89.94 312 ASP A N 1
ATOM 2348 C CA . ASP A 1 312 ? -14.450 8.947 17.287 1.00 89.94 312 ASP A CA 1
ATOM 2349 C C . ASP A 1 312 ? -15.646 7.991 17.431 1.00 89.94 312 ASP A C 1
ATOM 2351 O O . ASP A 1 312 ? -16.320 7.983 18.466 1.00 89.94 312 ASP A O 1
ATOM 2355 N N . GLU A 1 313 ? -15.880 7.139 16.430 1.00 87.25 313 GLU A N 1
ATOM 2356 C CA . GLU A 1 313 ? -16.912 6.098 16.455 1.00 87.25 313 GLU A CA 1
ATOM 2357 C C . GLU A 1 313 ? -16.647 5.059 17.556 1.00 87.25 313 GLU A C 1
ATOM 2359 O O . GLU A 1 313 ? -17.550 4.742 18.337 1.00 87.25 313 GLU A O 1
ATOM 2364 N N . THR A 1 314 ? -15.406 4.581 17.682 1.00 84.44 314 THR A N 1
ATOM 2365 C CA . THR A 1 314 ? -14.997 3.647 18.741 1.00 84.44 314 THR A CA 1
ATOM 2366 C C . THR A 1 314 ? -15.167 4.263 20.134 1.00 84.44 314 THR A C 1
ATOM 2368 O O . THR A 1 314 ? -15.675 3.616 21.056 1.00 84.44 314 THR A O 1
ATOM 2371 N N . LEU A 1 315 ? -14.804 5.537 20.310 1.00 87.06 315 LEU A N 1
ATOM 2372 C CA . LEU A 1 315 ? -14.993 6.255 21.572 1.00 87.06 315 LEU A CA 1
ATOM 2373 C C . LEU A 1 315 ? -16.475 6.450 21.908 1.00 87.06 315 LEU A C 1
ATOM 2375 O O . LEU A 1 315 ? -16.863 6.285 23.067 1.00 87.06 315 LEU A O 1
ATOM 2379 N N . ALA A 1 316 ? -17.310 6.774 20.919 1.00 88.62 316 ALA A N 1
ATOM 2380 C CA . ALA A 1 316 ? -18.754 6.878 21.105 1.00 88.62 316 ALA A CA 1
ATOM 2381 C C . ALA A 1 316 ? -19.359 5.537 21.546 1.00 88.62 316 ALA A C 1
ATOM 2383 O O . ALA A 1 316 ? -20.155 5.504 22.487 1.00 88.62 316 ALA A O 1
ATOM 2384 N N . LEU A 1 317 ? -18.919 4.431 20.937 1.00 85.12 317 LEU A N 1
ATOM 2385 C CA . LEU A 1 317 ? -19.342 3.087 21.318 1.00 85.12 317 LEU A CA 1
ATOM 2386 C C . LEU A 1 317 ? -18.954 2.770 22.767 1.00 85.12 317 LEU A C 1
ATOM 2388 O O . LEU A 1 317 ? -19.816 2.391 23.554 1.00 85.12 317 LEU A O 1
ATOM 2392 N N . ARG A 1 318 ? -17.700 3.021 23.165 1.00 84.50 318 ARG A N 1
ATOM 2393 C CA . ARG A 1 318 ? -17.248 2.818 24.555 1.00 84.50 318 ARG A CA 1
ATOM 2394 C C . ARG A 1 318 ? -18.068 3.624 25.567 1.00 84.50 318 ARG A C 1
ATOM 2396 O O . ARG A 1 318 ? -18.413 3.107 26.629 1.00 84.50 318 ARG A O 1
ATOM 2403 N N . ARG A 1 319 ? -18.404 4.880 25.251 1.00 90.12 319 ARG A N 1
ATOM 2404 C CA . ARG A 1 319 ? -19.242 5.728 26.120 1.00 90.12 319 ARG A CA 1
ATOM 2405 C C . ARG A 1 319 ? -20.648 5.159 26.279 1.00 90.12 319 ARG A C 1
ATOM 2407 O O . ARG A 1 319 ? -21.152 5.102 27.397 1.00 90.12 319 ARG A O 1
ATOM 2414 N N . GLU A 1 320 ? -21.258 4.715 25.184 1.00 89.50 320 GLU A N 1
ATOM 2415 C CA . GLU A 1 320 ? -22.589 4.108 25.223 1.00 89.50 320 GLU A CA 1
ATOM 2416 C C . GLU A 1 320 ? -22.598 2.828 26.063 1.00 89.50 320 GLU A C 1
ATOM 2418 O O . GLU A 1 320 ? -23.486 2.617 26.886 1.00 89.50 320 GLU A O 1
ATOM 2423 N N . GLN A 1 321 ? -21.571 1.997 25.928 1.00 85.38 321 GLN A N 1
ATOM 2424 C CA . GLN A 1 321 ? -21.457 0.775 26.716 1.00 85.38 321 GLN A CA 1
ATOM 2425 C C . GLN A 1 321 ? -21.265 1.030 28.194 1.00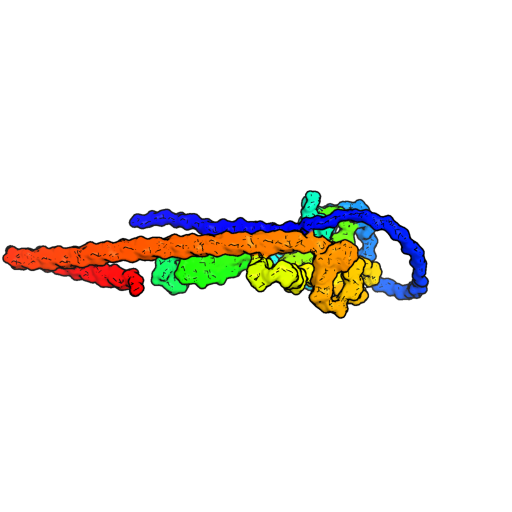 85.38 321 GLN A C 1
ATOM 2427 O O . GLN A 1 321 ? -21.919 0.390 29.016 1.00 85.38 321 GLN A O 1
ATOM 2432 N N . ARG A 1 322 ? -20.412 1.996 28.535 1.00 88.44 322 ARG A N 1
ATOM 2433 C CA . ARG A 1 322 ? -20.258 2.441 29.914 1.00 88.44 322 ARG A CA 1
ATOM 2434 C C . ARG A 1 322 ? -21.602 2.889 30.488 1.00 88.44 322 ARG A C 1
ATOM 2436 O O . ARG A 1 322 ? -21.962 2.434 31.566 1.00 88.44 322 ARG A O 1
ATOM 2443 N N . ARG A 1 323 ? -22.383 3.679 29.741 1.00 93.56 323 ARG A N 1
ATOM 2444 C CA . ARG A 1 323 ? -23.729 4.114 30.153 1.00 93.56 323 ARG A CA 1
ATOM 2445 C C . ARG A 1 323 ? -24.673 2.934 30.410 1.00 93.56 323 ARG A C 1
ATOM 2447 O O . ARG A 1 323 ? -25.406 2.935 31.400 1.00 93.56 323 ARG A O 1
ATOM 2454 N N . VAL A 1 324 ? -24.660 1.920 29.542 1.00 89.50 324 VAL A N 1
ATOM 2455 C CA . VAL A 1 324 ? -25.467 0.699 29.718 1.00 89.50 324 VAL A CA 1
ATOM 2456 C C . VAL A 1 324 ? -25.027 -0.078 30.961 1.00 89.50 324 VAL A C 1
ATOM 2458 O O . VAL A 1 324 ? -25.874 -0.480 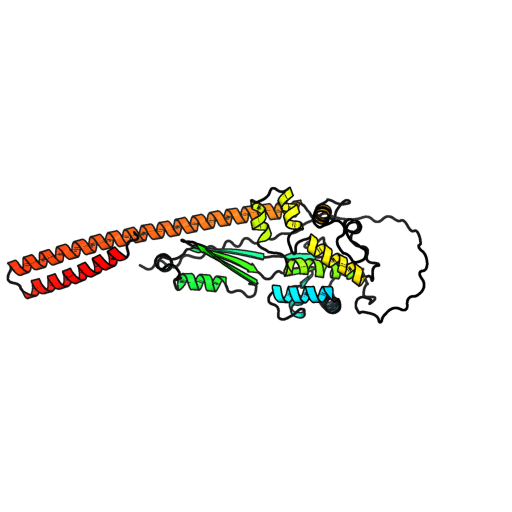31.756 1.00 89.50 324 VAL A O 1
ATOM 2461 N N . LEU A 1 325 ? -23.720 -0.254 31.172 1.00 88.75 325 LEU A N 1
ATOM 2462 C CA . LEU A 1 325 ? -23.183 -0.941 32.349 1.00 88.75 325 LEU A CA 1
ATOM 2463 C C . LEU A 1 325 ? -23.507 -0.188 33.646 1.00 88.75 325 LEU A C 1
ATOM 2465 O O . LEU A 1 325 ? -23.954 -0.808 34.606 1.00 88.75 325 LEU A O 1
ATOM 2469 N N . GLU A 1 326 ? -23.362 1.137 33.669 1.00 93.38 326 GLU A N 1
ATOM 2470 C CA . GLU A 1 326 ? -23.740 1.986 34.809 1.00 93.38 326 GLU A CA 1
ATOM 2471 C C . GLU A 1 326 ? -25.244 1.879 35.114 1.00 93.38 326 GLU A C 1
ATOM 2473 O O . GLU A 1 326 ? -25.640 1.745 36.274 1.00 93.38 326 GLU A O 1
ATOM 2478 N N . THR A 1 327 ? -26.088 1.843 34.077 1.00 95.00 327 THR A N 1
ATOM 2479 C CA . THR A 1 327 ? -27.536 1.621 34.229 1.00 95.00 327 THR A CA 1
ATOM 2480 C C . THR A 1 327 ? -27.824 0.245 34.832 1.00 95.00 327 THR A C 1
ATOM 2482 O O . THR A 1 327 ? -28.601 0.135 35.783 1.00 95.00 327 THR A O 1
ATOM 2485 N N . ASN A 1 328 ? -27.167 -0.806 34.334 1.00 91.94 328 ASN A N 1
ATOM 2486 C CA . ASN A 1 328 ? -27.316 -2.164 34.856 1.00 91.94 328 ASN A CA 1
ATOM 2487 C C . ASN A 1 328 ? -26.850 -2.265 36.313 1.00 91.94 328 ASN A C 1
ATOM 2489 O O . ASN A 1 328 ? -27.529 -2.894 37.121 1.00 91.94 328 ASN A O 1
ATOM 2493 N N . VAL A 1 329 ? -25.751 -1.600 36.683 1.00 94.88 329 VAL A N 1
ATOM 2494 C CA . VAL A 1 329 ? -25.303 -1.493 38.080 1.00 94.88 329 VAL A CA 1
ATOM 2495 C C . VAL A 1 329 ? -26.405 -0.896 38.955 1.00 94.88 329 VAL A C 1
ATOM 2497 O O . VAL A 1 329 ? -26.732 -1.485 39.986 1.00 94.88 329 VAL A O 1
ATOM 2500 N N . GLY A 1 330 ? -27.034 0.204 38.529 1.00 94.62 330 GLY A N 1
ATOM 2501 C CA . GLY A 1 330 ? -28.156 0.811 39.253 1.00 94.62 330 GLY A CA 1
ATOM 2502 C C . GLY A 1 330 ? -29.357 -0.132 39.407 1.00 94.62 330 GLY A C 1
ATOM 2503 O O . GLY A 1 330 ? -29.909 -0.266 40.501 1.00 94.62 330 GLY A O 1
ATOM 2504 N N . VAL A 1 331 ? -29.726 -0.853 38.343 1.00 96.19 331 VAL A N 1
ATOM 2505 C CA . VAL A 1 331 ? -30.807 -1.857 38.373 1.00 96.19 331 VAL A CA 1
ATOM 2506 C C . VAL A 1 331 ? -30.475 -3.005 39.329 1.00 96.19 331 VAL A C 1
ATOM 2508 O O . VAL A 1 331 ? -31.314 -3.397 40.141 1.00 96.19 331 VAL A O 1
ATOM 2511 N N . HIS A 1 332 ? -29.255 -3.541 39.281 1.00 94.50 332 HIS A N 1
ATOM 2512 C CA . HIS A 1 332 ? -28.845 -4.630 40.163 1.00 94.50 332 HIS A CA 1
ATOM 2513 C C . HIS A 1 332 ? -28.793 -4.184 41.629 1.00 94.50 332 HIS A C 1
ATOM 2515 O O . HIS A 1 332 ? -29.288 -4.907 42.491 1.00 94.50 332 HIS A O 1
ATOM 2521 N N . GLN A 1 333 ? -28.299 -2.977 41.919 1.00 97.44 333 GLN A N 1
ATOM 2522 C CA . GLN A 1 333 ? -28.347 -2.393 43.264 1.00 97.44 333 GLN A CA 1
ATOM 2523 C C . GLN A 1 333 ? -29.787 -2.262 43.781 1.00 97.44 333 GLN A C 1
ATOM 2525 O O . GLN A 1 333 ? -30.068 -2.659 44.915 1.00 97.44 333 GLN A O 1
ATOM 2530 N N . HIS A 1 334 ? -30.708 -1.768 42.946 1.00 97.25 334 HIS A N 1
ATOM 2531 C CA . HIS A 1 334 ? -32.126 -1.678 43.293 1.00 97.25 334 HIS A CA 1
ATOM 2532 C C . HIS A 1 334 ? -32.732 -3.058 43.590 1.00 97.25 334 HIS A C 1
ATOM 2534 O O . HIS A 1 334 ? -33.383 -3.235 44.619 1.00 97.25 334 HIS A O 1
ATOM 2540 N N . ASN A 1 335 ? -32.465 -4.059 42.746 1.00 96.81 335 ASN A N 1
ATOM 2541 C CA . ASN A 1 335 ? -32.973 -5.421 42.931 1.00 96.81 335 ASN A CA 1
ATOM 2542 C C . ASN A 1 335 ? -32.442 -6.076 44.213 1.00 96.81 335 ASN A C 1
ATOM 2544 O O . ASN A 1 335 ? -33.206 -6.726 44.929 1.00 96.81 335 ASN A O 1
ATOM 2548 N N . VAL A 1 336 ? -31.159 -5.882 44.541 1.00 97.81 336 VAL A N 1
ATOM 2549 C CA . VAL A 1 336 ? -30.579 -6.355 45.810 1.00 97.81 336 VAL A CA 1
ATOM 2550 C C . VAL A 1 336 ? -31.316 -5.733 46.996 1.00 97.81 336 VAL A C 1
ATOM 2552 O O . VAL A 1 336 ? -31.729 -6.454 47.908 1.00 97.81 336 VAL A O 1
ATOM 2555 N N . ALA A 1 337 ? -31.529 -4.414 46.981 1.00 98.00 337 ALA A N 1
ATOM 2556 C CA . ALA A 1 337 ? -32.247 -3.717 48.045 1.00 98.00 337 ALA A CA 1
ATOM 2557 C C . ALA A 1 337 ? -33.703 -4.200 48.173 1.00 98.00 337 ALA A C 1
ATOM 2559 O O . ALA A 1 337 ? -34.137 -4.546 49.273 1.00 98.00 337 ALA A O 1
ATOM 2560 N N . ALA A 1 338 ? -34.426 -4.308 47.055 1.00 97.88 338 ALA A N 1
ATOM 2561 C CA . ALA A 1 338 ? -35.813 -4.763 47.019 1.00 97.88 338 ALA A CA 1
ATOM 2562 C C . ALA A 1 338 ? -35.965 -6.200 47.544 1.00 97.88 338 ALA A C 1
ATOM 2564 O O . ALA A 1 338 ? -36.829 -6.474 48.375 1.00 97.88 338 ALA A O 1
ATOM 2565 N N . HIS A 1 339 ? -35.098 -7.128 47.127 1.00 97.94 339 HIS A N 1
ATOM 2566 C CA . HIS A 1 339 ? -35.142 -8.508 47.612 1.00 97.94 339 HIS A CA 1
ATOM 2567 C C . HIS A 1 339 ? -34.798 -8.629 49.099 1.00 97.94 339 HIS A C 1
ATOM 2569 O O . HIS A 1 339 ? -35.432 -9.416 49.805 1.00 97.94 339 HIS A O 1
ATOM 2575 N N . ARG A 1 340 ? -33.856 -7.824 49.604 1.00 98.06 340 ARG A N 1
ATOM 2576 C CA . ARG A 1 340 ? -33.556 -7.757 51.043 1.00 98.06 340 ARG A CA 1
ATOM 2577 C C . ARG A 1 340 ? -34.733 -7.192 51.843 1.00 98.06 340 ARG A C 1
ATOM 2579 O O . ARG A 1 340 ? -35.072 -7.745 52.886 1.00 98.06 340 ARG A O 1
ATOM 2586 N N . GLN A 1 341 ? -35.396 -6.150 51.342 1.00 97.94 341 GLN A N 1
ATOM 2587 C CA . GLN A 1 341 ? -36.597 -5.591 51.967 1.00 97.94 341 GLN A CA 1
ATOM 2588 C C . GLN A 1 341 ? -37.752 -6.602 51.988 1.00 97.94 341 GLN A C 1
ATOM 2590 O O . GLN A 1 341 ? -38.364 -6.805 53.036 1.00 97.94 341 GLN A O 1
ATOM 2595 N N . ASN A 1 342 ? -38.012 -7.286 50.870 1.00 97.44 342 ASN A N 1
ATOM 2596 C CA . ASN A 1 342 ? -39.043 -8.324 50.785 1.00 97.44 342 ASN A CA 1
ATOM 2597 C C . ASN A 1 342 ? -38.754 -9.488 51.740 1.00 97.44 342 ASN A C 1
ATOM 2599 O O . ASN A 1 342 ? -39.669 -10.001 52.381 1.00 97.44 342 ASN A O 1
ATOM 2603 N N . ALA A 1 343 ? -37.482 -9.879 51.881 1.00 97.94 343 ALA A N 1
ATOM 2604 C CA . ALA A 1 343 ? -37.081 -10.890 52.852 1.00 97.94 343 ALA A CA 1
ATOM 2605 C C . ALA A 1 343 ? -37.394 -10.454 54.292 1.00 97.94 343 ALA A C 1
ATOM 2607 O O . ALA A 1 343 ? -37.969 -11.234 55.050 1.00 97.94 343 ALA A O 1
ATOM 2608 N N . ALA A 1 344 ? -37.078 -9.204 54.650 1.00 97.56 344 ALA A N 1
ATOM 2609 C CA . ALA A 1 344 ? -37.368 -8.653 55.972 1.00 97.56 344 ALA A CA 1
ATOM 2610 C C . ALA A 1 344 ? -38.880 -8.575 56.254 1.00 97.56 344 ALA A C 1
ATOM 2612 O O . ALA A 1 344 ? -39.326 -8.949 57.337 1.00 97.56 344 ALA A O 1
ATOM 2613 N N . GLN A 1 345 ? -39.682 -8.149 55.271 1.00 97.88 345 GLN A N 1
ATOM 2614 C CA . GLN A 1 345 ? -41.144 -8.108 55.384 1.00 97.88 345 GLN A CA 1
ATOM 2615 C C . GLN A 1 345 ? -41.748 -9.509 55.547 1.00 97.88 345 GLN A C 1
ATOM 2617 O O . GLN A 1 345 ? -42.575 -9.721 56.433 1.00 97.88 345 GLN A O 1
ATOM 2622 N N . ALA A 1 346 ? -41.305 -10.483 54.747 1.00 97.06 346 ALA A N 1
ATOM 2623 C CA . ALA A 1 346 ? -41.749 -11.871 54.862 1.00 97.06 346 ALA A CA 1
ATOM 2624 C C . ALA A 1 346 ? -41.373 -12.480 56.222 1.00 97.06 346 ALA A C 1
ATOM 2626 O O . ALA A 1 346 ? -42.178 -13.186 56.828 1.00 97.06 346 ALA A O 1
ATOM 2627 N N . GLN A 1 347 ? -40.180 -12.169 56.738 1.00 97.19 347 GLN A N 1
ATOM 2628 C CA . GLN A 1 347 ? -39.751 -12.594 58.068 1.00 97.19 347 GLN A CA 1
ATOM 2629 C C . GLN A 1 347 ? -40.633 -11.986 59.168 1.00 97.19 347 GLN A C 1
ATOM 2631 O O . GLN A 1 347 ? -41.081 -12.716 60.051 1.00 97.19 347 GLN A O 1
ATOM 2636 N N . ALA A 1 348 ? -40.936 -10.687 59.089 1.00 97.31 348 ALA A N 1
ATOM 2637 C CA . ALA A 1 348 ? -41.838 -10.015 60.026 1.00 97.31 348 ALA A CA 1
ATOM 2638 C C . ALA A 1 348 ? -43.267 -10.594 59.992 1.00 97.31 348 ALA A C 1
ATOM 2640 O O . ALA A 1 348 ? -43.935 -10.643 61.020 1.00 97.31 348 ALA A O 1
ATOM 2641 N N . ALA A 1 349 ? -43.714 -11.084 58.833 1.00 97.62 349 ALA A N 1
ATOM 2642 C CA . ALA A 1 349 ? -45.008 -11.741 58.653 1.00 97.62 349 ALA A CA 1
ATOM 2643 C C . ALA A 1 349 ? -45.018 -13.244 59.019 1.00 97.62 349 ALA A C 1
ATOM 2645 O O . ALA A 1 349 ? -46.035 -13.908 58.826 1.00 97.62 349 ALA A O 1
ATOM 2646 N N . GLY A 1 350 ? -43.904 -13.813 59.499 1.00 97.25 350 GLY A N 1
ATOM 2647 C CA . GLY A 1 350 ? -43.800 -15.242 59.829 1.00 97.25 350 GLY A CA 1
ATOM 2648 C C . GLY A 1 350 ? -43.727 -16.183 58.615 1.00 97.25 350 GLY A C 1
ATOM 2649 O O . GLY A 1 350 ? -43.920 -17.390 58.749 1.00 97.25 350 GLY A O 1
ATOM 2650 N N . GLN A 1 351 ? -43.433 -15.665 57.420 1.00 98.00 351 GLN A N 1
ATOM 2651 C CA . GLN A 1 351 ? -43.402 -16.413 56.159 1.00 98.00 351 GLN A CA 1
ATOM 2652 C C . GLN A 1 351 ? -41.975 -16.870 55.801 1.00 98.00 351 GLN A C 1
ATOM 2654 O O . GLN A 1 351 ? -41.354 -16.368 54.860 1.00 98.00 351 GLN A O 1
ATOM 2659 N N . ALA A 1 352 ? -41.440 -17.846 56.540 1.00 96.50 352 ALA A N 1
ATOM 2660 C CA . ALA A 1 352 ? -40.037 -18.274 56.421 1.00 96.50 352 ALA A CA 1
ATOM 2661 C C . ALA A 1 352 ? -39.610 -18.685 54.993 1.00 96.50 352 ALA A C 1
ATOM 2663 O O . ALA A 1 352 ? -38.543 -18.284 54.528 1.00 96.50 352 ALA A O 1
ATOM 2664 N N . ALA A 1 353 ? -40.452 -19.429 54.265 1.00 96.88 353 ALA A N 1
ATOM 2665 C CA . ALA A 1 353 ? -40.142 -19.871 52.902 1.00 96.88 353 ALA A CA 1
ATOM 2666 C C . ALA A 1 353 ? -40.013 -18.695 51.912 1.00 96.88 353 ALA A C 1
ATOM 2668 O O . ALA A 1 353 ? -39.083 -18.657 51.106 1.00 96.88 353 ALA A O 1
ATOM 2669 N N . ALA A 1 354 ? -40.902 -17.700 52.011 1.00 96.31 354 ALA A N 1
ATOM 2670 C CA . ALA A 1 354 ? -40.860 -16.501 51.172 1.00 96.31 354 ALA A CA 1
ATOM 2671 C C . ALA A 1 354 ? -39.637 -15.621 51.490 1.00 96.31 354 ALA A C 1
ATOM 2673 O O . ALA A 1 354 ? -39.011 -15.067 50.578 1.00 96.31 354 ALA A O 1
ATOM 2674 N N . ALA A 1 355 ? -39.251 -15.542 52.770 1.00 96.38 355 ALA A N 1
ATOM 2675 C CA . ALA A 1 355 ? -38.033 -14.857 53.191 1.00 96.38 355 ALA A CA 1
ATOM 2676 C C . ALA A 1 355 ? -36.780 -15.527 52.599 1.00 96.38 355 ALA A C 1
ATOM 2678 O O . ALA A 1 355 ? -35.946 -14.853 51.991 1.00 96.38 355 ALA A O 1
ATOM 2679 N N . GLN A 1 356 ? -36.679 -16.858 52.688 1.00 97.69 356 GLN A N 1
ATOM 2680 C CA . GLN A 1 356 ? -35.556 -17.615 52.128 1.00 97.69 356 GLN A CA 1
ATOM 2681 C C . GLN A 1 356 ? -35.472 -17.487 50.601 1.00 97.69 356 GLN A C 1
ATOM 2683 O O . GLN A 1 356 ? -34.383 -17.277 50.064 1.00 97.69 356 GLN A O 1
ATOM 2688 N N . GLN A 1 357 ? -36.606 -17.552 49.898 1.00 97.81 357 GLN A N 1
ATOM 2689 C CA . GLN A 1 357 ? -36.649 -17.348 48.449 1.00 97.81 357 GLN A CA 1
ATOM 2690 C C . GLN A 1 357 ? -36.162 -15.944 48.059 1.00 97.81 357 GLN A C 1
ATOM 2692 O O . GLN A 1 357 ? -35.384 -15.798 47.115 1.00 97.81 357 GLN A O 1
ATOM 2697 N N . SER A 1 358 ? -36.585 -14.911 48.793 1.00 96.88 358 SER A N 1
ATOM 2698 C CA . SER A 1 358 ? -36.164 -13.527 48.539 1.00 96.88 358 SER A CA 1
ATOM 2699 C C . SER A 1 358 ? -34.664 -13.333 48.785 1.00 96.88 358 SER A C 1
ATOM 2701 O O . SER A 1 358 ? -33.994 -12.697 47.977 1.00 96.88 358 SER A O 1
ATOM 2703 N N . LEU A 1 359 ? -34.101 -13.954 49.828 1.00 97.81 359 LEU A N 1
ATOM 2704 C CA . LEU A 1 359 ? -32.652 -13.957 50.065 1.00 97.81 359 LEU A CA 1
ATOM 2705 C C . LEU A 1 359 ? -31.872 -14.683 48.962 1.00 97.81 359 LEU A C 1
ATOM 2707 O O . LEU A 1 359 ? -30.794 -14.228 48.585 1.00 97.81 359 LEU A O 1
ATOM 2711 N N . GLY A 1 360 ? -32.411 -15.781 48.422 1.00 97.62 360 GLY A N 1
ATOM 2712 C CA . GLY A 1 360 ? -31.833 -16.459 47.258 1.00 97.62 360 GLY A CA 1
ATOM 2713 C C . GLY A 1 360 ? -31.700 -15.515 46.061 1.00 97.62 360 GLY A C 1
ATOM 2714 O O . GLY A 1 360 ? -30.604 -15.344 45.529 1.00 97.62 360 GLY A O 1
ATOM 2715 N N . LYS A 1 361 ? -32.783 -14.805 45.721 1.00 97.31 361 LYS A N 1
ATOM 2716 C CA . LYS A 1 361 ? -32.788 -13.804 44.639 1.00 97.31 361 LYS A CA 1
ATOM 2717 C C . LYS A 1 361 ? -31.857 -12.618 44.912 1.00 97.31 361 LYS A C 1
ATOM 2719 O O . LYS A 1 361 ? -31.223 -12.117 43.988 1.00 97.31 361 LYS A O 1
ATOM 2724 N N . ALA A 1 362 ? -31.730 -12.181 46.170 1.00 97.38 362 ALA A N 1
ATOM 2725 C CA . ALA A 1 362 ? -30.777 -11.132 46.542 1.00 97.38 362 ALA A CA 1
ATOM 2726 C C . ALA A 1 362 ? -29.328 -11.548 46.237 1.00 97.38 362 ALA A C 1
ATOM 2728 O O . ALA A 1 362 ? -28.587 -10.767 45.647 1.00 97.38 362 ALA A O 1
ATOM 2729 N N . ARG A 1 363 ? -28.941 -12.790 46.564 1.00 98.12 363 ARG A N 1
ATOM 2730 C CA . ARG A 1 363 ? -27.596 -13.321 46.271 1.00 98.12 363 ARG A CA 1
ATOM 2731 C C . ARG A 1 363 ? -27.328 -13.442 44.771 1.00 98.12 363 ARG A C 1
ATOM 2733 O O . ARG A 1 363 ? -26.226 -13.148 44.318 1.00 98.12 363 ARG A O 1
ATOM 2740 N N . GLU A 1 364 ? -28.325 -13.858 43.992 1.00 97.31 364 GLU A N 1
ATOM 2741 C CA . GLU A 1 364 ? -28.219 -13.881 42.527 1.00 97.31 364 GLU A CA 1
ATOM 2742 C C . GLU A 1 364 ? -28.005 -12.471 41.960 1.00 97.31 364 GLU A C 1
ATOM 2744 O O . GLU A 1 364 ? -27.110 -12.265 41.139 1.00 97.31 364 GLU A O 1
ATOM 2749 N N . ALA A 1 365 ? -28.762 -11.480 42.442 1.00 95.69 365 ALA A N 1
ATOM 2750 C CA . ALA A 1 365 ? -28.598 -10.086 42.039 1.00 95.69 365 ALA A CA 1
ATOM 2751 C C . ALA A 1 365 ? -27.243 -9.492 42.477 1.00 95.69 365 ALA A C 1
ATOM 2753 O O . ALA A 1 365 ? -26.641 -8.741 41.714 1.00 95.69 365 ALA A O 1
ATOM 2754 N N . GLU A 1 366 ? -26.725 -9.858 43.655 1.00 97.38 366 GLU A N 1
ATOM 2755 C CA . GLU A 1 366 ? -25.378 -9.481 44.119 1.00 97.38 366 GLU A CA 1
ATOM 2756 C C . GLU A 1 366 ? -24.282 -10.046 43.213 1.00 97.38 366 GLU A C 1
ATOM 2758 O O . GLU A 1 366 ? -23.328 -9.340 42.884 1.00 97.38 366 GLU A O 1
ATOM 2763 N N . LYS A 1 367 ? -24.429 -11.299 42.764 1.00 97.44 367 LYS A N 1
ATOM 2764 C CA . LYS A 1 367 ? -23.500 -11.904 41.805 1.00 97.44 367 LYS A CA 1
ATOM 2765 C C . LYS A 1 367 ? -23.503 -11.138 40.481 1.00 97.44 367 LYS A C 1
ATOM 2767 O O . LYS A 1 367 ? -22.436 -10.779 39.995 1.00 97.44 367 LYS A O 1
ATOM 2772 N N . LEU A 1 368 ? -24.683 -10.837 39.935 1.00 95.44 368 LEU A N 1
ATOM 2773 C CA . LEU A 1 368 ? -24.812 -10.054 38.699 1.00 95.44 368 LEU A CA 1
ATOM 2774 C C . LEU A 1 368 ? -24.252 -8.632 38.846 1.00 95.44 368 LEU A C 1
ATOM 2776 O O . LEU A 1 368 ? -23.604 -8.131 37.927 1.00 95.44 368 LEU A O 1
ATOM 2780 N N . LEU A 1 369 ? -24.454 -7.996 40.005 1.00 95.25 369 LEU A N 1
ATOM 2781 C CA . LEU A 1 369 ? -23.859 -6.699 40.324 1.00 95.25 369 LEU A CA 1
ATOM 2782 C C . LEU A 1 369 ? -22.330 -6.776 40.283 1.00 95.25 369 LEU A C 1
ATOM 2784 O O . LEU A 1 369 ? -21.705 -5.971 39.598 1.00 95.25 369 LEU A O 1
ATOM 2788 N N . ALA A 1 370 ? -21.737 -7.759 40.963 1.00 94.44 370 ALA A N 1
ATOM 2789 C CA . ALA A 1 370 ? -20.291 -7.955 40.980 1.00 94.44 370 ALA A CA 1
ATOM 2790 C C . ALA A 1 370 ? -19.733 -8.284 39.584 1.00 94.44 370 ALA A C 1
ATOM 2792 O O . ALA A 1 370 ? -18.683 -7.771 39.200 1.00 94.44 370 ALA A O 1
ATOM 2793 N N . ASP A 1 371 ? -20.434 -9.107 38.801 1.00 92.88 371 ASP A N 1
ATOM 2794 C CA . ASP A 1 371 ? -20.064 -9.429 37.418 1.00 92.88 371 ASP A CA 1
ATOM 2795 C C . ASP A 1 371 ? -20.088 -8.178 36.528 1.00 92.88 371 ASP A C 1
ATOM 2797 O O . ASP A 1 371 ? -19.131 -7.928 35.799 1.00 92.88 371 ASP A O 1
ATOM 2801 N N . THR A 1 372 ? -21.128 -7.348 36.641 1.00 89.81 372 THR A N 1
ATOM 2802 C CA . THR A 1 372 ? -21.260 -6.101 35.869 1.00 89.81 372 THR A CA 1
ATOM 2803 C C . THR A 1 372 ? -20.219 -5.062 36.291 1.00 89.81 372 THR A C 1
ATOM 2805 O O . THR A 1 372 ? -19.613 -4.412 35.444 1.00 89.81 372 THR A O 1
ATOM 2808 N N . GLN A 1 373 ? -19.951 -4.925 37.594 1.00 91.50 373 GLN A N 1
ATOM 2809 C CA . GLN A 1 373 ? -18.919 -4.019 38.108 1.00 91.50 373 GLN A CA 1
ATOM 2810 C C . GLN A 1 373 ? -17.517 -4.410 37.635 1.00 91.50 373 GLN A C 1
ATOM 2812 O O . GLN A 1 373 ? -16.712 -3.529 37.356 1.00 91.50 373 GLN A O 1
ATOM 2817 N N . ARG A 1 374 ? -17.233 -5.710 37.480 1.00 90.50 374 ARG A N 1
ATOM 2818 C CA . ARG A 1 374 ? -15.970 -6.193 36.896 1.00 90.50 374 ARG A CA 1
ATOM 2819 C C . ARG A 1 374 ? -15.818 -5.877 35.408 1.00 90.50 374 ARG A C 1
ATOM 2821 O O . ARG A 1 374 ? -14.698 -5.899 34.912 1.00 90.50 374 ARG A O 1
ATOM 2828 N N . GLN A 1 375 ? -16.918 -5.617 34.703 1.00 84.62 375 GLN A N 1
ATOM 2829 C CA . GLN A 1 375 ? -16.915 -5.257 33.282 1.00 84.62 375 GLN A CA 1
ATOM 2830 C C . GLN A 1 375 ? -16.809 -3.748 33.043 1.00 84.62 375 GLN A C 1
ATOM 2832 O O . GLN A 1 375 ? -16.556 -3.339 31.910 1.00 84.62 375 GLN A O 1
ATOM 2837 N N . LEU A 1 376 ? -17.009 -2.910 34.067 1.00 83.19 376 LEU A N 1
ATOM 2838 C CA . LEU A 1 376 ? -16.800 -1.474 33.923 1.00 83.19 376 LEU A CA 1
ATOM 2839 C C . LEU A 1 376 ? -15.304 -1.206 33.693 1.00 83.19 376 LEU A C 1
ATOM 2841 O O . LEU A 1 376 ? -14.486 -1.639 34.507 1.00 83.19 376 LEU A O 1
ATOM 2845 N N . PRO A 1 377 ? -14.929 -0.516 32.600 1.00 71.56 377 PRO A N 1
ATOM 2846 C CA . PRO A 1 377 ? -13.547 -0.104 32.403 1.00 71.56 377 PRO A CA 1
ATOM 2847 C C . PRO A 1 377 ? -13.109 0.795 33.569 1.00 71.56 377 PRO A C 1
ATOM 2849 O O . PRO A 1 377 ? -13.903 1.617 34.037 1.00 71.56 377 PRO A O 1
ATOM 2852 N N . ALA A 1 378 ? -11.874 0.581 34.035 1.00 64.44 378 ALA A N 1
ATOM 2853 C CA . ALA A 1 378 ? -11.270 1.282 35.171 1.00 64.44 378 ALA A CA 1
ATOM 2854 C C . ALA A 1 378 ? -11.203 2.806 34.989 1.00 64.44 378 ALA A C 1
ATOM 2856 O O . ALA A 1 378 ? -11.078 3.269 33.829 1.00 64.44 378 ALA A O 1
#